Protein AF-A0AAD9F7J8-F1 (afdb_monomer_lite)

pLDDT: mean 71.74, std 24.06, range [25.02, 96.75]

InterPro domains:
  IPR005998 Large ribosomal subunit protein uL30, eukaryota [TIGR01310] (192-425)
  IPR011598 Myc-type, basic helix-loop-helix (bHLH) domain [PF00010] (33-79)
  IPR011598 Myc-type, basic helix-loop-helix (bHLH) domain [PS50888] (27-79)
  IPR011598 Myc-type, basic helix-loop-helix (bHLH) domain [SM00353] (33-85)
  IPR012988 Large ribosomal subunit protein uL30, N-terminal, eukaryota [PF08079] (191-253)
  IPR016082 Large ribosomal subunit protein uL30-like, ferredoxin-like fold domain [PF00327] (268-317)
  IPR035808 Large ribosomal subunit protein uL30, eukaryota/archaea [cd01657] (266-425)
  IPR036638 Helix-loop-helix DNA-binding domain superfamily [G3DSA:4.10.280.10] (27-91)
  IPR036638 Helix-loop-helix DNA-binding domain superfamily [SSF47459] (33-94)
  IPR036919 Large ribosomal subunit protein uL30, ferredoxin-like fold domain superfamily [G3DSA:3.30.1390.20] (266-371)
  IPR036919 Large ribosomal subunit protein uL30, ferredoxin-like fold domain superfamily [SSF55129] (266-424)
  IPR039699 Large ribosomal subunit protein uL30 [PTHR11524] (186-425)

Organism: Dissostichus eleginoides (NCBI:txid100907)

Secondary structure (DSSP, 8-state):
-----------------------------HHHHHHHHHHHHHHHHHHHHHHHT-TT--TT----HHHHHHHHHHHHHHHHHHHHHTT--SS--------------SSPPPHHHHSSS-SSGGG--------------------S-SHHHHHHHTTS--PPP-------------------------------HHHHHHHHHHHHHHHHHHHHHHHHHHHHS-PPP-----HHHHHHHHHHHHHHHHHHHHHHHS--PPPPPTT--EEEEEE-S---S--HHHHHHHHHTT--STTEEEEEE--HHHHHHHHHHTTTEEEEPPPHHHHHHHHHHH-EEEETTEEEES--HHHHHHHHGGGT--SHHHHHHHHHHT-TTHHHHHHHBPPEE----TT----HHHHHHHH---EE-TTTHHHHHHHH-

Structure (mmCIF, N/CA/C/O backbone):
data_AF-A0AAD9F7J8-F1
#
_entry.id   AF-A0AAD9F7J8-F1
#
loop_
_atom_site.group_PDB
_atom_site.id
_atom_site.type_symbol
_atom_site.label_atom_id
_atom_site.label_alt_id
_atom_site.label_comp_id
_atom_site.label_asym_id
_atom_site.label_entity_id
_atom_site.label_seq_id
_atom_site.pdbx_PDB_ins_code
_atom_site.Cartn_x
_atom_site.Cartn_y
_atom_site.Cartn_z
_atom_site.occupancy
_atom_site.B_iso_or_equiv
_atom_site.auth_seq_id
_atom_site.auth_comp_id
_atom_site.auth_asym_id
_atom_site.auth_atom_id
_atom_site.pdbx_PDB_model_num
ATOM 1 N N . ALA A 1 1 ? -58.039 5.332 -54.744 1.00 37.34 1 ALA A N 1
ATOM 2 C CA . ALA A 1 1 ? -57.244 4.539 -55.705 1.00 37.34 1 ALA A CA 1
ATOM 3 C C . ALA A 1 1 ? -55.995 4.062 -54.966 1.00 37.34 1 ALA A C 1
ATOM 5 O O . ALA A 1 1 ? -55.338 4.910 -54.384 1.00 37.34 1 ALA A O 1
ATOM 6 N N . GLN A 1 2 ? -55.917 2.770 -54.605 1.00 35.47 2 GLN A N 1
ATOM 7 C CA . GLN A 1 2 ? -55.046 1.753 -55.251 1.00 35.47 2 GLN A CA 1
ATOM 8 C C . GLN A 1 2 ? -53.556 2.142 -55.138 1.00 35.47 2 GLN A C 1
ATOM 10 O O . GLN A 1 2 ? -53.214 3.261 -55.477 1.00 35.47 2 GLN A O 1
ATOM 15 N N . SER A 1 3 ? -52.585 1.345 -54.690 1.00 34.62 3 SER A N 1
ATOM 16 C CA . SER A 1 3 ? -52.380 -0.111 -54.576 1.00 34.62 3 SER A CA 1
ATOM 17 C C . SER A 1 3 ? -50.917 -0.255 -54.068 1.00 34.62 3 SER A C 1
ATOM 19 O O . SER A 1 3 ? -50.084 0.523 -54.512 1.00 34.62 3 SER A O 1
ATOM 21 N N . VAL A 1 4 ? -50.520 -1.061 -53.074 1.00 37.75 4 VAL A N 1
ATOM 22 C CA . VAL A 1 4 ? -50.287 -2.529 -53.068 1.00 37.75 4 VAL A CA 1
ATOM 23 C C . VAL A 1 4 ? -48.847 -2.839 -52.586 1.00 37.75 4 VAL A C 1
ATOM 25 O O . VAL A 1 4 ? -47.872 -2.432 -53.199 1.00 37.75 4 VAL A O 1
ATOM 28 N N . PHE A 1 5 ? -48.798 -3.575 -51.467 1.00 33.56 5 PHE A N 1
ATOM 29 C CA . PHE A 1 5 ? -47.945 -4.714 -51.069 1.00 33.56 5 PHE A CA 1
ATOM 30 C C . PHE A 1 5 ? -46.407 -4.722 -51.132 1.00 33.56 5 PHE A C 1
ATOM 32 O O . PHE A 1 5 ? -45.776 -4.476 -52.151 1.00 33.56 5 PHE A O 1
ATOM 39 N N . GLY A 1 6 ? -45.848 -5.284 -50.047 1.00 31.23 6 GLY A N 1
ATOM 40 C CA . GLY A 1 6 ? -44.507 -5.870 -50.000 1.00 31.23 6 GLY A CA 1
ATOM 41 C C . GLY A 1 6 ? -44.118 -6.490 -48.648 1.00 31.23 6 GLY A C 1
ATOM 42 O O . GLY A 1 6 ? -43.084 -6.140 -48.094 1.00 31.23 6 GLY A O 1
ATOM 43 N N . SER A 1 7 ? -44.939 -7.385 -48.092 1.00 33.53 7 SER A N 1
ATOM 44 C CA . SER A 1 7 ? -44.660 -8.157 -46.867 1.00 33.53 7 SER A CA 1
ATOM 45 C C . SER A 1 7 ? -43.668 -9.305 -47.119 1.00 33.53 7 SER A C 1
ATOM 47 O O . SER A 1 7 ? -43.811 -10.016 -48.113 1.00 33.53 7 SER A O 1
ATOM 49 N N . ARG A 1 8 ? -42.769 -9.611 -46.166 1.00 30.58 8 ARG A N 1
ATOM 50 C CA . ARG A 1 8 ? -42.290 -10.994 -45.958 1.00 30.58 8 ARG A CA 1
ATOM 51 C C . ARG A 1 8 ? -42.036 -11.328 -44.483 1.00 30.58 8 ARG A C 1
ATOM 53 O O . ARG A 1 8 ? -41.215 -10.719 -43.807 1.00 30.58 8 ARG A O 1
ATOM 60 N N . LEU A 1 9 ? -42.805 -12.325 -44.053 1.00 31.28 9 LEU A N 1
ATOM 61 C CA . LEU A 1 9 ? -42.784 -13.128 -42.828 1.00 31.28 9 LEU A CA 1
ATOM 62 C C . LEU A 1 9 ? -41.502 -13.996 -42.777 1.00 31.28 9 LEU A C 1
ATOM 64 O O . LEU A 1 9 ? -41.016 -14.413 -43.822 1.00 31.28 9 LEU A O 1
ATOM 68 N N . ASN A 1 10 ? -40.829 -14.106 -41.625 1.00 29.16 10 ASN A N 1
ATOM 69 C CA . ASN A 1 10 ? -40.977 -15.130 -40.568 1.00 29.16 10 ASN A CA 1
ATOM 70 C C . ASN A 1 10 ? -40.098 -16.377 -40.786 1.00 29.16 10 ASN A C 1
ATOM 72 O O . ASN A 1 10 ? -40.255 -17.051 -41.793 1.00 29.16 10 ASN A O 1
ATOM 76 N N . SER A 1 11 ? -39.262 -16.713 -39.797 1.00 30.69 11 SER A N 1
ATOM 77 C CA . SER A 1 11 ? -39.189 -18.058 -39.192 1.00 30.69 11 SER A CA 1
ATOM 78 C C . SER A 1 11 ? -38.025 -18.132 -38.201 1.00 30.69 11 SER A C 1
ATOM 80 O O . SER A 1 11 ? -36.866 -17.935 -38.571 1.00 30.69 11 SER A O 1
ATOM 82 N N . GLY A 1 12 ? -38.337 -18.441 -36.944 1.00 29.67 12 GLY A N 1
ATOM 83 C CA . GLY A 1 12 ? -37.342 -18.841 -35.959 1.00 29.67 12 GLY A CA 1
ATOM 84 C C . GLY A 1 12 ? -36.750 -20.217 -36.263 1.00 29.67 12 GLY A C 1
ATOM 85 O O . GLY A 1 12 ? -37.375 -21.052 -36.911 1.00 29.67 12 GLY A O 1
ATOM 86 N N . SER A 1 13 ? -35.559 -20.458 -35.722 1.00 29.97 13 SER A N 1
ATOM 87 C CA . SER A 1 13 ? -35.063 -21.805 -35.462 1.00 29.97 13 SER A CA 1
ATOM 88 C C . SER A 1 13 ? -34.406 -21.819 -34.090 1.00 29.97 13 SER A C 1
ATOM 90 O O . SER A 1 13 ? -33.372 -21.189 -33.865 1.00 29.97 13 SER A O 1
ATOM 92 N N . CYS A 1 14 ? -35.034 -22.553 -33.175 1.00 29.14 14 CYS A N 1
ATOM 93 C CA . CYS A 1 14 ? -34.378 -23.127 -32.014 1.00 29.14 14 CYS A CA 1
ATOM 94 C C . CYS A 1 14 ? -33.251 -24.057 -32.481 1.00 29.14 14 CYS A C 1
ATOM 96 O O . CYS A 1 14 ? -33.365 -24.727 -33.507 1.00 29.14 14 CYS A O 1
ATOM 98 N N . GLY A 1 15 ? -32.171 -24.084 -31.709 1.00 29.16 15 GLY A N 1
ATOM 99 C CA . GLY A 1 15 ? -31.020 -24.950 -31.916 1.00 29.16 15 GLY A CA 1
ATOM 100 C C . GLY A 1 15 ? -30.249 -25.074 -30.611 1.00 29.16 15 GLY A C 1
ATOM 101 O O . GLY A 1 15 ? -29.277 -24.360 -30.381 1.00 29.16 15 GLY A O 1
ATOM 102 N N . GLU A 1 16 ? -30.728 -25.956 -29.736 1.00 30.19 16 GLU A N 1
ATOM 103 C CA . GLU A 1 16 ? -29.908 -26.602 -28.714 1.00 30.19 16 GLU A CA 1
ATOM 104 C C . GLU A 1 16 ? -28.658 -27.198 -29.363 1.00 30.19 16 GLU A C 1
ATOM 106 O O . GLU A 1 16 ? -28.779 -27.932 -30.342 1.00 30.19 16 GLU A O 1
ATOM 111 N N . SER A 1 17 ? -27.474 -26.944 -28.794 1.00 29.27 17 SER A N 1
ATOM 112 C CA . SER A 1 17 ? -26.480 -27.997 -28.537 1.00 29.27 17 SER A CA 1
ATOM 113 C C . SER A 1 17 ? -25.197 -27.487 -27.879 1.00 29.27 17 SER A C 1
ATOM 115 O O . SER A 1 17 ? -24.523 -26.577 -28.352 1.00 29.27 17 SER A O 1
ATOM 117 N N . ALA A 1 18 ? -24.818 -28.243 -26.849 1.00 33.62 18 ALA A N 1
ATOM 118 C CA . ALA A 1 18 ? -23.454 -28.569 -26.452 1.00 33.62 18 ALA A CA 1
ATOM 119 C C . ALA A 1 18 ? -22.618 -27.491 -25.742 1.00 33.62 18 ALA A C 1
ATOM 121 O O . ALA A 1 18 ? -21.735 -26.833 -26.294 1.00 33.62 18 ALA A O 1
ATOM 122 N N . VAL A 1 19 ? -22.784 -27.500 -24.418 1.00 36.03 19 VAL A N 1
ATOM 123 C CA . VAL A 1 19 ? -21.702 -27.349 -23.440 1.00 36.03 19 VAL A CA 1
ATOM 124 C C . VAL A 1 19 ? -20.442 -28.078 -23.935 1.00 36.03 19 VAL A C 1
ATOM 126 O O . VAL A 1 19 ? -20.349 -29.301 -23.869 1.00 36.03 19 VAL A O 1
ATOM 129 N N . ARG A 1 20 ? -19.445 -27.327 -24.413 1.00 33.88 20 ARG A N 1
ATOM 130 C CA . ARG A 1 20 ? -18.072 -27.822 -24.570 1.00 33.88 20 ARG A CA 1
ATOM 131 C C . ARG A 1 20 ? -17.245 -27.370 -23.377 1.00 33.88 20 ARG A C 1
ATOM 133 O O . ARG A 1 20 ? -16.650 -26.295 -23.358 1.00 33.88 20 ARG A O 1
ATOM 140 N N . SER A 1 21 ? -17.204 -28.243 -22.378 1.00 40.47 21 SER A N 1
ATOM 141 C CA . SER A 1 21 ? -16.126 -28.334 -21.401 1.00 40.47 21 SER A CA 1
ATOM 142 C C . SER A 1 21 ? -14.816 -28.647 -22.134 1.00 40.47 21 SER A C 1
ATOM 144 O O . SER A 1 21 ? -14.516 -29.801 -22.432 1.00 40.47 21 SER A O 1
ATOM 146 N N . GLY A 1 22 ? -14.062 -27.603 -22.477 1.00 31.92 22 GLY A N 1
ATOM 147 C CA . GLY A 1 22 ? -12.729 -27.700 -23.065 1.00 31.92 22 GLY A CA 1
ATOM 148 C C . GLY A 1 22 ? -11.651 -27.527 -22.001 1.00 31.92 22 GLY A C 1
ATOM 149 O O . GLY A 1 22 ? -11.401 -26.423 -21.521 1.00 31.92 22 GLY A O 1
ATOM 150 N N . THR A 1 23 ? -11.031 -28.639 -21.633 1.00 33.38 23 THR A N 1
ATOM 151 C CA . THR A 1 23 ? -9.863 -28.754 -20.762 1.00 33.38 23 THR A CA 1
ATOM 152 C C . THR A 1 23 ? -8.704 -27.866 -21.236 1.00 33.38 23 THR A C 1
ATOM 154 O O . THR A 1 23 ? -8.402 -27.775 -22.423 1.00 33.38 23 THR A O 1
ATOM 157 N N . MET A 1 24 ? -8.045 -27.233 -20.267 1.00 42.50 24 MET A N 1
ATOM 158 C CA . MET A 1 24 ? -6.829 -26.424 -20.372 1.00 42.50 24 MET A CA 1
ATOM 159 C C . MET A 1 24 ? -5.791 -26.969 -21.371 1.00 42.50 24 MET A C 1
ATOM 161 O O . MET A 1 24 ? -5.297 -28.084 -21.214 1.00 42.50 24 MET A O 1
ATOM 165 N N . ARG A 1 25 ? -5.340 -26.124 -22.304 1.00 36.09 25 ARG A N 1
ATOM 166 C CA . ARG A 1 25 ? -3.998 -26.237 -22.891 1.00 36.09 25 ARG A CA 1
ATOM 167 C C . ARG A 1 25 ? -3.414 -24.830 -23.010 1.00 36.09 25 ARG A C 1
ATOM 169 O O . ARG A 1 25 ? -3.929 -23.992 -23.742 1.00 36.09 25 ARG A O 1
ATOM 176 N N . GLY A 1 26 ? -2.406 -24.549 -22.184 1.00 45.91 26 GLY A N 1
ATOM 177 C CA . GLY A 1 26 ? -1.784 -23.235 -22.064 1.00 45.91 26 GLY A CA 1
ATOM 178 C C . GLY A 1 26 ? -1.174 -22.786 -23.386 1.00 45.91 26 GLY A C 1
ATOM 179 O O . GLY A 1 26 ? -0.182 -23.349 -23.840 1.00 45.91 26 GLY A O 1
ATOM 180 N N . GLN A 1 27 ? -1.753 -21.751 -23.987 1.00 47.09 27 GLN A N 1
ATOM 181 C CA . GLN A 1 27 ? -1.108 -20.997 -25.052 1.00 47.09 27 GLN A CA 1
ATOM 182 C C . GLN A 1 27 ? -0.002 -20.147 -24.418 1.00 47.09 27 GLN A C 1
ATOM 184 O O . GLN A 1 27 ? -0.224 -19.013 -24.002 1.00 47.09 27 GLN A O 1
ATOM 189 N N . HIS A 1 28 ? 1.203 -20.706 -24.311 1.00 50.34 28 HIS A N 1
ATOM 190 C CA . HIS A 1 28 ? 2.400 -19.875 -24.270 1.00 50.34 28 HIS A CA 1
ATOM 191 C C . HIS A 1 28 ? 2.433 -19.127 -25.606 1.00 50.34 28 HIS A C 1
ATOM 193 O O . HIS A 1 28 ? 2.529 -19.766 -26.655 1.00 50.34 28 HIS A O 1
ATOM 199 N N . SER A 1 29 ? 2.293 -17.798 -25.593 1.00 56.38 29 SER A N 1
ATOM 200 C CA . SER A 1 29 ? 2.427 -17.022 -26.827 1.00 56.38 29 SER A CA 1
ATOM 201 C C . SER A 1 29 ? 3.833 -17.270 -27.397 1.00 56.38 29 SER A C 1
ATOM 203 O O . SER A 1 29 ? 4.813 -17.093 -26.661 1.00 56.38 29 SER A O 1
ATOM 205 N N . PRO A 1 30 ? 3.975 -17.685 -28.672 1.00 63.47 30 PRO A N 1
ATOM 206 C CA . PRO A 1 30 ? 5.281 -17.948 -29.287 1.00 63.47 30 PRO A CA 1
ATOM 207 C C . PRO A 1 30 ? 6.208 -16.725 -29.218 1.00 63.47 30 PRO A C 1
ATOM 209 O O . PRO A 1 30 ? 7.429 -16.863 -29.167 1.00 63.47 30 PRO A O 1
ATOM 212 N N . GLU A 1 31 ? 5.624 -15.534 -29.116 1.00 65.69 31 GLU A N 1
ATOM 213 C CA . GLU A 1 31 ? 6.307 -14.254 -28.971 1.00 65.69 31 GLU A CA 1
ATOM 214 C C . GLU A 1 31 ? 7.030 -14.094 -27.619 1.00 65.69 31 GLU A C 1
ATOM 216 O O . GLU A 1 31 ? 8.112 -13.513 -27.550 1.00 65.69 31 GLU A O 1
ATOM 221 N N . ASN A 1 32 ? 6.498 -14.663 -26.533 1.00 62.62 32 ASN A N 1
ATOM 222 C CA . ASN A 1 32 ? 7.138 -14.605 -25.210 1.00 62.62 32 ASN A CA 1
ATOM 223 C C . ASN A 1 32 ? 8.326 -15.556 -25.133 1.00 62.62 32 ASN A C 1
ATOM 225 O O . ASN A 1 32 ? 9.403 -15.184 -24.664 1.00 62.62 32 ASN A O 1
ATOM 229 N N . ALA A 1 33 ? 8.153 -16.760 -25.681 1.00 74.94 33 ALA A N 1
ATOM 230 C CA . ALA A 1 33 ? 9.256 -17.687 -25.866 1.00 74.94 33 ALA A CA 1
ATOM 231 C C . ALA A 1 33 ? 10.337 -17.075 -26.772 1.00 74.94 33 ALA A C 1
ATOM 233 O O . ALA A 1 33 ? 11.521 -17.262 -26.508 1.00 74.94 33 ALA A O 1
ATOM 234 N N . ALA A 1 34 ? 9.957 -16.308 -27.800 1.00 74.38 34 ALA A N 1
ATOM 235 C CA . ALA A 1 34 ? 10.901 -15.583 -28.645 1.00 74.38 34 ALA A CA 1
ATOM 236 C C . ALA A 1 34 ? 11.652 -14.486 -27.871 1.00 74.38 34 ALA A C 1
ATOM 238 O O . ALA A 1 34 ? 12.877 -14.426 -27.953 1.00 74.38 34 ALA A O 1
ATOM 239 N N . ARG A 1 35 ? 10.960 -13.677 -27.058 1.00 77.81 35 ARG A N 1
ATOM 240 C CA . ARG A 1 35 ? 11.591 -12.636 -26.228 1.00 77.81 35 ARG A CA 1
ATOM 241 C C . ARG A 1 35 ? 12.577 -13.199 -25.209 1.00 77.81 35 ARG A C 1
ATOM 243 O O . ARG A 1 35 ? 13.692 -12.691 -25.114 1.00 77.81 35 ARG A O 1
ATOM 250 N N . GLU A 1 36 ? 12.220 -14.268 -24.497 1.00 73.88 36 GLU A N 1
ATOM 251 C CA . GLU A 1 36 ? 13.128 -14.882 -23.519 1.00 73.88 36 GLU A CA 1
ATOM 252 C C . GLU A 1 36 ? 14.332 -15.546 -24.204 1.00 73.88 36 GLU A C 1
ATOM 254 O O . GLU A 1 36 ? 15.466 -15.423 -23.734 1.00 73.88 36 GLU A O 1
ATOM 259 N N . ARG A 1 37 ? 14.131 -16.152 -25.384 1.00 83.38 37 ARG A N 1
ATOM 260 C CA . ARG A 1 37 ? 15.242 -16.616 -26.231 1.00 83.38 37 ARG A CA 1
ATOM 261 C C . ARG A 1 37 ? 16.150 -15.454 -26.638 1.00 83.38 37 ARG A C 1
ATOM 263 O O . ARG A 1 37 ? 17.364 -15.617 -26.566 1.00 83.38 37 ARG A O 1
ATOM 270 N N . SER A 1 38 ? 15.608 -14.294 -27.013 1.00 87.38 38 SER A N 1
ATOM 271 C CA . SER A 1 38 ? 16.401 -13.102 -27.356 1.00 87.38 38 SER A CA 1
ATOM 272 C C . SER A 1 38 ? 17.184 -12.560 -26.160 1.00 87.38 38 SER A C 1
ATOM 274 O O . SER A 1 38 ? 18.374 -12.292 -26.285 1.00 87.38 38 SER A O 1
ATOM 276 N N . ARG A 1 39 ? 16.575 -12.482 -24.971 1.00 90.75 39 ARG A N 1
ATOM 277 C CA . ARG A 1 39 ? 17.260 -12.047 -23.743 1.00 90.75 39 ARG A CA 1
ATOM 278 C C . ARG A 1 39 ? 18.420 -12.976 -23.377 1.00 90.75 39 ARG A C 1
ATOM 280 O O . ARG A 1 39 ? 19.520 -12.514 -23.079 1.00 90.75 39 ARG A O 1
ATOM 287 N N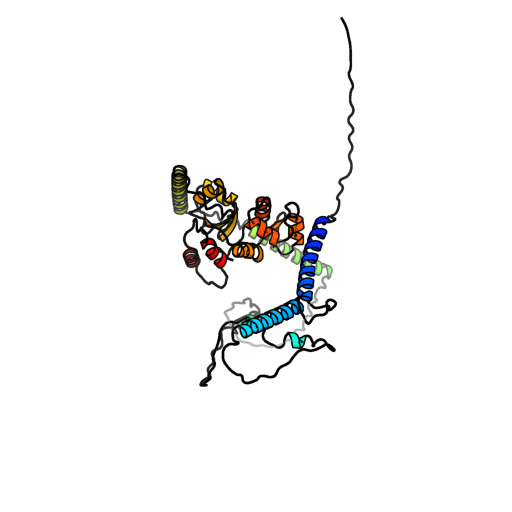 . VAL A 1 40 ? 18.191 -14.291 -23.422 1.00 88.81 40 VAL A N 1
ATOM 288 C CA . VAL A 1 40 ? 19.228 -15.296 -23.144 1.00 88.81 40 VAL A CA 1
ATOM 289 C C . VAL A 1 40 ? 20.319 -15.278 -24.216 1.00 88.81 40 VAL A C 1
ATOM 291 O O . VAL A 1 40 ? 21.490 -15.428 -23.869 1.00 88.81 40 VAL A O 1
ATOM 294 N N . ARG A 1 41 ? 19.972 -15.060 -25.493 1.00 88.19 41 ARG A N 1
ATOM 295 C CA . ARG A 1 41 ? 20.945 -14.868 -26.581 1.00 88.19 41 ARG A CA 1
ATOM 296 C C . ARG A 1 41 ? 21.814 -13.636 -26.345 1.00 88.19 41 ARG A C 1
ATOM 298 O O . ARG A 1 41 ? 23.026 -13.790 -26.367 1.00 88.19 41 ARG A O 1
ATOM 305 N N . ASN A 1 42 ? 21.228 -12.484 -26.011 1.00 94.06 42 ASN A N 1
ATOM 306 C CA . ASN A 1 42 ? 21.977 -11.260 -25.701 1.00 94.06 42 ASN A CA 1
ATOM 307 C C . ASN A 1 42 ? 22.943 -11.472 -24.529 1.00 94.06 42 ASN A C 1
ATOM 309 O O . ASN A 1 42 ? 24.103 -11.079 -24.597 1.00 94.06 42 ASN A O 1
ATOM 313 N N . LEU A 1 43 ? 22.493 -12.153 -23.469 1.00 90.12 43 LEU A N 1
ATOM 314 C CA . LEU A 1 43 ? 23.356 -12.472 -22.333 1.00 90.12 43 LEU A CA 1
ATOM 315 C C . LEU A 1 43 ? 24.508 -13.402 -22.739 1.00 90.12 43 LEU A C 1
ATOM 317 O O . LEU A 1 43 ? 25.646 -13.162 -22.357 1.00 90.12 43 LEU A O 1
ATOM 321 N N . ARG A 1 44 ? 24.234 -14.462 -23.512 1.00 88.25 44 ARG A N 1
ATOM 322 C CA . ARG A 1 44 ? 25.279 -15.373 -24.015 1.00 88.25 44 ARG A CA 1
ATOM 323 C C . ARG A 1 44 ? 26.270 -14.643 -24.918 1.00 88.25 44 ARG A C 1
ATOM 325 O O . ARG A 1 44 ? 27.465 -14.848 -24.767 1.00 88.25 44 ARG A O 1
ATOM 332 N N . GLN A 1 45 ? 25.782 -13.769 -25.795 1.00 90.88 45 GLN A N 1
ATOM 333 C CA . GLN A 1 45 ? 26.613 -12.950 -26.670 1.00 90.88 45 GLN A CA 1
ATOM 334 C C . GLN A 1 45 ? 27.541 -12.038 -25.862 1.00 90.88 45 GLN A C 1
ATOM 336 O O . GLN A 1 45 ? 28.729 -12.008 -26.148 1.00 90.88 45 GLN A O 1
ATOM 341 N N . ALA A 1 46 ? 27.049 -11.392 -24.800 1.00 90.50 46 ALA A N 1
ATOM 342 C CA . ALA A 1 46 ? 27.886 -10.584 -23.912 1.00 90.50 46 ALA A CA 1
ATOM 343 C C . ALA A 1 46 ? 28.991 -11.406 -23.218 1.00 90.50 46 ALA A C 1
ATOM 345 O O . ALA A 1 46 ? 30.125 -10.947 -23.126 1.00 90.50 46 ALA A O 1
ATOM 346 N N . PHE A 1 47 ? 28.693 -12.635 -22.774 1.00 91.19 47 PHE A N 1
ATOM 347 C CA . PHE A 1 47 ? 29.711 -13.539 -22.218 1.00 91.19 47 PHE A CA 1
ATOM 348 C C . PHE A 1 47 ? 30.740 -13.982 -23.267 1.00 91.19 47 PHE A C 1
ATOM 350 O O . PHE A 1 47 ? 31.918 -14.073 -22.938 1.00 91.19 47 PHE A O 1
ATOM 357 N N . HIS A 1 48 ? 30.326 -14.208 -24.517 1.00 88.50 48 HIS A N 1
ATOM 358 C CA . HIS A 1 48 ? 31.253 -14.505 -25.613 1.00 88.50 48 HIS A CA 1
ATOM 359 C C . HIS A 1 48 ? 32.129 -13.299 -25.975 1.00 88.50 48 HIS A C 1
ATOM 361 O O . HIS A 1 48 ? 33.326 -13.468 -26.174 1.00 88.50 48 HIS A O 1
ATOM 367 N N . SER A 1 49 ? 31.574 -12.083 -25.999 1.00 89.00 49 SER A N 1
ATOM 368 C CA . SER A 1 49 ? 32.355 -10.854 -26.194 1.00 89.00 49 SER A CA 1
ATOM 369 C C . SER A 1 49 ? 33.358 -10.630 -25.063 1.00 89.00 49 SER A C 1
ATOM 371 O O . SER A 1 49 ? 34.500 -10.276 -25.330 1.00 89.00 49 SER A O 1
ATOM 373 N N . LEU A 1 50 ? 32.958 -10.884 -23.811 1.00 89.50 50 LEU A N 1
ATOM 374 C CA . LEU A 1 50 ? 33.864 -10.814 -22.665 1.00 89.50 50 LEU A CA 1
ATOM 375 C C . LEU A 1 50 ? 34.977 -11.862 -22.773 1.00 89.50 50 LEU A C 1
ATOM 377 O O . LEU A 1 50 ? 36.133 -11.531 -22.561 1.00 89.50 50 LEU A O 1
ATOM 381 N N . GLN A 1 51 ? 34.643 -13.098 -23.153 1.00 88.19 51 GLN A N 1
ATOM 382 C CA . GLN A 1 51 ? 35.621 -14.163 -23.373 1.00 88.19 51 GLN A CA 1
ATOM 383 C C . GLN A 1 51 ? 36.615 -13.819 -24.492 1.00 88.19 51 GLN A C 1
ATOM 385 O O . GLN A 1 51 ? 37.802 -14.076 -24.333 1.00 88.19 51 GLN A O 1
ATOM 390 N N . ALA A 1 52 ? 36.153 -13.209 -25.587 1.00 85.06 52 ALA A N 1
ATOM 391 C CA . ALA A 1 52 ? 37.005 -12.791 -26.702 1.00 85.06 52 ALA A CA 1
ATOM 392 C C . ALA A 1 52 ? 37.981 -11.659 -26.331 1.00 85.06 52 ALA A C 1
ATOM 394 O O . ALA A 1 52 ? 39.028 -11.528 -26.954 1.00 85.06 52 ALA A O 1
ATOM 395 N N . ALA A 1 53 ? 37.650 -10.854 -25.318 1.00 86.44 53 ALA A N 1
ATOM 396 C CA . ALA A 1 53 ? 38.520 -9.801 -24.803 1.00 86.44 53 ALA A CA 1
ATOM 397 C C . ALA A 1 53 ? 39.599 -10.319 -23.828 1.00 86.44 53 ALA A C 1
ATOM 399 O O . ALA A 1 53 ? 40.452 -9.540 -23.406 1.00 86.44 53 ALA A O 1
ATOM 400 N N . LEU A 1 54 ? 39.569 -11.605 -23.446 1.00 85.06 54 LEU A N 1
ATOM 401 C CA . LEU A 1 54 ? 40.554 -12.196 -22.539 1.00 85.06 54 LEU A CA 1
ATOM 402 C C . LEU A 1 54 ? 41.746 -12.762 -23.331 1.00 85.06 54 LEU A C 1
ATOM 404 O O . LEU A 1 54 ? 41.566 -13.702 -24.106 1.00 85.06 54 LEU A O 1
ATOM 408 N N . PRO A 1 55 ? 42.976 -12.265 -23.107 1.00 76.31 55 PRO A N 1
ATOM 409 C CA . PRO A 1 55 ? 44.132 -12.565 -23.961 1.00 76.31 55 PRO A CA 1
ATOM 410 C C . PRO A 1 55 ? 44.633 -14.018 -23.897 1.00 76.31 55 PRO A C 1
ATOM 412 O O . PRO A 1 55 ? 45.388 -14.441 -24.765 1.00 76.31 55 PRO A O 1
ATOM 415 N N . SER A 1 56 ? 44.225 -14.798 -22.891 1.00 65.50 56 SER A N 1
ATOM 416 C CA . SER A 1 56 ? 44.702 -16.169 -22.649 1.00 65.50 56 SER A CA 1
ATOM 417 C C . SER A 1 56 ? 43.652 -17.257 -22.903 1.00 65.50 56 SER A C 1
ATOM 419 O O . SER A 1 56 ? 43.897 -18.427 -22.600 1.00 65.50 56 SER A O 1
ATOM 421 N N . VAL A 1 57 ? 42.489 -16.905 -23.470 1.00 71.94 57 VAL A N 1
ATOM 422 C CA . VAL A 1 57 ? 41.390 -17.849 -23.709 1.00 71.94 57 VAL A CA 1
ATOM 423 C C . VAL A 1 57 ? 41.098 -18.011 -25.209 1.00 71.94 57 VAL A C 1
ATOM 425 O O . VAL A 1 57 ? 40.508 -17.125 -25.818 1.00 71.94 57 VAL A O 1
ATOM 428 N N . PRO A 1 58 ? 41.421 -19.170 -25.814 1.00 70.06 58 PRO A N 1
ATOM 429 C CA . PRO A 1 58 ? 40.933 -19.567 -27.129 1.00 70.06 58 PRO A CA 1
ATOM 430 C C . PRO A 1 58 ? 39.396 -19.492 -27.214 1.00 70.06 58 PRO A C 1
ATOM 432 O O . PRO A 1 58 ? 38.714 -19.971 -26.291 1.00 70.06 58 PRO A O 1
ATOM 435 N N . PRO A 1 59 ? 38.837 -18.962 -28.319 1.00 63.69 59 PRO A N 1
ATOM 436 C CA . PRO A 1 59 ? 37.409 -18.653 -28.454 1.00 63.69 59 PRO A CA 1
ATOM 437 C C . PRO A 1 59 ? 36.489 -19.883 -28.358 1.00 63.69 59 PRO A C 1
ATOM 439 O O . PRO A 1 59 ? 35.339 -19.750 -27.943 1.00 63.69 59 PRO A O 1
ATOM 442 N N . ASP A 1 60 ? 37.004 -21.083 -28.642 1.00 67.00 60 ASP A N 1
ATOM 443 C CA . ASP A 1 60 ? 36.232 -22.336 -28.639 1.00 67.00 60 ASP A CA 1
ATOM 444 C C . ASP A 1 60 ? 36.204 -23.054 -27.277 1.00 67.00 60 ASP A C 1
ATOM 446 O O . ASP A 1 60 ? 35.613 -24.130 -27.123 1.00 67.00 60 ASP A O 1
ATOM 450 N N . THR A 1 61 ? 36.829 -22.470 -26.250 1.00 80.12 61 THR A N 1
ATOM 451 C CA . THR A 1 61 ? 36.899 -23.085 -24.919 1.00 80.12 61 THR A CA 1
ATOM 452 C C . THR A 1 61 ? 35.562 -22.957 -24.191 1.00 80.12 61 THR A C 1
ATOM 454 O O . THR A 1 61 ? 35.048 -21.858 -23.977 1.00 80.12 61 THR A O 1
ATOM 457 N N . LYS A 1 62 ? 35.002 -24.087 -23.741 1.00 79.25 62 LYS A N 1
ATOM 458 C CA . LYS A 1 62 ? 33.772 -24.117 -22.935 1.00 79.25 62 LYS A CA 1
ATOM 459 C C . LYS A 1 62 ? 34.067 -23.736 -21.480 1.00 79.25 62 LYS A C 1
ATOM 461 O O . LYS A 1 62 ? 34.261 -24.609 -20.639 1.00 79.25 62 LYS A O 1
ATOM 466 N N . LEU A 1 63 ? 34.082 -22.440 -21.182 1.00 79.75 63 LEU A N 1
ATOM 467 C CA . LEU A 1 63 ? 34.208 -21.927 -19.814 1.00 79.75 63 LEU A CA 1
ATOM 468 C C . LEU A 1 63 ? 32.839 -21.738 -19.153 1.00 79.75 63 LEU A C 1
ATOM 470 O O . LEU A 1 63 ? 31.847 -21.398 -19.804 1.00 79.75 63 LEU A O 1
ATOM 474 N N . SER A 1 64 ? 32.768 -21.946 -17.834 1.00 85.56 64 SER A N 1
ATOM 475 C CA . SER A 1 64 ? 31.561 -21.590 -17.089 1.00 85.56 64 SER A CA 1
ATOM 476 C C . SER A 1 64 ? 31.458 -20.068 -16.946 1.00 85.56 64 SER A C 1
ATOM 478 O O . SER A 1 64 ? 32.465 -19.363 -16.931 1.00 85.56 64 SER A O 1
ATOM 480 N N . LYS A 1 65 ? 30.235 -19.544 -16.783 1.00 86.00 65 LYS A N 1
ATOM 481 C CA . LYS A 1 65 ? 30.008 -18.101 -16.567 1.00 86.00 65 LYS A CA 1
ATOM 482 C C . LYS A 1 65 ? 30.800 -17.552 -15.379 1.00 86.00 65 LYS A C 1
ATOM 484 O O . LYS A 1 65 ? 31.203 -16.399 -15.408 1.00 86.00 65 LYS A O 1
ATOM 489 N N . LEU A 1 66 ? 30.991 -18.373 -14.346 1.00 84.12 66 LEU A N 1
ATOM 490 C CA . LEU A 1 66 ? 31.767 -18.010 -13.167 1.00 84.12 66 LEU A CA 1
ATOM 491 C C . LEU A 1 66 ? 33.255 -17.878 -13.511 1.00 84.12 66 LEU A C 1
ATOM 493 O O . LEU A 1 66 ? 33.862 -16.877 -13.158 1.00 84.12 66 LEU A O 1
ATOM 497 N N . ASP A 1 67 ? 33.812 -18.830 -14.261 1.00 81.94 67 ASP A N 1
ATOM 498 C CA . ASP A 1 67 ? 35.236 -18.817 -14.618 1.00 81.94 67 ASP A CA 1
ATOM 499 C C . ASP A 1 67 ? 35.573 -17.641 -15.555 1.00 81.94 67 ASP A C 1
ATOM 501 O O . ASP A 1 67 ? 36.616 -17.014 -15.394 1.00 81.94 67 ASP A O 1
ATOM 505 N N . ILE A 1 68 ? 34.666 -17.280 -16.479 1.00 86.56 68 ILE A N 1
ATOM 506 C CA . ILE A 1 68 ? 34.819 -16.086 -17.336 1.00 86.56 68 ILE A CA 1
ATOM 507 C C . ILE A 1 68 ? 34.898 -14.812 -16.483 1.00 86.56 68 ILE A C 1
ATOM 509 O O . ILE A 1 68 ? 35.731 -13.949 -16.746 1.00 86.56 68 ILE A O 1
ATOM 513 N N . LEU A 1 69 ? 34.048 -14.691 -15.456 1.00 90.31 69 LEU A N 1
ATOM 514 C CA . LEU A 1 69 ? 34.055 -13.528 -14.565 1.00 90.31 69 LEU A CA 1
ATOM 515 C C . LEU A 1 69 ? 35.336 -13.462 -13.731 1.00 90.31 69 LEU A C 1
ATOM 517 O O . LEU A 1 69 ? 35.926 -12.395 -13.638 1.00 90.31 69 LEU A O 1
ATOM 521 N N . VAL A 1 70 ? 35.791 -14.591 -13.182 1.00 84.44 70 VAL A N 1
ATOM 522 C CA . VAL A 1 70 ? 37.031 -14.657 -12.391 1.00 84.44 70 VAL A CA 1
ATOM 523 C C . VAL A 1 70 ? 38.247 -14.267 -13.239 1.00 84.44 70 VAL A C 1
ATOM 525 O O . VAL A 1 70 ? 39.050 -13.437 -12.817 1.00 84.44 70 VAL A O 1
ATOM 528 N N . LEU A 1 71 ? 38.356 -14.793 -14.463 1.00 86.25 71 LEU A N 1
ATOM 529 C CA . LEU A 1 71 ? 39.441 -14.435 -15.383 1.00 86.25 71 LEU A CA 1
ATOM 530 C C . LEU A 1 71 ? 39.402 -12.954 -15.777 1.00 86.25 71 LEU A C 1
ATOM 532 O O . LEU A 1 71 ? 40.445 -12.306 -15.805 1.00 86.25 71 LEU A O 1
ATOM 536 N N . ALA A 1 72 ? 38.211 -12.406 -16.035 1.00 89.19 72 ALA A N 1
ATOM 537 C CA . ALA A 1 72 ? 38.051 -10.987 -16.337 1.00 89.19 72 ALA A CA 1
ATOM 538 C C . ALA A 1 72 ? 38.459 -10.092 -15.163 1.00 89.19 72 ALA A C 1
ATOM 540 O O . ALA A 1 72 ? 39.149 -9.100 -15.374 1.00 89.19 72 ALA A O 1
ATOM 541 N N . THR A 1 73 ? 38.089 -10.448 -13.931 1.00 88.31 73 THR A N 1
ATOM 542 C CA . THR A 1 73 ? 38.493 -9.696 -12.737 1.00 88.31 73 THR A CA 1
ATOM 543 C C . THR A 1 73 ? 40.009 -9.694 -12.560 1.00 88.31 73 THR A C 1
ATOM 545 O O . THR A 1 73 ? 40.586 -8.629 -12.355 1.00 88.31 73 THR A O 1
ATOM 548 N N . ASN A 1 74 ? 40.664 -10.846 -12.717 1.00 85.12 74 ASN A N 1
ATOM 549 C CA . ASN A 1 74 ? 42.121 -10.939 -12.615 1.00 85.12 74 ASN A CA 1
ATOM 550 C C . ASN A 1 74 ? 42.827 -10.150 -13.725 1.00 85.12 74 ASN A C 1
ATOM 552 O O . ASN A 1 74 ? 43.835 -9.497 -13.474 1.00 85.12 74 ASN A O 1
ATOM 556 N N . TYR A 1 75 ? 42.282 -10.163 -14.945 1.00 88.69 75 TYR A N 1
ATOM 557 C CA . TYR A 1 75 ? 42.848 -9.395 -16.050 1.00 88.69 75 TYR A CA 1
ATOM 558 C C . TYR A 1 75 ? 42.689 -7.881 -15.853 1.00 88.69 75 TYR A C 1
ATOM 560 O O . TYR A 1 75 ? 43.628 -7.131 -16.101 1.00 88.69 75 TYR A O 1
ATOM 568 N N . ILE A 1 76 ? 41.540 -7.427 -15.342 1.00 89.38 76 ILE A N 1
ATOM 569 C CA . ILE A 1 76 ? 41.338 -6.021 -14.967 1.00 89.38 76 ILE A CA 1
ATOM 570 C C . ILE A 1 76 ? 42.317 -5.615 -13.861 1.00 89.38 76 ILE A C 1
ATOM 572 O O . ILE A 1 76 ? 42.902 -4.539 -13.954 1.00 89.38 76 ILE A O 1
ATOM 576 N N . ALA A 1 77 ? 42.529 -6.457 -12.845 1.00 86.50 77 ALA A N 1
ATOM 577 C CA . ALA A 1 77 ? 43.504 -6.192 -11.787 1.00 86.50 77 ALA A CA 1
ATOM 578 C C . ALA A 1 77 ? 44.925 -6.032 -12.353 1.00 86.50 77 ALA A C 1
ATOM 580 O O . ALA A 1 77 ? 45.573 -5.025 -12.090 1.00 86.50 77 ALA A O 1
ATOM 581 N N . PHE A 1 78 ? 45.350 -6.955 -13.220 1.00 85.12 78 PHE A N 1
ATOM 582 C CA . PHE A 1 78 ? 46.645 -6.888 -13.900 1.00 85.12 78 PHE A CA 1
ATOM 583 C C . PHE A 1 78 ? 46.810 -5.615 -14.745 1.00 85.12 78 PHE A C 1
ATOM 585 O O . PHE A 1 78 ? 47.835 -4.939 -14.663 1.00 85.12 78 PHE A O 1
ATOM 592 N N . LEU A 1 79 ? 45.799 -5.254 -15.543 1.00 86.25 79 LEU A N 1
ATOM 593 C CA . LEU A 1 79 ? 45.835 -4.034 -16.353 1.00 86.25 79 LEU A CA 1
ATOM 594 C C . LEU A 1 79 ? 45.878 -2.774 -15.484 1.00 86.25 79 LEU A C 1
ATOM 596 O O . LEU A 1 79 ? 46.582 -1.831 -15.825 1.00 86.25 79 LEU A O 1
ATOM 600 N N . THR A 1 80 ? 45.144 -2.761 -14.371 1.00 87.12 80 THR A N 1
ATOM 601 C CA . THR A 1 80 ? 45.119 -1.634 -13.428 1.00 87.12 80 THR A CA 1
ATOM 602 C C . THR A 1 80 ? 46.495 -1.446 -12.790 1.00 87.12 80 THR A C 1
ATOM 604 O O . THR A 1 80 ? 47.019 -0.339 -12.795 1.00 87.12 80 THR A O 1
ATOM 607 N N . GLU A 1 81 ? 47.128 -2.536 -12.349 1.00 86.38 81 GLU A N 1
ATOM 608 C CA . GLU A 1 81 ? 48.482 -2.521 -11.785 1.00 86.38 81 GLU A CA 1
ATOM 609 C C . GLU A 1 81 ? 49.536 -2.090 -12.819 1.00 86.38 81 GLU A C 1
ATOM 611 O O . GLU A 1 81 ? 50.398 -1.266 -12.528 1.00 86.38 81 GLU A O 1
ATOM 616 N N . THR A 1 82 ? 49.431 -2.576 -14.059 1.00 88.12 82 THR A N 1
ATOM 617 C CA . THR A 1 82 ? 50.338 -2.192 -15.156 1.00 88.12 82 THR A CA 1
ATOM 618 C C . THR A 1 82 ? 50.202 -0.706 -15.508 1.00 88.12 82 THR A C 1
ATOM 620 O O . THR A 1 82 ? 51.194 -0.033 -15.788 1.00 88.12 82 THR A O 1
ATOM 623 N N . LEU A 1 83 ? 48.978 -0.170 -15.483 1.00 83.69 83 LEU A N 1
ATOM 624 C CA . LEU A 1 83 ? 48.723 1.254 -15.711 1.00 83.69 83 LEU A CA 1
ATOM 625 C C . LEU A 1 83 ? 49.218 2.125 -14.545 1.00 83.69 83 LEU A C 1
ATOM 627 O O . LEU A 1 83 ? 49.704 3.230 -14.790 1.00 83.69 83 LEU A O 1
ATOM 631 N N . ASP A 1 84 ? 49.146 1.632 -13.307 1.00 76.25 84 ASP A N 1
ATOM 632 C CA . ASP A 1 84 ? 49.664 2.329 -12.125 1.00 76.25 84 ASP A CA 1
ATOM 633 C C . ASP A 1 84 ? 51.203 2.332 -12.081 1.00 76.25 84 ASP A C 1
ATOM 635 O O . ASP A 1 84 ? 51.801 3.365 -11.782 1.00 76.25 84 ASP A O 1
ATOM 639 N N . GLN A 1 85 ? 51.863 1.239 -12.484 1.00 65.56 85 GLN A N 1
ATOM 640 C CA . GLN A 1 85 ? 53.328 1.165 -12.627 1.00 65.56 85 GLN A CA 1
ATOM 641 C C . GLN A 1 85 ? 53.872 2.103 -13.723 1.00 65.56 85 GLN A C 1
ATOM 643 O O . GLN A 1 85 ? 54.989 2.608 -13.622 1.00 65.56 85 GLN A O 1
ATOM 648 N N . GLY A 1 86 ? 53.076 2.401 -14.757 1.00 56.62 86 GLY A N 1
ATOM 649 C CA . GLY A 1 86 ? 53.410 3.404 -15.776 1.00 56.62 86 GLY A CA 1
ATOM 650 C C . GLY A 1 86 ? 53.404 4.851 -15.261 1.00 56.62 86 GLY A C 1
ATOM 651 O O . GLY A 1 86 ? 53.933 5.741 -15.925 1.00 56.62 86 GLY A O 1
ATOM 652 N N . ARG A 1 87 ? 52.834 5.102 -14.073 1.00 49.69 87 ARG A N 1
ATOM 653 C CA . ARG A 1 87 ? 52.820 6.414 -13.406 1.00 49.69 87 ARG A CA 1
ATOM 654 C C . ARG A 1 87 ? 54.011 6.629 -12.467 1.00 49.69 87 ARG A C 1
ATOM 656 O O . ARG A 1 87 ? 54.271 7.768 -12.091 1.00 49.69 87 ARG A O 1
ATOM 663 N N . THR A 1 88 ? 54.736 5.565 -12.125 1.00 45.31 88 THR A N 1
ATOM 664 C CA . THR A 1 88 ? 55.861 5.538 -11.173 1.00 45.31 88 THR A CA 1
ATOM 665 C C . THR A 1 88 ? 57.186 5.114 -11.822 1.00 45.31 88 THR A C 1
ATOM 667 O O . THR A 1 88 ? 58.075 4.602 -11.152 1.00 45.31 88 THR A O 1
ATOM 670 N N . GLN A 1 89 ? 57.378 5.380 -13.122 1.00 42.47 89 GLN A N 1
ATOM 671 C CA . GLN A 1 89 ? 58.711 5.393 -13.755 1.00 42.47 89 GLN A CA 1
ATOM 672 C C . GLN A 1 89 ? 59.379 6.780 -13.708 1.00 42.47 89 GLN A C 1
ATOM 674 O O . GLN A 1 89 ? 60.051 7.211 -14.642 1.00 42.47 89 GLN A O 1
ATOM 679 N N . ALA A 1 90 ? 59.215 7.478 -12.590 1.00 40.03 90 ALA A N 1
ATOM 680 C CA . ALA A 1 90 ? 60.201 8.425 -12.105 1.00 40.03 90 ALA A CA 1
ATOM 681 C C . ALA A 1 90 ? 60.463 8.036 -10.648 1.00 40.03 90 ALA A C 1
ATOM 683 O O . ALA A 1 90 ? 59.547 8.072 -9.835 1.00 40.03 90 ALA A O 1
ATOM 684 N N . GLU A 1 91 ? 61.705 7.637 -10.382 1.00 35.12 91 GLU A N 1
ATOM 685 C CA . GLU A 1 91 ? 62.294 7.331 -9.074 1.00 35.12 91 GLU A CA 1
ATOM 686 C C . GLU A 1 91 ? 62.103 5.923 -8.458 1.00 35.12 91 GLU A C 1
ATOM 688 O O . GLU A 1 91 ? 61.113 5.585 -7.819 1.00 35.12 91 GLU A O 1
ATOM 693 N N . HIS A 1 92 ? 63.224 5.195 -8.540 1.00 35.09 92 HIS A N 1
ATOM 694 C CA . HIS A 1 92 ? 63.814 4.281 -7.556 1.00 35.09 92 HIS A CA 1
ATOM 695 C C . HIS A 1 92 ? 63.663 2.746 -7.688 1.00 35.09 92 HIS A C 1
ATOM 697 O O . HIS A 1 92 ? 62.596 2.146 -7.718 1.00 35.09 92 HIS A O 1
ATOM 703 N N . THR A 1 93 ? 64.860 2.152 -7.732 1.00 35.91 93 THR A N 1
ATOM 704 C CA . THR A 1 93 ? 65.332 0.766 -7.841 1.00 35.91 93 THR A CA 1
ATOM 705 C C . THR A 1 93 ? 64.710 -0.252 -6.863 1.00 35.91 93 THR A C 1
ATOM 707 O O . THR A 1 93 ? 64.497 0.042 -5.692 1.00 35.91 93 THR A O 1
ATOM 710 N N . LEU A 1 94 ? 64.511 -1.475 -7.379 1.00 29.52 94 LEU A N 1
ATOM 711 C CA . LEU A 1 94 ? 63.994 -2.724 -6.772 1.00 29.52 94 LEU A CA 1
ATOM 712 C C . LEU A 1 94 ? 64.677 -3.180 -5.452 1.00 29.52 94 LEU A C 1
ATOM 714 O O . LEU A 1 94 ? 65.803 -2.775 -5.162 1.00 29.52 94 LEU A O 1
ATOM 718 N N . PRO A 1 95 ? 64.071 -4.155 -4.728 1.00 35.94 95 PRO A N 1
ATOM 719 C CA . PRO A 1 95 ? 64.466 -5.547 -4.979 1.00 35.94 95 PRO A CA 1
ATOM 720 C C . PRO A 1 95 ? 63.302 -6.507 -5.309 1.00 35.94 95 PRO A C 1
ATOM 722 O O . PRO A 1 95 ? 62.135 -6.291 -5.003 1.00 35.94 95 PRO A O 1
ATOM 725 N N . SER A 1 96 ? 63.705 -7.580 -5.983 1.00 37.16 96 SER A N 1
ATOM 726 C CA . SER A 1 96 ? 62.996 -8.663 -6.677 1.00 37.16 96 SER A CA 1
ATOM 727 C C . SER A 1 96 ? 61.898 -9.436 -5.928 1.00 37.16 96 SER A C 1
ATOM 729 O O . SER A 1 96 ? 62.111 -9.885 -4.802 1.00 37.16 96 SER A O 1
ATOM 731 N N . GLN A 1 97 ? 60.841 -9.806 -6.660 1.00 29.92 97 GLN A N 1
ATOM 732 C CA . GLN A 1 97 ? 60.148 -11.093 -6.505 1.00 29.92 97 GLN A CA 1
ATOM 733 C C . GLN A 1 97 ? 59.989 -11.804 -7.867 1.00 29.92 97 GLN A C 1
ATOM 735 O O . GLN A 1 97 ? 60.033 -11.144 -8.907 1.00 29.92 97 GLN A O 1
ATOM 740 N N . PRO A 1 98 ? 59.883 -13.149 -7.887 1.00 33.31 98 PRO A N 1
ATOM 741 C CA . PRO A 1 98 ? 60.155 -13.964 -9.065 1.00 33.31 98 PRO A CA 1
ATOM 742 C C . PRO A 1 98 ? 59.027 -13.880 -10.090 1.00 33.31 98 PRO A C 1
ATOM 744 O O . PRO A 1 98 ? 57.868 -14.167 -9.794 1.00 33.31 98 PRO A O 1
ATOM 747 N N . GLY A 1 99 ? 59.405 -13.538 -11.320 1.00 32.91 99 GLY A N 1
ATOM 748 C CA . GLY A 1 99 ? 58.523 -13.523 -12.474 1.00 32.91 99 GLY A CA 1
ATOM 749 C C . GLY A 1 99 ? 58.010 -14.916 -12.837 1.00 32.91 99 GLY A C 1
ATOM 750 O O . GLY A 1 99 ? 58.778 -15.853 -13.047 1.00 32.91 99 GLY A O 1
ATOM 751 N N . GLY A 1 100 ? 56.692 -15.015 -12.979 1.00 29.75 100 GLY A N 1
ATOM 752 C CA . GLY A 1 100 ? 56.017 -16.086 -13.697 1.00 29.75 100 GLY A CA 1
ATOM 753 C C . GLY A 1 100 ? 55.373 -15.519 -14.955 1.00 29.75 100 GLY A C 1
ATOM 754 O O . GLY A 1 100 ? 54.173 -15.260 -14.971 1.00 29.75 100 GLY A O 1
ATOM 755 N N . ASN A 1 101 ? 56.169 -15.310 -16.005 1.00 34.59 101 ASN A N 1
ATOM 756 C CA . ASN A 1 101 ? 55.644 -15.020 -17.338 1.00 34.59 101 ASN A CA 1
ATOM 757 C C . ASN A 1 101 ? 54.865 -16.244 -17.841 1.00 34.59 101 ASN A C 1
ATOM 759 O O . ASN A 1 101 ? 55.424 -17.328 -18.010 1.00 34.59 101 ASN A O 1
ATOM 763 N N . LEU A 1 102 ? 53.567 -16.071 -18.081 1.00 33.84 102 LEU A N 1
ATOM 764 C CA . LEU A 1 102 ? 52.713 -17.071 -18.714 1.00 33.84 102 LEU A CA 1
ATOM 765 C C . LEU A 1 102 ? 53.022 -17.119 -20.221 1.00 33.84 102 LEU A C 1
ATOM 767 O O . LEU A 1 102 ? 52.696 -16.189 -20.952 1.00 33.84 102 LEU A O 1
ATOM 771 N N . HIS A 1 103 ? 53.620 -18.216 -20.693 1.00 33.44 103 HIS A N 1
ATOM 772 C CA . HIS A 1 103 ? 53.715 -18.577 -22.116 1.00 33.44 103 HIS A CA 1
ATOM 773 C C . HIS A 1 103 ? 53.524 -20.106 -22.285 1.00 33.44 103 HIS A C 1
ATOM 775 O O . HIS A 1 103 ? 53.598 -20.857 -21.314 1.00 33.44 103 HIS A O 1
ATOM 781 N N . PRO A 1 104 ? 53.270 -20.594 -23.507 1.00 36.72 104 PRO A N 1
ATOM 782 C CA . PRO A 1 104 ? 51.983 -21.030 -24.031 1.00 36.72 104 PRO A CA 1
ATOM 783 C C . PRO A 1 104 ? 51.618 -22.503 -23.710 1.00 36.72 104 PRO A C 1
ATOM 785 O O . PRO A 1 104 ? 52.430 -23.419 -23.786 1.00 36.72 104 PRO A O 1
ATOM 788 N N . VAL A 1 105 ? 50.335 -22.706 -23.404 1.00 37.31 105 VAL A N 1
ATOM 789 C CA . VAL A 1 105 ? 49.496 -23.919 -23.525 1.00 37.31 105 VAL A CA 1
ATOM 790 C C . VAL A 1 105 ? 50.196 -25.268 -23.762 1.00 37.31 105 VAL A C 1
ATOM 792 O O . VAL A 1 105 ? 50.613 -25.542 -24.882 1.00 37.31 105 VAL A O 1
ATOM 795 N N . LYS A 1 106 ? 50.066 -26.195 -22.792 1.00 34.66 106 LYS A N 1
ATOM 796 C CA . LYS A 1 106 ? 49.657 -27.596 -23.086 1.00 34.66 106 LYS A CA 1
ATOM 797 C C . LYS A 1 106 ? 48.683 -28.248 -22.092 1.00 34.66 106 LYS A C 1
ATOM 799 O O . LYS A 1 106 ? 48.134 -29.293 -22.428 1.00 34.66 106 LYS A O 1
ATOM 804 N N . LYS A 1 107 ? 48.371 -27.662 -20.929 1.00 43.06 107 LYS A N 1
ATOM 805 C CA . LYS A 1 107 ? 47.247 -28.109 -20.078 1.00 43.06 107 LYS A CA 1
ATOM 806 C C . LYS A 1 107 ? 46.607 -26.904 -19.396 1.00 43.06 107 LYS A C 1
ATOM 808 O O . LYS A 1 107 ? 47.294 -26.151 -18.715 1.00 43.06 107 LYS A O 1
ATOM 813 N N . TRP A 1 108 ? 45.305 -26.721 -19.603 1.00 48.53 108 TRP A N 1
ATOM 814 C CA . TRP A 1 108 ? 44.506 -25.775 -18.825 1.00 48.53 108 TRP A CA 1
ATOM 815 C C . TRP A 1 108 ? 44.639 -26.104 -17.338 1.00 48.53 108 TRP A C 1
ATOM 817 O O . TRP A 1 108 ? 44.616 -27.291 -16.994 1.00 48.53 108 TRP A O 1
ATOM 827 N N . PRO A 1 109 ? 44.792 -25.107 -16.453 1.00 51.03 109 PRO A N 1
ATOM 828 C CA . PRO A 1 109 ? 44.995 -25.397 -15.050 1.00 51.03 109 PRO A CA 1
ATOM 829 C C . PRO A 1 109 ? 43.738 -26.069 -14.493 1.00 51.03 109 PRO A C 1
ATOM 831 O O . PRO A 1 109 ? 42.606 -25.733 -14.851 1.00 51.03 109 PRO A O 1
ATOM 834 N N . MET A 1 110 ? 43.951 -27.049 -13.616 1.00 53.31 110 MET A N 1
ATOM 835 C CA . MET A 1 110 ? 42.887 -27.664 -12.830 1.00 53.31 110 MET A CA 1
ATOM 836 C C . MET A 1 110 ? 42.062 -26.565 -12.158 1.00 53.31 110 MET A C 1
ATOM 838 O O . MET A 1 110 ? 42.617 -25.616 -11.608 1.00 53.31 110 MET A O 1
ATOM 842 N N . ARG A 1 111 ? 40.734 -26.712 -12.187 1.00 49.38 111 ARG A N 1
ATOM 843 C CA . ARG A 1 111 ? 39.749 -25.748 -11.667 1.00 49.38 111 ARG A CA 1
ATOM 844 C C . ARG A 1 111 ? 40.079 -25.251 -10.250 1.00 49.38 111 ARG A C 1
ATOM 846 O O . ARG A 1 111 ? 39.733 -24.127 -9.934 1.00 49.38 111 ARG A O 1
ATOM 853 N N . SER A 1 112 ? 40.790 -26.034 -9.436 1.00 50.97 112 SER A N 1
ATOM 854 C CA . SER A 1 112 ? 41.285 -25.659 -8.102 1.00 50.97 112 SER A CA 1
ATOM 855 C C . SER A 1 112 ? 42.281 -24.490 -8.083 1.00 50.97 112 SER A C 1
ATOM 857 O O . SER A 1 112 ? 42.263 -23.720 -7.130 1.00 50.97 112 SER A O 1
ATOM 859 N N . LEU A 1 113 ? 43.105 -24.311 -9.119 1.00 53.94 113 LEU A N 1
ATOM 860 C CA . LEU A 1 113 ? 44.094 -23.226 -9.199 1.00 53.94 113 LEU A CA 1
ATOM 861 C C . LEU A 1 113 ? 43.456 -21.864 -9.511 1.00 53.94 113 LEU A C 1
ATOM 863 O O . LEU A 1 113 ? 43.985 -20.844 -9.094 1.00 53.94 113 LEU A O 1
ATOM 867 N N . LEU A 1 114 ? 42.292 -21.840 -10.175 1.00 55.06 114 LEU A N 1
ATOM 868 C CA . LEU A 1 114 ? 41.536 -20.603 -10.436 1.00 55.06 114 LEU A CA 1
ATOM 869 C C . LEU A 1 114 ? 40.912 -20.003 -9.166 1.00 55.06 114 LEU A C 1
ATOM 871 O O . LEU A 1 114 ? 40.632 -18.810 -9.136 1.00 55.06 114 LEU A O 1
ATOM 875 N N . TYR A 1 115 ? 40.678 -20.825 -8.137 1.00 54.84 115 TYR A N 1
ATOM 876 C CA . TYR A 1 115 ? 40.096 -20.400 -6.857 1.00 54.84 115 TYR A CA 1
ATOM 877 C C . TYR A 1 115 ? 41.135 -20.333 -5.723 1.00 54.84 115 TYR A C 1
ATOM 879 O O . TYR A 1 115 ? 40.782 -20.000 -4.592 1.00 54.84 115 TYR A O 1
ATOM 887 N N . CYS A 1 116 ? 42.405 -20.651 -5.999 1.00 46.19 116 CYS A N 1
ATOM 888 C CA . CYS A 1 116 ? 43.482 -20.594 -5.017 1.00 46.19 116 CYS A CA 1
ATOM 889 C C . CYS A 1 116 ? 44.127 -19.202 -5.035 1.00 46.19 116 CYS A C 1
ATOM 891 O O . CYS A 1 116 ? 45.112 -18.975 -5.730 1.00 46.19 116 CYS A O 1
ATOM 893 N N . GLY A 1 117 ? 43.545 -18.275 -4.274 1.00 46.88 117 GLY A N 1
ATOM 894 C CA . GLY A 1 117 ? 44.095 -16.938 -4.048 1.00 46.88 117 GLY A CA 1
ATOM 895 C C . GLY A 1 117 ? 43.031 -15.843 -4.099 1.00 46.88 117 GLY A C 1
ATOM 896 O O . GLY A 1 117 ? 42.412 -15.617 -5.130 1.00 46.88 117 GLY A O 1
ATOM 897 N N . SER A 1 118 ? 42.837 -15.163 -2.968 1.00 45.03 118 SER A N 1
ATOM 898 C CA . SER A 1 118 ? 42.240 -13.823 -2.862 1.00 45.03 118 SER A CA 1
ATOM 899 C C . SER A 1 118 ? 40.860 -13.582 -3.507 1.00 45.03 118 SER A C 1
ATOM 901 O O . SER A 1 118 ? 40.673 -12.706 -4.344 1.00 45.03 118 SER A O 1
ATOM 903 N N . VAL A 1 119 ? 39.829 -14.303 -3.059 1.00 40.88 119 VAL A N 1
ATOM 904 C CA . VAL A 1 119 ? 38.427 -13.829 -3.194 1.00 40.88 119 VAL A CA 1
ATOM 905 C C . VAL A 1 119 ? 37.774 -13.484 -1.853 1.00 40.88 119 VAL A C 1
ATOM 907 O O . VAL A 1 119 ? 36.707 -12.875 -1.827 1.00 40.88 119 VAL A O 1
ATOM 910 N N . ALA A 1 120 ? 38.422 -13.819 -0.733 1.00 36.19 120 ALA A N 1
ATOM 911 C CA . ALA A 1 120 ? 37.980 -13.415 0.602 1.00 36.19 120 ALA A CA 1
ATOM 912 C C . ALA A 1 120 ? 38.482 -12.009 0.983 1.00 36.19 120 ALA A C 1
ATOM 914 O O . ALA A 1 120 ? 37.749 -11.250 1.607 1.00 36.19 120 ALA A O 1
ATOM 915 N N . GLU A 1 121 ? 39.688 -11.639 0.554 1.00 37.69 121 GLU A N 1
ATOM 916 C CA . GLU A 1 121 ? 40.379 -10.424 1.010 1.00 37.69 121 GLU A CA 1
ATOM 917 C C . GLU A 1 121 ? 39.908 -9.153 0.288 1.00 37.69 121 GLU A C 1
ATOM 919 O O . GLU A 1 121 ? 39.799 -8.093 0.898 1.00 37.69 121 GLU A O 1
ATOM 924 N N . LEU A 1 122 ? 39.499 -9.262 -0.982 1.00 41.81 122 LEU A N 1
ATOM 925 C CA . LEU A 1 122 ? 38.988 -8.119 -1.751 1.00 41.81 122 LEU A CA 1
ATOM 926 C C . LEU A 1 122 ? 37.562 -7.688 -1.345 1.00 41.81 122 LEU A C 1
ATOM 928 O O . LEU A 1 122 ? 37.109 -6.607 -1.717 1.00 41.81 122 LEU A O 1
ATOM 932 N N . LEU A 1 123 ? 36.832 -8.531 -0.601 1.00 37.81 123 LEU A N 1
ATOM 933 C CA . LEU A 1 123 ? 35.453 -8.265 -0.166 1.00 37.81 123 LEU A CA 1
ATOM 934 C C . LEU A 1 123 ? 35.346 -7.810 1.299 1.00 37.81 123 LEU A C 1
ATOM 936 O O . LEU A 1 123 ? 34.284 -7.332 1.704 1.00 37.81 123 LEU A O 1
ATOM 940 N N . SER A 1 124 ? 36.420 -7.909 2.086 1.00 38.09 124 SER A N 1
ATOM 941 C CA . SER A 1 124 ? 36.463 -7.469 3.483 1.00 38.09 124 SER A CA 1
ATOM 942 C C . SER A 1 124 ? 37.469 -6.333 3.665 1.00 38.09 124 SER A C 1
ATOM 944 O O . SER A 1 124 ? 38.584 -6.537 4.134 1.00 38.09 124 SER A O 1
ATOM 946 N N . GLY A 1 125 ? 37.085 -5.108 3.310 1.00 36.31 125 GLY A N 1
ATOM 947 C CA . GLY A 1 125 ? 37.881 -3.927 3.646 1.00 36.31 125 GLY A CA 1
ATOM 948 C C . GLY A 1 125 ? 37.864 -3.644 5.152 1.00 36.31 125 GLY A C 1
ATOM 949 O O . GLY A 1 125 ? 36.993 -2.906 5.597 1.00 36.31 125 GLY A O 1
ATOM 950 N N . VAL A 1 126 ? 38.805 -4.217 5.915 1.00 31.80 126 VAL A N 1
ATOM 951 C CA . VAL A 1 126 ? 39.255 -3.764 7.253 1.00 31.80 126 VAL A CA 1
ATOM 952 C C . VAL A 1 126 ? 40.686 -4.285 7.496 1.00 31.80 126 VAL A C 1
ATOM 954 O O . VAL A 1 126 ? 40.874 -5.499 7.440 1.00 31.80 126 VAL A O 1
ATOM 957 N N . PRO A 1 127 ? 41.689 -3.445 7.822 1.00 29.34 127 PRO A N 1
ATOM 958 C CA . PRO A 1 127 ? 42.979 -3.936 8.297 1.00 29.34 127 PRO A CA 1
ATOM 959 C C . PRO A 1 127 ? 42.905 -4.227 9.806 1.00 29.34 127 PRO A C 1
ATOM 961 O O . PRO A 1 127 ? 42.571 -3.347 10.599 1.00 29.34 127 PRO A O 1
ATOM 964 N N . VAL A 1 128 ? 43.221 -5.459 10.214 1.00 29.27 128 VAL A N 1
ATOM 965 C CA . VAL A 1 128 ? 43.406 -5.840 11.624 1.00 29.27 128 VAL A CA 1
ATOM 966 C C . VAL A 1 128 ? 44.861 -6.261 11.815 1.00 29.27 128 VAL A C 1
ATOM 968 O O . VAL A 1 128 ? 45.249 -7.362 11.437 1.00 29.27 128 VAL A O 1
ATOM 971 N N . ASN A 1 129 ? 45.659 -5.374 12.412 1.00 30.08 129 ASN A N 1
ATOM 972 C CA . ASN A 1 129 ? 46.946 -5.731 13.008 1.00 30.08 129 ASN A CA 1
ATOM 973 C C . ASN A 1 129 ? 46.701 -6.642 14.221 1.00 30.08 129 ASN A C 1
ATOM 975 O O . ASN A 1 129 ? 45.881 -6.318 15.080 1.00 30.08 129 ASN A O 1
ATOM 979 N N . GLN A 1 130 ? 47.428 -7.757 14.305 1.00 28.88 130 GLN A N 1
ATOM 980 C CA . GLN A 1 130 ? 47.475 -8.622 15.484 1.00 28.88 130 GLN A CA 1
ATOM 981 C C . GLN A 1 130 ? 48.774 -8.395 16.262 1.00 28.88 130 GLN A C 1
ATOM 983 O O . GLN A 1 130 ? 49.857 -8.419 15.684 1.00 28.88 130 GLN A O 1
ATOM 988 N N . THR A 1 131 ? 48.658 -8.303 17.584 1.00 27.62 131 THR A N 1
ATOM 989 C CA . THR A 1 131 ? 49.662 -8.795 18.538 1.00 27.62 131 THR A CA 1
ATOM 990 C C . THR A 1 131 ? 48.937 -9.621 19.615 1.00 27.62 131 THR A C 1
ATOM 992 O O . THR A 1 131 ? 47.859 -9.211 20.052 1.00 27.62 131 THR A O 1
ATOM 995 N N . PRO A 1 132 ? 49.459 -10.794 20.034 1.00 32.00 132 PRO A N 1
ATOM 996 C CA . PRO A 1 132 ? 48.838 -11.628 21.065 1.00 32.00 132 PRO A CA 1
ATOM 997 C C . PRO A 1 132 ? 49.616 -11.588 22.391 1.00 32.00 132 PRO A C 1
ATOM 999 O O . PRO A 1 132 ? 50.841 -11.668 22.376 1.00 32.00 132 PRO A O 1
ATOM 1002 N N . ILE A 1 133 ? 48.917 -11.560 23.536 1.00 28.17 133 ILE A N 1
ATOM 1003 C CA . ILE A 1 133 ? 49.455 -11.974 24.851 1.00 28.17 133 ILE A CA 1
ATOM 1004 C C . ILE A 1 133 ? 48.356 -12.730 25.643 1.00 28.17 133 ILE A C 1
ATOM 1006 O O . ILE A 1 133 ? 47.188 -12.346 25.541 1.00 28.17 133 ILE A O 1
ATOM 1010 N N . PRO A 1 134 ? 48.696 -13.810 26.387 1.00 32.00 134 PRO A N 1
ATOM 1011 C CA . PRO A 1 134 ? 47.761 -14.775 26.971 1.00 32.00 134 PRO A CA 1
ATOM 1012 C C . PRO A 1 134 ? 47.485 -14.541 28.469 1.00 32.00 134 PRO A C 1
ATOM 1014 O O . PRO A 1 134 ? 48.311 -13.961 29.169 1.00 32.00 134 PRO A O 1
ATOM 1017 N N . GLY A 1 135 ? 46.374 -15.082 28.987 1.00 25.97 135 GLY A N 1
ATOM 1018 C CA . GLY A 1 135 ? 46.184 -15.227 30.435 1.00 25.97 135 GLY A CA 1
ATOM 1019 C C . GLY A 1 135 ? 44.742 -15.402 30.926 1.00 25.97 135 GLY A C 1
ATOM 1020 O O . GLY A 1 135 ? 43.931 -14.496 30.796 1.00 25.97 135 GLY A O 1
ATOM 1021 N N . GLN A 1 136 ? 44.532 -16.546 31.583 1.00 26.72 136 GLN A N 1
ATOM 1022 C CA . GLN A 1 136 ? 43.677 -16.800 32.752 1.00 26.72 136 GLN A CA 1
ATOM 1023 C C . GLN A 1 136 ? 42.178 -17.156 32.639 1.00 26.72 136 GLN A C 1
ATOM 1025 O O . GLN A 1 136 ? 41.316 -16.391 32.220 1.00 26.72 136 GLN A O 1
ATOM 1030 N N . ASP A 1 137 ? 41.957 -18.358 33.184 1.00 25.02 137 ASP A N 1
ATOM 1031 C CA . ASP A 1 137 ? 40.970 -18.760 34.184 1.00 25.02 137 ASP A CA 1
ATOM 1032 C C . ASP A 1 137 ? 39.548 -19.105 33.746 1.00 25.02 137 ASP A C 1
ATOM 1034 O O . ASP A 1 137 ? 38.695 -18.287 33.405 1.00 25.02 137 ASP A O 1
ATOM 1038 N N . GLY A 1 138 ? 39.297 -20.413 33.817 1.00 28.55 138 GLY A N 1
ATOM 1039 C CA . GLY A 1 138 ? 37.988 -21.001 33.667 1.00 28.55 138 GLY A CA 1
ATOM 1040 C C . GLY A 1 138 ? 37.113 -20.761 34.885 1.00 28.55 138 GLY A C 1
ATOM 1041 O O . GLY A 1 138 ? 37.534 -20.936 36.020 1.00 28.55 138 GLY A O 1
ATOM 1042 N N . THR A 1 139 ? 35.840 -20.488 34.633 1.00 29.25 139 THR A N 1
ATOM 1043 C CA . THR A 1 139 ? 34.720 -21.136 35.321 1.00 29.25 139 THR A CA 1
ATOM 1044 C C . THR A 1 139 ? 33.485 -20.971 34.435 1.00 29.25 139 THR A C 1
ATOM 1046 O O . THR A 1 139 ? 33.147 -19.867 34.014 1.00 29.25 139 THR A O 1
ATOM 1049 N N . HIS A 1 140 ? 32.820 -22.076 34.103 1.00 34.16 140 HIS A N 1
ATOM 1050 C CA . HIS A 1 140 ? 31.540 -22.066 33.394 1.00 34.16 140 HIS A CA 1
ATOM 1051 C C . HIS A 1 140 ? 30.447 -21.381 34.233 1.00 34.16 140 HIS A C 1
ATOM 1053 O O . HIS A 1 140 ? 30.418 -21.541 35.453 1.00 34.16 140 HIS A O 1
ATOM 1059 N N . PRO A 1 141 ? 29.445 -20.773 33.573 1.00 32.22 141 PRO A N 1
ATOM 1060 C CA . PRO A 1 141 ? 28.087 -21.240 33.840 1.00 32.22 141 PRO A CA 1
ATOM 1061 C C . PRO A 1 141 ? 27.343 -21.609 32.556 1.00 32.22 141 PRO A C 1
ATOM 1063 O O . PRO A 1 141 ? 27.293 -20.875 31.568 1.00 32.22 141 PRO A O 1
ATOM 1066 N N . LEU A 1 142 ? 26.736 -22.789 32.605 1.00 36.31 142 LEU A N 1
ATOM 1067 C CA . LEU A 1 142 ? 25.870 -23.342 31.580 1.00 36.31 142 LEU A CA 1
ATOM 1068 C C . LEU A 1 142 ? 24.577 -22.529 31.463 1.00 36.31 142 LEU A C 1
ATOM 1070 O O . LEU A 1 142 ? 23.925 -22.175 32.442 1.00 36.31 142 LEU A O 1
ATOM 1074 N N . THR A 1 143 ? 24.197 -22.273 30.218 1.00 37.81 143 THR A N 1
ATOM 1075 C CA . THR A 1 143 ? 22.951 -21.625 29.813 1.00 37.81 143 THR A CA 1
ATOM 1076 C C . THR A 1 143 ? 21.707 -22.446 30.198 1.00 37.81 143 THR A C 1
ATOM 1078 O O . THR A 1 143 ? 21.745 -23.676 30.095 1.00 37.81 143 THR A O 1
ATOM 1081 N N . PRO A 1 144 ? 20.562 -21.802 30.506 1.00 40.31 144 PRO A N 1
ATOM 1082 C CA . PRO A 1 144 ? 19.288 -22.458 30.797 1.00 40.31 144 PRO A CA 1
ATOM 1083 C C . PRO A 1 144 ? 18.667 -22.995 29.501 1.00 40.31 144 PRO A C 1
ATOM 1085 O O . PRO A 1 144 ? 17.786 -22.395 28.885 1.00 40.31 144 PRO A O 1
ATOM 1088 N N . ARG A 1 145 ? 19.189 -24.127 29.025 1.00 41.06 145 ARG A N 1
ATOM 1089 C CA . ARG A 1 145 ? 18.658 -24.828 27.849 1.00 41.06 145 ARG A CA 1
ATOM 1090 C C . ARG A 1 145 ? 18.818 -26.347 27.921 1.00 41.06 145 ARG A C 1
ATOM 1092 O O . ARG A 1 145 ? 18.927 -27.007 26.895 1.00 41.06 145 ARG A O 1
ATOM 1099 N N . GLN A 1 146 ? 18.765 -26.891 29.136 1.00 42.62 146 GLN A N 1
ATOM 1100 C CA . GLN A 1 146 ? 18.606 -28.329 29.397 1.00 42.62 146 GLN A CA 1
ATOM 1101 C C . GLN A 1 146 ? 17.446 -28.668 30.352 1.00 42.62 146 GLN A C 1
ATOM 1103 O O . GLN A 1 146 ? 17.101 -29.836 30.505 1.00 42.62 146 GLN A O 1
ATOM 1108 N N . GLU A 1 147 ? 16.731 -27.678 30.892 1.00 40.81 147 GLU A N 1
ATOM 1109 C CA . GLU A 1 147 ? 15.535 -27.927 31.717 1.00 40.81 147 GLU A CA 1
ATOM 1110 C C . GLU A 1 147 ? 14.266 -28.235 30.902 1.00 40.81 147 GLU A C 1
ATOM 1112 O O . GLU A 1 147 ? 13.349 -28.895 31.387 1.00 40.81 147 GLU A O 1
ATOM 1117 N N . ALA A 1 148 ? 14.232 -27.872 29.616 1.00 43.94 148 ALA A N 1
ATOM 1118 C CA . ALA A 1 148 ? 13.073 -28.132 28.755 1.00 43.94 148 ALA A CA 1
ATOM 1119 C C . ALA A 1 148 ? 12.957 -29.597 28.279 1.00 43.94 148 ALA A C 1
ATOM 1121 O O . ALA A 1 148 ? 11.886 -30.016 27.841 1.00 43.94 148 ALA A O 1
ATOM 1122 N N . LEU A 1 149 ? 14.030 -30.392 28.389 1.00 42.84 149 LEU A N 1
ATOM 1123 C CA . LEU A 1 149 ? 14.021 -31.823 28.051 1.00 42.84 149 LEU A CA 1
ATOM 1124 C C . LEU A 1 149 ? 13.818 -32.730 29.275 1.00 42.84 149 LEU A C 1
ATOM 1126 O O . LEU A 1 149 ? 13.315 -33.838 29.112 1.00 42.84 149 LEU A O 1
ATOM 1130 N N . ARG A 1 150 ? 14.071 -32.246 30.502 1.00 42.91 15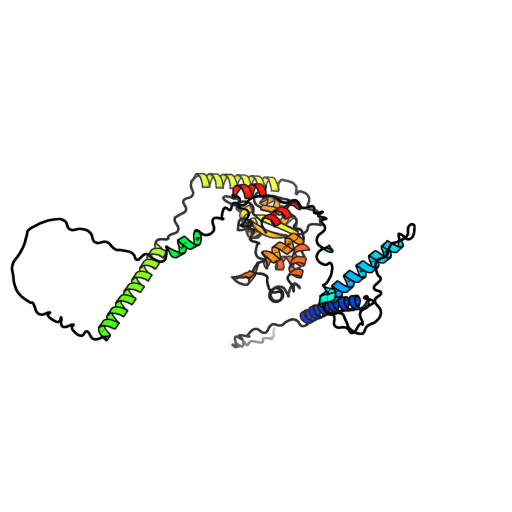0 ARG A N 1
ATOM 1131 C CA . ARG A 1 150 ? 13.662 -32.951 31.733 1.00 42.91 150 ARG A CA 1
ATOM 1132 C C . ARG A 1 150 ? 12.157 -32.843 32.010 1.00 42.91 150 ARG A C 1
ATOM 1134 O O . ARG A 1 150 ? 11.570 -33.803 32.498 1.00 42.91 150 ARG A O 1
ATOM 1141 N N . LEU A 1 151 ? 11.507 -31.747 31.611 1.00 45.03 151 LEU A N 1
ATOM 1142 C CA . LEU A 1 151 ? 10.048 -31.592 31.732 1.00 45.03 151 LEU A CA 1
ATOM 1143 C C . LEU A 1 151 ? 9.235 -32.372 30.678 1.00 45.03 151 LEU A C 1
ATOM 1145 O O . LEU A 1 151 ? 8.067 -32.660 30.917 1.00 45.03 151 LEU A O 1
ATOM 1149 N N . CYS A 1 152 ? 9.832 -32.766 29.545 1.00 41.09 152 CYS A N 1
ATOM 1150 C CA . CYS A 1 152 ? 9.145 -33.603 28.548 1.00 41.09 152 CYS A CA 1
ATOM 1151 C C . CYS A 1 152 ? 9.140 -35.098 28.901 1.00 41.09 152 CYS A C 1
ATOM 1153 O O . CYS A 1 152 ? 8.217 -35.802 28.502 1.00 41.09 152 CYS A O 1
ATOM 1155 N N . VAL A 1 153 ? 10.124 -35.589 29.663 1.00 45.78 153 VAL A N 1
ATOM 1156 C CA . VAL A 1 153 ? 10.165 -37.005 30.077 1.00 45.78 153 VAL A CA 1
ATOM 1157 C C . VAL A 1 153 ? 9.307 -37.252 31.326 1.00 45.78 153 VAL A C 1
ATOM 1159 O O . VAL A 1 153 ? 8.708 -38.315 31.450 1.00 45.78 153 VAL A O 1
ATOM 1162 N N . LEU A 1 154 ? 9.130 -36.250 32.197 1.00 42.69 154 LEU A N 1
ATOM 1163 C CA . LEU A 1 154 ? 8.271 -36.370 33.384 1.00 42.69 154 LEU A CA 1
ATOM 1164 C C . LEU A 1 154 ? 6.758 -36.272 33.094 1.00 42.69 154 LEU A C 1
ATOM 1166 O O . LEU A 1 154 ? 5.957 -36.609 33.959 1.00 42.69 154 LEU A O 1
ATOM 1170 N N . LEU A 1 155 ? 6.347 -35.847 31.889 1.00 42.72 155 LEU A N 1
ATOM 1171 C CA . LEU A 1 155 ? 4.927 -35.721 31.517 1.00 42.72 155 LEU A CA 1
ATOM 1172 C C . LEU A 1 155 ? 4.335 -36.957 30.812 1.00 42.72 155 LEU A C 1
ATOM 1174 O O . LEU A 1 155 ? 3.150 -36.954 30.484 1.00 42.72 155 LEU A O 1
ATOM 1178 N N . LEU A 1 156 ? 5.133 -38.005 30.573 1.00 42.81 156 LEU A N 1
ATOM 1179 C CA . LEU A 1 156 ? 4.675 -39.254 29.944 1.00 42.81 156 LEU A CA 1
ATOM 1180 C C . LEU A 1 156 ? 4.568 -40.443 30.907 1.00 42.81 156 LEU A C 1
ATOM 1182 O O . LEU A 1 156 ? 4.192 -41.530 30.480 1.00 42.81 156 LEU A O 1
ATOM 1186 N N . MET A 1 157 ? 4.832 -40.247 32.199 1.00 48.47 157 MET A N 1
ATOM 1187 C CA . MET A 1 157 ? 4.746 -41.307 33.203 1.00 48.47 157 MET A CA 1
ATOM 1188 C C . MET A 1 157 ? 3.974 -40.835 34.433 1.00 48.47 157 MET A C 1
ATOM 1190 O O . MET A 1 157 ? 4.563 -40.594 35.477 1.00 48.47 157 MET A O 1
ATOM 1194 N N . LEU A 1 158 ? 2.651 -40.721 34.314 1.00 39.44 158 LEU A N 1
ATOM 1195 C CA . LEU A 1 158 ? 1.737 -40.789 35.458 1.00 39.44 158 LEU A CA 1
ATOM 1196 C C . LEU A 1 158 ? 0.384 -41.366 34.996 1.00 39.44 158 LEU A C 1
ATOM 1198 O O . LEU A 1 158 ? -0.332 -40.706 34.240 1.00 39.44 158 LEU A O 1
ATOM 1202 N N . PRO A 1 159 ? 0.009 -42.582 35.429 1.00 38.09 159 PRO A N 1
ATOM 1203 C CA . PRO A 1 159 ? -1.371 -43.047 35.374 1.00 38.09 159 PRO A CA 1
ATOM 1204 C C . PRO A 1 159 ? -2.217 -42.359 36.460 1.00 38.09 159 PRO A C 1
ATOM 1206 O O . PRO A 1 159 ? -1.832 -42.302 37.629 1.00 38.09 159 PRO A O 1
ATOM 1209 N N . CYS A 1 160 ? -3.383 -41.839 36.065 1.00 31.28 160 CYS A N 1
ATOM 1210 C CA . CYS A 1 160 ? -4.394 -41.300 36.974 1.00 31.28 160 CYS A CA 1
ATOM 1211 C C . CYS A 1 160 ? -4.958 -42.396 37.887 1.00 31.28 160 CYS A C 1
ATOM 1213 O O . CYS A 1 160 ? -5.412 -43.444 37.431 1.00 31.28 160 CYS A O 1
ATOM 1215 N N . LYS A 1 161 ? -4.956 -42.080 39.179 1.00 35.56 161 LYS A N 1
ATOM 1216 C CA . LYS A 1 161 ? -5.644 -42.756 40.273 1.00 35.56 161 LYS A CA 1
ATOM 1217 C C . LYS A 1 161 ? -7.039 -42.142 40.393 1.00 35.56 161 LYS A C 1
ATOM 1219 O O . LYS A 1 161 ? -7.117 -40.924 40.522 1.00 35.56 161 LYS A O 1
ATOM 1224 N N . ASP A 1 162 ? -8.093 -42.957 40.390 1.00 30.11 162 ASP A N 1
ATOM 1225 C CA . ASP A 1 162 ? -9.399 -42.542 40.909 1.00 30.11 162 ASP A CA 1
ATOM 1226 C C . ASP A 1 162 ? -9.683 -43.235 42.246 1.00 30.11 162 ASP A C 1
ATOM 1228 O O . ASP A 1 162 ? -9.620 -44.454 42.393 1.00 30.11 162 ASP A O 1
ATOM 1232 N N . ASN A 1 163 ? -9.932 -42.349 43.205 1.00 32.66 163 ASN A N 1
ATOM 1233 C CA . ASN A 1 163 ? -10.316 -42.467 44.601 1.00 32.66 163 ASN A CA 1
ATOM 1234 C C . ASN A 1 163 ? -11.220 -43.639 45.011 1.00 32.66 163 ASN A C 1
ATOM 1236 O O . ASN A 1 163 ? -12.326 -43.819 44.506 1.00 32.66 163 ASN A O 1
ATOM 1240 N N . SER A 1 164 ? -10.810 -44.262 46.114 1.00 28.69 164 SER A N 1
ATOM 1241 C CA . SER A 1 164 ? -11.670 -44.868 47.127 1.00 28.69 164 SER A CA 1
ATOM 1242 C C . SER A 1 164 ? -11.494 -44.103 48.446 1.00 28.69 164 SER A C 1
ATOM 1244 O O . SER A 1 164 ? -10.363 -43.974 48.913 1.00 28.69 164 SER A O 1
ATOM 1246 N N . SER A 1 165 ? -12.596 -43.657 49.049 1.00 31.41 165 SER A N 1
ATOM 1247 C CA . SER A 1 165 ? -12.728 -43.253 50.461 1.00 31.41 165 SER A CA 1
ATOM 1248 C C . SER A 1 165 ? -14.191 -43.463 50.883 1.00 31.41 165 SER A C 1
ATOM 1250 O O . SER A 1 165 ? -15.056 -43.360 50.011 1.00 31.41 165 SER A O 1
ATOM 1252 N N . PRO A 1 166 ? -14.533 -43.559 52.181 1.00 44.84 166 PRO A N 1
ATOM 1253 C CA . PRO A 1 166 ? -13.798 -44.126 53.317 1.00 44.84 166 PRO A CA 1
ATOM 1254 C C . PRO A 1 166 ? -14.662 -45.164 54.083 1.00 44.84 166 PRO A C 1
ATOM 1256 O O . PRO A 1 166 ? -15.877 -45.210 53.920 1.00 44.84 166 PRO A O 1
ATOM 1259 N N . MET A 1 167 ? -14.061 -45.970 54.961 1.00 28.98 167 MET A N 1
ATOM 1260 C CA . MET A 1 167 ? -14.796 -46.712 55.997 1.00 28.98 167 MET A CA 1
ATOM 1261 C C . MET A 1 167 ? -14.067 -46.572 57.330 1.00 28.98 167 MET A C 1
ATOM 1263 O O . MET A 1 167 ? -12.851 -46.741 57.400 1.00 28.98 167 MET A O 1
ATOM 1267 N N . LEU A 1 168 ? -14.833 -46.235 58.364 1.00 34.03 168 LEU A N 1
ATOM 1268 C CA . LEU A 1 168 ? -14.417 -46.100 59.753 1.00 34.03 168 LEU A CA 1
ATOM 1269 C C . LEU A 1 168 ? -15.464 -46.844 60.595 1.00 34.03 168 LEU A C 1
ATOM 1271 O O . LEU A 1 168 ? -16.645 -46.521 60.486 1.00 34.03 168 LEU A O 1
ATOM 1275 N N . GLY A 1 169 ? -15.024 -47.796 61.426 1.00 30.28 169 GLY A N 1
ATOM 1276 C CA . GLY A 1 169 ? -15.746 -48.227 62.631 1.00 30.28 169 GLY A CA 1
ATOM 1277 C C . GLY A 1 169 ? -16.062 -49.724 62.800 1.00 30.28 169 GLY A C 1
ATOM 1278 O O . GLY A 1 169 ? -16.743 -50.300 61.961 1.00 30.28 169 GLY A O 1
ATOM 1279 N N . ALA A 1 170 ? -15.671 -50.238 63.982 1.00 31.52 170 ALA A N 1
ATOM 1280 C CA . ALA A 1 170 ? -16.155 -51.418 64.736 1.00 31.52 170 ALA A CA 1
ATOM 1281 C C . ALA A 1 170 ? -15.607 -52.811 64.320 1.00 31.52 170 ALA A C 1
ATOM 1283 O O . ALA A 1 170 ? -15.966 -53.323 63.270 1.00 31.52 170 ALA A O 1
ATOM 1284 N N . THR A 1 171 ? -14.574 -53.373 64.975 1.00 32.94 171 THR A N 1
ATOM 1285 C CA . THR A 1 171 ? -14.474 -54.084 66.289 1.00 32.94 171 THR A CA 1
ATOM 1286 C C . THR A 1 171 ? -14.754 -55.597 66.251 1.00 32.94 171 THR A C 1
ATOM 1288 O O . THR A 1 171 ? -15.770 -56.021 65.712 1.00 32.94 171 THR A O 1
ATOM 1291 N N . VAL A 1 172 ? -13.909 -56.317 67.011 1.00 35.56 172 VAL A N 1
ATOM 1292 C CA . VAL A 1 172 ? -14.037 -57.645 67.659 1.00 35.56 172 VAL A CA 1
ATOM 1293 C C . VAL A 1 172 ? -13.275 -58.831 67.026 1.00 35.56 172 VAL A C 1
ATOM 1295 O O . VAL A 1 172 ? -13.333 -59.086 65.828 1.00 35.56 172 VAL A O 1
ATOM 1298 N N . ASP A 1 173 ? -12.536 -59.488 67.925 1.00 33.50 173 ASP A N 1
ATOM 1299 C CA . ASP A 1 173 ? -11.555 -60.583 67.871 1.00 33.50 173 ASP A CA 1
ATOM 1300 C C . ASP A 1 173 ? -12.049 -61.964 67.340 1.00 33.50 173 ASP A C 1
ATOM 1302 O O . ASP A 1 173 ? -13.243 -62.129 67.085 1.00 33.50 173 ASP A O 1
ATOM 1306 N N . PRO A 1 174 ? -11.142 -62.963 67.158 1.00 50.59 174 PRO A N 1
ATOM 1307 C CA . PRO A 1 174 ? -11.374 -64.268 66.504 1.00 50.59 174 PRO A CA 1
ATOM 1308 C C . PRO A 1 174 ? -11.500 -65.407 67.557 1.00 50.59 174 PRO A C 1
ATOM 1310 O O . PRO A 1 174 ? -11.687 -65.090 68.732 1.00 50.59 174 PRO A O 1
ATOM 1313 N N . PRO A 1 175 ? -11.256 -66.707 67.260 1.00 63.34 175 PRO A N 1
ATOM 1314 C CA . PRO A 1 175 ? -11.371 -67.514 66.028 1.00 63.34 175 PRO A CA 1
ATOM 1315 C C . PRO A 1 175 ? -12.330 -68.719 66.220 1.00 63.34 175 PRO A C 1
ATOM 1317 O O . PRO A 1 175 ? -12.596 -69.093 67.350 1.00 63.34 175 PRO A O 1
ATOM 1320 N N . ASP A 1 176 ? -12.779 -69.394 65.150 1.00 27.94 176 ASP A N 1
ATOM 1321 C CA . ASP A 1 176 ? -12.733 -70.869 65.143 1.00 27.94 176 ASP A CA 1
ATOM 1322 C C . ASP A 1 176 ? -13.026 -71.535 63.784 1.00 27.94 176 ASP A C 1
ATOM 1324 O O . ASP A 1 176 ? -14.016 -71.273 63.110 1.00 27.94 176 ASP A O 1
ATOM 1328 N N . THR A 1 177 ? -12.060 -72.377 63.411 1.00 37.72 177 THR A N 1
ATOM 1329 C CA . THR A 1 177 ? -12.147 -73.707 62.788 1.00 37.72 177 THR A CA 1
ATOM 1330 C C . THR A 1 177 ? -13.130 -74.034 61.638 1.00 37.72 177 THR A C 1
ATOM 1332 O O . THR A 1 177 ? -14.348 -74.027 61.755 1.00 37.72 177 THR A O 1
ATOM 1335 N N . THR A 1 178 ? -12.516 -74.612 60.593 1.00 38.34 178 THR A N 1
ATOM 1336 C CA . THR A 1 178 ? -13.036 -75.626 59.648 1.00 38.34 178 THR A CA 1
ATOM 1337 C C . THR A 1 178 ? -13.989 -75.191 58.527 1.00 38.34 178 THR A C 1
ATOM 1339 O O . THR A 1 178 ? -15.175 -74.976 58.721 1.00 38.34 178 THR A O 1
ATOM 1342 N N . MET A 1 179 ? -13.483 -75.192 57.291 1.00 34.66 179 MET A N 1
ATOM 1343 C CA . MET A 1 179 ? -13.736 -76.237 56.282 1.00 34.66 179 MET A CA 1
ATOM 1344 C C . MET A 1 179 ? -13.397 -75.699 54.887 1.00 34.66 179 MET A C 1
ATOM 1346 O O . MET A 1 179 ? -13.729 -74.576 54.523 1.00 34.66 179 MET A O 1
ATOM 1350 N N . ALA A 1 180 ? -12.711 -76.526 54.102 1.00 48.91 180 ALA A N 1
ATOM 1351 C CA . ALA A 1 180 ? -12.384 -76.261 52.713 1.00 48.91 180 ALA A CA 1
ATOM 1352 C C . ALA A 1 180 ? -13.664 -76.177 51.860 1.00 48.91 180 ALA A C 1
ATOM 1354 O O . ALA A 1 180 ? -14.301 -77.193 51.585 1.00 48.91 180 ALA A O 1
ATOM 1355 N N . GLU A 1 181 ? -14.022 -74.975 51.407 1.00 39.47 181 GLU A N 1
ATOM 1356 C CA . GLU A 1 181 ? -15.019 -74.795 50.355 1.00 39.47 181 GLU A CA 1
ATOM 1357 C C . GLU A 1 181 ? -14.349 -74.909 48.986 1.00 39.47 181 GLU A C 1
ATOM 1359 O O . GLU A 1 181 ? -13.588 -74.054 48.534 1.00 39.47 181 GLU A O 1
ATOM 1364 N N . THR A 1 182 ? -14.651 -76.023 48.331 1.00 43.34 182 THR A N 1
ATOM 1365 C CA . THR A 1 182 ? -14.411 -76.298 46.918 1.00 43.34 182 THR A CA 1
ATOM 1366 C C . THR A 1 182 ? -14.772 -75.079 46.063 1.00 43.34 182 THR A C 1
ATOM 1368 O O . THR A 1 182 ? -15.925 -74.643 46.057 1.00 43.34 182 THR A O 1
ATOM 1371 N N . GLU A 1 183 ? -13.809 -74.543 45.308 1.00 44.53 183 GLU A N 1
ATOM 1372 C CA . GLU A 1 183 ? -14.044 -73.473 44.338 1.00 44.53 183 GLU A CA 1
ATOM 1373 C C . GLU A 1 183 ? -15.167 -73.877 43.371 1.00 44.53 183 GLU A C 1
ATOM 1375 O O . GLU A 1 183 ? -14.992 -74.696 42.461 1.00 44.53 183 GLU A O 1
ATOM 1380 N N . SER A 1 184 ? -16.350 -73.292 43.552 1.00 48.88 184 SER A N 1
ATOM 1381 C CA . SER A 1 184 ? -17.428 -73.412 42.582 1.00 48.88 184 SER A CA 1
ATOM 1382 C C . SER A 1 184 ? -16.990 -72.698 41.303 1.00 48.88 184 SER A C 1
ATOM 1384 O O . SER A 1 184 ? -16.993 -71.469 41.200 1.00 48.88 184 SER A O 1
ATOM 1386 N N . LYS A 1 185 ? -16.572 -73.481 40.301 1.00 48.22 185 LYS A N 1
ATOM 1387 C CA . LYS A 1 185 ? -16.339 -73.003 38.934 1.00 48.22 185 LYS A CA 1
ATOM 1388 C C . LYS A 1 185 ? -17.613 -72.306 38.459 1.00 48.22 185 LYS A C 1
ATOM 1390 O O . LYS A 1 185 ? -18.569 -72.960 38.047 1.00 48.22 185 LYS A O 1
ATOM 1395 N N . LYS A 1 186 ? -17.640 -70.971 38.540 1.00 52.72 186 LYS A N 1
ATOM 1396 C CA . LYS A 1 186 ? -18.730 -70.138 38.023 1.00 52.72 186 LYS A CA 1
ATOM 1397 C C . LYS A 1 186 ? -18.916 -70.495 36.552 1.00 52.72 186 LYS A C 1
ATOM 1399 O O . LYS A 1 186 ? -18.075 -70.159 35.722 1.00 52.72 186 LYS A O 1
ATOM 1404 N N . VAL A 1 187 ? -20.002 -71.197 36.238 1.00 47.78 187 VAL A N 1
ATOM 1405 C CA . VAL A 1 187 ? -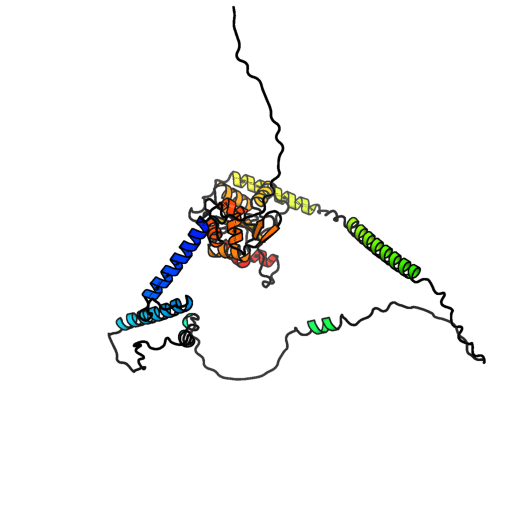20.387 -71.531 34.867 1.00 47.78 187 VAL A CA 1
ATOM 1406 C C . VAL A 1 187 ? -20.651 -70.212 34.144 1.00 47.78 187 VAL A C 1
ATOM 1408 O O . VAL A 1 187 ? -21.704 -69.592 34.301 1.00 47.78 187 VAL A O 1
ATOM 1411 N N . ILE A 1 188 ? -19.665 -69.736 33.383 1.00 62.66 188 ILE A N 1
ATOM 1412 C CA . ILE A 1 188 ? -19.828 -68.576 32.511 1.00 62.66 188 ILE A CA 1
ATOM 1413 C C . ILE A 1 188 ? -20.826 -69.013 31.440 1.00 62.66 188 ILE A C 1
ATOM 1415 O O . ILE A 1 188 ? -20.483 -69.786 30.548 1.00 62.66 188 ILE A O 1
ATOM 1419 N N . LYS A 1 189 ? -22.079 -68.553 31.543 1.00 64.81 189 LYS A N 1
ATOM 1420 C CA . LYS A 1 189 ? -23.089 -68.736 30.492 1.00 64.81 189 LYS A CA 1
ATOM 1421 C C . LYS A 1 189 ? -22.463 -68.269 29.174 1.00 64.81 189 LYS A C 1
ATOM 1423 O O . LYS A 1 189 ? -22.170 -67.079 29.041 1.00 64.81 189 LYS A O 1
ATOM 1428 N N . LEU A 1 190 ? -22.223 -69.192 28.237 1.00 70.19 190 LEU A N 1
ATOM 1429 C CA . LEU A 1 190 ? -21.642 -68.880 26.931 1.00 70.19 190 LEU A CA 1
ATOM 1430 C C . LEU A 1 190 ? -22.611 -67.956 26.190 1.00 70.19 190 LEU A C 1
ATOM 1432 O O . LEU A 1 190 ? -23.618 -68.387 25.632 1.00 70.19 190 LEU A O 1
ATOM 1436 N N . VAL A 1 191 ? -22.341 -66.654 26.243 1.00 75.75 191 VAL A N 1
ATOM 1437 C CA . VAL A 1 191 ? -23.099 -65.667 25.482 1.00 75.75 191 VAL A CA 1
ATOM 1438 C C . VAL A 1 191 ? -22.617 -65.753 24.036 1.00 75.75 191 VAL A C 1
ATOM 1440 O O . VAL A 1 191 ? -21.419 -65.577 23.803 1.00 75.75 191 VAL A O 1
ATOM 1443 N N . PRO A 1 192 ? -23.516 -65.968 23.059 1.00 84.06 192 PRO A N 1
ATOM 1444 C CA . PRO A 1 192 ? -23.151 -65.977 21.650 1.00 84.06 192 PRO A CA 1
ATOM 1445 C C . PRO A 1 192 ? -22.353 -64.725 21.272 1.00 84.06 192 PRO A C 1
ATOM 1447 O O . PRO A 1 192 ? -22.777 -63.600 21.560 1.00 84.06 192 PRO A O 1
ATOM 1450 N N . GLU A 1 193 ? -21.217 -64.900 20.593 1.00 81.12 193 GLU A N 1
ATOM 1451 C CA . GLU A 1 193 ? -20.315 -63.796 20.234 1.00 81.12 193 GLU A CA 1
ATOM 1452 C C . GLU A 1 193 ? -21.024 -62.653 19.502 1.00 81.12 193 GLU A C 1
ATOM 1454 O O . GLU A 1 193 ? -20.689 -61.478 19.675 1.00 81.12 193 GLU A O 1
ATOM 1459 N N . TYR A 1 194 ? -22.029 -63.000 18.697 1.00 86.81 194 TYR A N 1
ATOM 1460 C CA . TYR A 1 194 ? -22.866 -62.056 17.971 1.00 86.81 194 TYR A CA 1
ATOM 1461 C C . TYR A 1 194 ? -23.520 -61.023 18.904 1.00 86.81 194 TYR A C 1
ATOM 1463 O O . TYR A 1 194 ? -23.505 -59.826 18.613 1.00 86.81 194 TYR A O 1
ATOM 1471 N N . LEU A 1 195 ? -24.024 -61.446 20.069 1.00 86.81 195 LEU A N 1
ATOM 1472 C CA . LEU A 1 195 ? -24.641 -60.545 21.047 1.00 86.81 195 LEU A CA 1
ATOM 1473 C C . LEU A 1 195 ? -23.610 -59.621 21.703 1.00 86.81 195 LEU A C 1
ATOM 1475 O O . LEU A 1 195 ? -23.899 -58.444 21.931 1.00 86.81 195 LEU A O 1
ATOM 1479 N N . LEU A 1 196 ? -22.396 -60.110 21.964 1.00 85.31 196 LEU A N 1
ATOM 1480 C CA . LEU A 1 196 ? -21.307 -59.295 22.513 1.00 85.31 196 LEU A CA 1
ATOM 1481 C C . LEU A 1 196 ? -20.821 -58.249 21.499 1.00 85.31 196 LEU A C 1
ATOM 1483 O O . LEU A 1 196 ? -20.654 -57.080 21.854 1.00 85.31 196 LEU A O 1
ATOM 1487 N N . LYS A 1 197 ? -20.670 -58.637 20.225 1.00 88.31 197 LYS A N 1
ATOM 1488 C CA . LYS A 1 197 ? -20.329 -57.730 19.115 1.00 88.31 197 LYS A CA 1
ATOM 1489 C C . LYS A 1 197 ? -21.417 -56.664 18.923 1.00 88.31 197 LYS A C 1
ATOM 1491 O O . LYS A 1 197 ? -21.097 -55.479 18.832 1.00 88.31 197 LYS A O 1
ATOM 1496 N N . LYS A 1 198 ? -22.699 -57.049 18.989 1.00 92.56 198 LYS A N 1
ATOM 1497 C CA . LYS A 1 198 ? -23.848 -56.129 18.907 1.00 92.56 198 LYS A CA 1
ATOM 1498 C C . LYS A 1 198 ? -23.885 -55.129 20.070 1.00 92.56 198 LYS A C 1
ATOM 1500 O O . LYS A 1 198 ? -24.111 -53.942 19.844 1.00 92.56 198 LYS A O 1
ATOM 1505 N N . ARG A 1 199 ? -23.592 -55.567 21.302 1.00 92.88 199 ARG A N 1
ATOM 1506 C CA . ARG A 1 199 ? -23.500 -54.686 22.486 1.00 92.88 199 ARG A CA 1
ATOM 1507 C C . ARG A 1 199 ? -22.349 -53.686 22.378 1.00 92.88 199 ARG A C 1
ATOM 1509 O O . ARG A 1 199 ? -22.566 -52.503 22.630 1.00 92.88 199 ARG A O 1
ATOM 1516 N N . LYS A 1 200 ? -21.159 -54.130 21.956 1.00 93.94 200 LYS A N 1
ATOM 1517 C CA . LYS A 1 200 ? -19.997 -53.246 21.739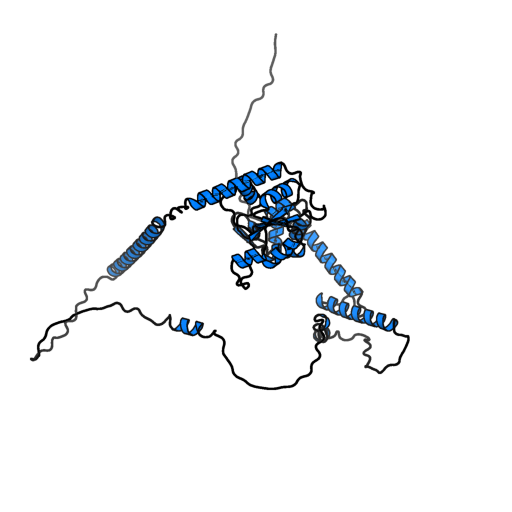 1.00 93.94 200 LYS A CA 1
ATOM 1518 C C . LYS A 1 200 ? -20.274 -52.202 20.655 1.00 93.94 200 LYS A C 1
ATOM 1520 O O . LYS A 1 200 ? -20.000 -51.023 20.866 1.00 93.94 200 LYS A O 1
ATOM 1525 N N . ALA A 1 201 ? -20.875 -52.611 19.536 1.00 91.00 201 ALA A N 1
ATOM 1526 C CA . ALA A 1 201 ? -21.265 -51.695 18.465 1.00 91.00 201 ALA A CA 1
ATOM 1527 C C . ALA A 1 201 ? -22.291 -50.657 18.949 1.00 91.00 201 ALA A C 1
ATOM 1529 O O . ALA A 1 201 ? -22.118 -49.463 18.717 1.00 91.00 201 ALA A O 1
ATOM 1530 N N . TYR A 1 202 ? -23.312 -51.088 19.695 1.00 94.19 202 TYR A N 1
ATOM 1531 C CA . TYR A 1 202 ? -24.321 -50.186 20.249 1.00 94.19 202 TYR A CA 1
ATOM 1532 C C . TYR A 1 202 ? -23.730 -49.181 21.249 1.00 94.19 202 TYR A C 1
ATOM 1534 O O . TYR A 1 202 ? -24.041 -47.993 21.190 1.00 94.19 202 TYR A O 1
ATOM 1542 N N . GLN A 1 203 ? -22.832 -49.626 22.132 1.00 94.25 203 GLN A N 1
ATOM 1543 C CA . GLN A 1 203 ? -22.127 -48.743 23.067 1.00 94.25 203 GLN A CA 1
ATOM 1544 C C . GLN A 1 203 ? -21.249 -47.721 22.333 1.00 94.25 203 GLN A C 1
ATOM 1546 O O . GLN A 1 203 ? -21.271 -46.542 22.685 1.00 94.25 203 GLN A O 1
ATOM 1551 N N . ALA A 1 204 ? -20.536 -48.140 21.283 1.00 94.06 204 ALA A N 1
ATOM 1552 C CA . ALA A 1 204 ? -19.729 -47.244 20.459 1.00 94.06 204 ALA A CA 1
ATOM 1553 C C . ALA A 1 204 ? -20.591 -46.194 19.737 1.00 94.06 204 ALA A C 1
ATOM 1555 O O . ALA A 1 204 ? -20.265 -45.009 19.780 1.00 94.06 204 ALA A O 1
ATOM 1556 N N . ILE A 1 205 ? -21.721 -46.601 19.145 1.00 94.12 205 ILE A N 1
ATOM 1557 C CA . ILE A 1 205 ? -22.678 -45.691 18.493 1.00 94.12 205 ILE A CA 1
ATOM 1558 C C . ILE A 1 205 ? -23.257 -44.700 19.509 1.00 94.12 205 ILE A C 1
ATOM 1560 O O . ILE A 1 205 ? -23.299 -43.498 19.259 1.00 94.12 205 ILE A O 1
ATOM 1564 N N . LYS A 1 206 ? -23.646 -45.167 20.697 1.00 96.75 206 LYS A N 1
ATOM 1565 C CA . LYS A 1 206 ? -24.185 -44.295 21.746 1.00 96.75 206 LYS A CA 1
ATOM 1566 C C . LYS A 1 206 ? -23.142 -43.284 22.235 1.00 96.75 206 LYS A C 1
ATOM 1568 O O . LYS A 1 206 ? -23.468 -42.116 22.441 1.00 96.75 206 LYS A O 1
ATOM 1573 N N . ALA A 1 207 ? -21.884 -43.705 22.377 1.00 94.62 207 ALA A N 1
ATOM 1574 C CA . ALA A 1 207 ? -20.784 -42.830 22.774 1.00 94.62 207 ALA A CA 1
ATOM 1575 C C . ALA A 1 207 ? -20.471 -41.764 21.710 1.00 94.62 207 ALA A C 1
ATOM 1577 O O . ALA A 1 207 ? -20.266 -40.595 22.051 1.00 94.62 207 ALA A O 1
ATOM 1578 N N . THR A 1 208 ? -20.470 -42.122 20.420 1.00 94.94 208 THR A N 1
ATOM 1579 C CA . THR A 1 208 ? -20.257 -41.152 19.332 1.00 94.94 208 THR A CA 1
ATOM 1580 C C . THR A 1 208 ? -21.414 -40.164 19.235 1.00 94.94 208 THR A C 1
ATOM 1582 O O . THR A 1 208 ? -21.173 -38.963 19.122 1.00 94.94 208 THR A O 1
ATOM 1585 N N . GLN A 1 209 ? -22.653 -40.631 19.377 1.00 96.12 209 GLN A N 1
ATOM 1586 C CA . GLN A 1 209 ? -23.843 -39.785 19.362 1.00 96.12 209 GLN A CA 1
ATOM 1587 C C . GLN A 1 209 ? -23.859 -38.813 20.554 1.00 96.12 209 GLN A C 1
ATOM 1589 O O . GLN A 1 209 ? -24.086 -37.618 20.369 1.00 96.12 209 GLN A O 1
ATOM 1594 N N . ALA A 1 210 ? -23.500 -39.277 21.757 1.00 94.56 210 ALA A N 1
ATOM 1595 C CA . ALA A 1 210 ? -23.339 -38.421 22.935 1.00 94.56 210 ALA A CA 1
ATOM 1596 C C . ALA A 1 210 ? -22.229 -37.369 22.745 1.00 94.56 210 ALA A C 1
ATOM 1598 O O . ALA A 1 210 ? -22.395 -36.204 23.113 1.00 94.56 210 ALA A O 1
ATOM 1599 N N . LYS A 1 211 ? -21.108 -37.747 22.115 1.00 94.88 211 LYS A N 1
ATOM 1600 C CA . LYS A 1 211 ? -20.007 -36.828 21.791 1.00 94.88 211 LYS A CA 1
ATOM 1601 C C . LYS A 1 211 ? -20.431 -35.765 20.775 1.00 94.88 211 LYS A C 1
ATOM 1603 O O . LYS A 1 211 ? -20.107 -34.592 20.962 1.00 94.88 211 LYS A O 1
ATOM 1608 N N . ILE A 1 212 ? -21.166 -36.148 19.731 1.00 94.44 212 ILE A N 1
ATOM 1609 C CA . ILE A 1 212 ? -21.714 -35.221 18.729 1.00 94.44 212 ILE A CA 1
ATOM 1610 C C . ILE A 1 212 ? -22.704 -34.256 19.392 1.00 94.44 212 ILE A C 1
ATOM 1612 O O . ILE A 1 212 ? -22.542 -33.046 19.249 1.00 94.44 212 ILE A O 1
ATOM 1616 N N . ALA A 1 213 ? -23.627 -34.760 20.216 1.00 92.94 213 ALA A N 1
ATOM 1617 C CA . ALA A 1 213 ? -24.589 -33.940 20.951 1.00 92.94 213 ALA A CA 1
ATOM 1618 C C . ALA A 1 213 ? -23.909 -32.934 21.903 1.00 92.94 213 ALA A C 1
ATOM 1620 O O . ALA A 1 213 ? -24.313 -31.773 21.983 1.00 92.94 213 ALA A O 1
ATOM 1621 N N . LEU A 1 214 ? -22.832 -33.330 22.595 1.00 90.44 214 LEU A N 1
ATOM 1622 C CA . LEU A 1 214 ? -22.033 -32.415 23.424 1.00 90.44 214 LEU A CA 1
ATOM 1623 C C . LEU A 1 214 ? -21.329 -31.336 22.592 1.00 90.44 214 LEU A C 1
ATOM 1625 O O . LEU A 1 214 ? -21.268 -30.175 23.005 1.00 90.44 214 LEU A O 1
ATOM 1629 N N . LEU A 1 215 ? -20.792 -31.694 21.422 1.00 87.56 215 LEU A N 1
ATOM 1630 C CA . LEU A 1 215 ? -20.169 -30.736 20.509 1.00 87.56 215 LEU A CA 1
ATOM 1631 C C . LEU A 1 215 ? -21.194 -29.756 19.930 1.00 87.56 215 LEU A C 1
ATOM 1633 O O . LEU A 1 215 ? -20.886 -28.572 19.811 1.00 87.56 215 LEU A O 1
ATOM 1637 N N . GLU A 1 216 ? -22.403 -30.210 19.614 1.00 87.12 216 GLU A N 1
ATOM 1638 C CA . GLU A 1 216 ? -23.504 -29.357 19.156 1.00 87.12 216 GLU A CA 1
ATOM 1639 C C . GLU A 1 216 ? -23.986 -28.411 20.255 1.00 87.12 216 GLU A C 1
ATOM 1641 O O . GLU A 1 216 ? -24.043 -27.202 20.024 1.00 87.12 216 GLU A O 1
ATOM 1646 N N . LYS A 1 217 ? -24.178 -28.900 21.487 1.00 84.94 217 LYS A N 1
ATOM 1647 C CA . LYS A 1 217 ? -24.466 -28.040 22.649 1.00 84.94 217 LYS A CA 1
ATOM 1648 C C . LYS A 1 217 ? -23.375 -26.984 22.866 1.00 84.94 217 LYS A C 1
ATOM 1650 O O . LYS A 1 217 ? -23.692 -25.823 23.110 1.00 84.94 217 LYS A O 1
ATOM 1655 N N . ARG A 1 218 ? -22.093 -27.342 22.697 1.00 79.31 218 ARG A N 1
ATOM 1656 C CA . ARG A 1 218 ? -20.955 -26.398 22.755 1.00 79.31 218 ARG A CA 1
ATOM 1657 C C . ARG A 1 218 ? -20.911 -25.401 21.591 1.00 79.31 218 ARG A C 1
ATOM 1659 O O . ARG A 1 218 ? -20.306 -24.342 21.749 1.00 79.31 218 ARG A O 1
ATOM 1666 N N . LYS A 1 219 ? -21.478 -25.722 20.422 1.00 75.88 219 LYS A N 1
ATOM 1667 C CA . LYS A 1 219 ? -21.611 -24.780 19.293 1.00 75.88 219 LYS A CA 1
ATOM 1668 C C . LYS A 1 219 ? -22.735 -23.774 19.552 1.00 75.88 219 LYS A C 1
ATOM 1670 O O . LYS A 1 219 ? -22.550 -22.598 19.263 1.00 75.88 219 LYS A O 1
ATOM 1675 N N . ILE A 1 220 ? -23.850 -24.229 20.127 1.00 68.06 220 ILE A N 1
ATOM 1676 C CA . ILE A 1 220 ? -25.041 -23.413 20.407 1.00 68.06 220 ILE A CA 1
ATOM 1677 C C . ILE A 1 220 ? -24.818 -22.492 21.620 1.00 68.06 220 ILE A C 1
ATOM 1679 O O . ILE A 1 220 ? -25.164 -21.317 21.561 1.00 68.06 220 ILE A O 1
ATOM 1683 N N . SER A 1 221 ? -24.169 -22.973 22.691 1.00 61.28 221 SER A N 1
ATOM 1684 C CA . SER A 1 221 ? -23.915 -22.163 23.898 1.00 61.28 221 SER A CA 1
ATOM 1685 C C . SER A 1 221 ? -22.887 -21.048 23.693 1.00 61.28 221 SER A C 1
ATOM 1687 O O . SER A 1 221 ? -22.859 -20.075 24.441 1.00 61.28 221 SER A O 1
ATOM 1689 N N . LYS A 1 222 ? -22.065 -21.140 22.643 1.00 63.72 222 LYS A N 1
ATOM 1690 C CA . LYS A 1 222 ? -21.134 -20.081 22.236 1.00 63.72 222 LYS A CA 1
ATOM 1691 C C . LYS A 1 222 ? -21.819 -19.042 21.349 1.00 63.72 222 LYS A C 1
ATOM 1693 O O . LYS A 1 222 ? -21.265 -18.627 20.327 1.00 63.72 222 LYS A O 1
ATOM 1698 N N . GLY A 1 223 ? -23.003 -18.582 21.752 1.00 62.84 223 GLY A N 1
ATOM 1699 C CA . GLY A 1 223 ? -23.488 -17.282 21.306 1.00 62.84 223 GLY A CA 1
ATOM 1700 C C . GLY A 1 223 ? -22.382 -16.257 21.560 1.00 62.84 223 GLY A C 1
ATOM 1701 O O . GLY A 1 223 ? -21.750 -16.266 22.617 1.00 62.84 223 GLY A O 1
ATOM 1702 N N . LYS A 1 224 ? -22.061 -15.421 20.565 1.00 63.31 224 LYS A N 1
ATOM 1703 C CA . LYS A 1 224 ? -21.071 -14.356 20.771 1.00 63.31 224 LYS A CA 1
ATOM 1704 C C . LYS A 1 224 ? -21.579 -13.513 21.941 1.00 63.31 224 LYS A C 1
ATOM 1706 O O . LYS A 1 224 ? -22.695 -13.008 21.815 1.00 63.31 224 LYS A O 1
ATOM 1711 N N . PRO A 1 225 ? -20.814 -13.345 23.036 1.00 68.12 225 PRO A N 1
ATOM 1712 C CA . PRO A 1 225 ? -21.237 -12.448 24.098 1.00 68.12 225 PRO A CA 1
ATOM 1713 C C . PRO A 1 225 ? -21.529 -11.096 23.451 1.00 68.12 225 PRO A C 1
ATOM 1715 O O . PRO A 1 225 ? -20.693 -10.577 22.697 1.00 68.12 225 PRO A O 1
ATOM 1718 N N . LEU A 1 226 ? -22.742 -10.578 23.664 1.00 64.88 226 LEU A N 1
ATOM 1719 C CA . LEU A 1 226 ? -23.106 -9.238 23.226 1.00 64.88 226 LEU A CA 1
ATOM 1720 C C . LEU A 1 226 ? -22.045 -8.306 23.798 1.00 64.88 226 LEU A C 1
ATOM 1722 O O . LEU A 1 226 ? -21.885 -8.183 25.012 1.00 64.88 226 LEU A O 1
ATOM 1726 N N . LYS A 1 227 ? -21.236 -7.722 22.913 1.00 70.19 227 LYS A N 1
ATOM 1727 C CA . LYS A 1 227 ? -20.148 -6.844 23.321 1.00 70.19 227 LYS A CA 1
ATOM 1728 C C . LYS A 1 227 ? -20.771 -5.528 23.759 1.00 70.19 227 LYS A C 1
ATOM 1730 O O . LYS A 1 227 ? -20.906 -4.616 22.946 1.00 70.19 227 LYS A O 1
ATOM 1735 N N . PHE A 1 228 ? -21.168 -5.454 25.025 1.00 79.00 228 PHE A N 1
ATOM 1736 C CA . PHE A 1 228 ? -21.649 -4.223 25.622 1.00 79.00 228 PHE A CA 1
ATOM 1737 C C . PHE A 1 228 ? -20.511 -3.202 25.572 1.00 79.00 228 PHE A C 1
ATOM 1739 O O . PHE A 1 228 ? -19.463 -3.374 26.199 1.00 79.00 228 PHE A O 1
ATOM 1746 N N . LYS A 1 229 ? -20.671 -2.178 24.733 1.00 82.75 229 LYS A N 1
ATOM 1747 C CA . LYS A 1 229 ? -19.795 -1.009 24.768 1.00 82.75 229 LYS A CA 1
ATOM 1748 C C . LYS A 1 229 ? -20.221 -0.161 25.959 1.00 82.75 229 LYS A C 1
ATOM 1750 O O . LYS A 1 229 ? -21.412 0.062 26.153 1.00 82.75 229 LYS A O 1
ATOM 1755 N N . ARG A 1 230 ? -19.254 0.325 26.735 1.00 88.31 230 ARG A N 1
ATOM 1756 C CA . ARG A 1 230 ? -19.539 1.271 27.819 1.00 88.31 230 ARG A CA 1
ATOM 1757 C C . ARG A 1 230 ? -19.989 2.606 27.229 1.00 88.31 230 ARG A C 1
ATOM 1759 O O . ARG A 1 230 ? -19.534 2.978 26.147 1.00 88.31 230 ARG A O 1
ATOM 1766 N N . LEU A 1 231 ? -20.826 3.349 27.954 1.00 89.69 231 LEU A N 1
ATOM 1767 C CA . LEU A 1 231 ? -21.283 4.684 27.544 1.00 89.69 231 LEU A CA 1
ATOM 1768 C C . LEU A 1 231 ? -20.108 5.620 27.210 1.00 89.69 231 LEU A C 1
ATOM 1770 O O . LEU A 1 231 ? -20.125 6.311 26.195 1.00 89.69 231 LEU A O 1
ATOM 1774 N N . GLU A 1 232 ? -19.037 5.562 28.004 1.00 91.62 232 GLU A N 1
ATOM 1775 C CA . GLU A 1 232 ? -17.808 6.319 27.753 1.00 91.62 232 GLU A CA 1
ATOM 1776 C C . GLU A 1 232 ? -17.209 6.077 26.364 1.00 91.62 232 GLU A C 1
ATOM 1778 O O . GLU A 1 232 ? -16.694 7.007 25.744 1.00 91.62 232 GLU A O 1
ATOM 1783 N N . ASP A 1 233 ? -17.249 4.838 25.867 1.00 88.19 233 ASP A N 1
ATOM 1784 C CA . ASP A 1 233 ? -16.699 4.504 24.553 1.00 88.19 233 ASP A CA 1
ATOM 1785 C C . ASP A 1 233 ? -17.531 5.148 23.443 1.00 88.19 233 ASP A C 1
ATOM 1787 O O . ASP A 1 233 ? -16.972 5.606 22.447 1.00 88.19 233 ASP A O 1
ATOM 1791 N N . PHE A 1 234 ? -18.851 5.239 23.625 1.00 87.50 234 PHE A N 1
ATOM 1792 C CA . PHE A 1 234 ? -19.731 5.946 22.697 1.00 87.50 234 PHE A CA 1
ATOM 1793 C C . PHE A 1 234 ? -19.455 7.450 22.685 1.00 87.50 234 PHE A C 1
ATOM 1795 O O . PHE A 1 234 ? -19.350 8.029 21.604 1.00 87.50 234 PHE A O 1
ATOM 1802 N N . LEU A 1 235 ? -19.268 8.075 23.853 1.00 91.69 235 LEU A N 1
ATOM 1803 C CA . LEU A 1 235 ? -18.912 9.497 23.947 1.00 91.69 235 LEU A CA 1
ATOM 1804 C C . LEU A 1 235 ? -17.544 9.771 23.309 1.00 91.69 235 LEU A C 1
ATOM 1806 O O . LEU A 1 235 ? -17.401 10.687 22.499 1.00 91.69 235 LEU A O 1
ATOM 1810 N N . LYS A 1 236 ? -16.547 8.922 23.590 1.00 90.00 236 LYS A N 1
ATOM 1811 C CA . LYS A 1 236 ? -15.211 9.000 22.978 1.00 90.00 236 LYS A CA 1
ATOM 1812 C C . LYS A 1 236 ? -15.277 8.839 21.456 1.00 90.00 236 LYS A C 1
ATOM 1814 O O . LYS A 1 236 ? -14.618 9.601 20.747 1.00 90.00 236 LYS A O 1
ATOM 1819 N N . ASP A 1 237 ? -16.047 7.874 20.950 1.00 90.19 237 ASP A N 1
ATOM 1820 C CA . ASP A 1 237 ? -16.253 7.657 19.512 1.00 90.19 237 ASP A CA 1
ATOM 1821 C C . ASP A 1 237 ? -16.975 8.865 18.873 1.00 90.19 237 ASP A C 1
ATOM 1823 O O . ASP A 1 237 ? -16.567 9.338 17.813 1.00 90.19 237 ASP A O 1
ATOM 1827 N N . SER A 1 238 ? -17.992 9.422 19.540 1.00 91.25 238 SER A N 1
ATOM 1828 C CA . SER A 1 238 ? -18.731 10.606 19.080 1.00 91.25 238 SER A CA 1
ATOM 1829 C C . SER A 1 238 ? -17.835 11.846 18.990 1.00 91.25 238 SER A C 1
ATOM 1831 O O . SER A 1 238 ? -17.770 12.499 17.948 1.00 91.25 238 SER A O 1
ATOM 1833 N N . HIS A 1 239 ? -17.044 12.125 20.030 1.00 91.94 239 HIS A N 1
ATOM 1834 C CA . HIS A 1 239 ? -16.110 13.253 20.041 1.00 91.94 239 HIS A CA 1
ATOM 1835 C C . HIS A 1 239 ? -15.030 13.120 18.959 1.00 91.94 239 HIS A C 1
ATOM 1837 O O . HIS A 1 239 ? -14.671 14.109 18.317 1.00 91.94 239 HIS A O 1
ATOM 1843 N N . ARG A 1 240 ? -14.510 11.905 18.719 1.00 89.56 240 ARG A N 1
ATOM 1844 C CA . ARG A 1 240 ? -13.560 11.651 17.619 1.00 89.56 240 ARG A CA 1
ATOM 1845 C C . ARG A 1 240 ? -14.195 11.933 16.266 1.00 89.56 240 ARG A C 1
ATOM 1847 O O . ARG A 1 240 ? -13.584 12.629 15.458 1.00 89.56 240 ARG A O 1
ATOM 1854 N N . LYS A 1 241 ? -15.412 11.433 16.042 1.00 91.12 241 LYS A N 1
ATOM 1855 C CA . LYS A 1 241 ? -16.174 11.668 14.814 1.00 91.12 241 LYS A CA 1
ATOM 1856 C C . LYS A 1 241 ? -16.393 13.163 14.575 1.00 91.12 241 LYS A C 1
ATOM 1858 O O . LYS A 1 241 ? -16.099 13.632 13.480 1.00 91.12 241 LYS A O 1
ATOM 1863 N N . HIS A 1 242 ? -16.821 13.904 15.597 1.00 91.88 242 HIS A N 1
ATOM 1864 C CA . HIS A 1 242 ? -17.041 15.346 15.499 1.00 91.88 242 HIS A CA 1
ATOM 1865 C C . HIS A 1 242 ? -15.744 16.107 15.169 1.00 91.88 242 HIS A C 1
ATOM 1867 O O . HIS A 1 242 ? -15.708 16.893 14.226 1.00 91.88 242 HIS A O 1
ATOM 1873 N N . ARG A 1 243 ? -14.632 15.812 15.862 1.00 90.44 243 ARG A N 1
ATOM 1874 C CA . ARG A 1 243 ? -13.316 16.413 15.555 1.00 90.44 243 ARG A CA 1
ATOM 1875 C C . ARG A 1 243 ? -12.869 16.141 14.118 1.00 90.44 243 ARG A C 1
ATOM 1877 O O . ARG A 1 243 ? -12.316 17.027 13.468 1.00 90.44 243 ARG A O 1
ATOM 1884 N N . ASP A 1 244 ? -13.098 14.924 13.628 1.00 90.62 244 ASP A N 1
ATOM 1885 C CA . ASP A 1 244 ? -12.807 14.552 12.246 1.00 90.62 244 ASP A CA 1
ATOM 1886 C C . ASP A 1 244 ? -13.653 15.350 11.251 1.00 90.62 244 ASP A C 1
ATOM 1888 O O . ASP A 1 244 ? -13.111 15.854 10.272 1.00 90.62 244 ASP A O 1
ATOM 1892 N N . GLU A 1 245 ? -14.958 15.483 11.485 1.00 91.44 245 GLU A N 1
ATOM 1893 C CA . GLU A 1 245 ? -15.865 16.248 10.621 1.00 91.44 245 GLU A CA 1
ATOM 1894 C C . GLU A 1 245 ? -15.457 17.721 10.540 1.00 91.44 245 GLU A C 1
ATOM 1896 O O . GLU A 1 245 ? -15.317 18.255 9.437 1.00 91.44 245 GLU A O 1
ATOM 1901 N N . THR A 1 246 ? -15.138 18.335 11.679 1.00 91.44 246 THR A N 1
ATOM 1902 C CA . THR A 1 246 ? -14.631 19.710 11.745 1.00 91.44 246 THR A CA 1
ATOM 1903 C C . THR A 1 246 ? -13.306 19.859 10.993 1.00 91.44 246 THR A C 1
ATOM 1905 O O . THR A 1 246 ? -13.122 20.794 10.214 1.00 91.44 246 THR A O 1
ATOM 1908 N N . ARG A 1 247 ? -12.368 18.917 11.159 1.00 91.75 247 ARG A N 1
ATOM 1909 C CA . ARG A 1 247 ? -11.097 18.908 10.412 1.00 91.75 247 ARG A CA 1
ATOM 1910 C C . ARG A 1 247 ? -11.323 18.783 8.906 1.00 91.75 247 ARG A C 1
ATOM 1912 O O . ARG A 1 247 ? -10.660 19.465 8.130 1.00 91.75 247 ARG A O 1
ATOM 1919 N N . ILE A 1 248 ? -12.238 17.907 8.498 1.00 89.00 248 ILE A N 1
ATOM 1920 C CA . ILE A 1 248 ? -12.610 17.679 7.099 1.00 89.00 248 ILE A CA 1
ATOM 1921 C C . ILE A 1 248 ? -13.155 18.966 6.477 1.00 89.00 248 ILE A C 1
ATOM 1923 O O . ILE A 1 248 ? -12.698 19.342 5.402 1.00 89.00 248 ILE A O 1
ATOM 1927 N N . GLN A 1 249 ? -14.067 19.662 7.160 1.00 90.81 249 GLN A N 1
ATOM 1928 C CA . GLN A 1 249 ? -14.607 20.944 6.698 1.00 90.81 249 GLN A CA 1
ATOM 1929 C C . GLN A 1 249 ? -13.510 22.010 6.569 1.00 90.81 249 GLN A C 1
ATOM 1931 O O . GLN A 1 249 ? -13.372 22.626 5.515 1.00 90.81 249 GLN A O 1
ATOM 1936 N N . ARG A 1 250 ? -12.648 22.157 7.585 1.00 90.25 250 ARG A N 1
ATOM 1937 C CA . ARG A 1 250 ? -11.502 23.086 7.531 1.00 90.25 250 ARG A CA 1
ATOM 1938 C C . ARG A 1 250 ? -10.555 22.772 6.370 1.00 90.25 250 ARG A C 1
ATOM 1940 O O . ARG A 1 250 ? -10.064 23.676 5.706 1.00 90.25 250 ARG A O 1
ATOM 1947 N N . SER A 1 251 ? -10.306 21.490 6.096 1.00 84.56 251 SER A N 1
ATOM 1948 C CA . SER A 1 251 ? -9.453 21.074 4.979 1.00 84.56 251 SER A CA 1
ATOM 1949 C C . SER A 1 251 ? -10.070 21.351 3.607 1.00 84.56 251 SER A C 1
ATOM 1951 O O . SER A 1 251 ? -9.311 21.459 2.649 1.00 84.56 251 SER A O 1
ATOM 1953 N N . GLN A 1 252 ? -11.400 21.414 3.492 1.00 84.88 252 GLN A N 1
ATOM 1954 C CA . GLN A 1 252 ? -12.082 21.779 2.244 1.00 84.88 252 GLN A CA 1
ATOM 1955 C C . GLN A 1 252 ? -11.975 23.279 1.960 1.00 84.88 252 GLN A C 1
ATOM 1957 O O . GLN A 1 252 ? -11.866 23.664 0.803 1.00 84.88 252 GLN A O 1
ATOM 1962 N N . GLN A 1 253 ? -11.983 24.104 3.009 1.00 86.75 253 GLN A N 1
ATOM 1963 C CA . GLN A 1 253 ? -11.815 25.556 2.902 1.00 86.75 253 GLN A CA 1
ATOM 1964 C C . GLN A 1 253 ? -10.353 25.964 2.673 1.00 86.75 253 GLN A C 1
ATOM 1966 O O . GLN A 1 253 ? -10.080 27.012 2.096 1.00 86.75 253 GLN A O 1
ATOM 1971 N N . ARG A 1 254 ? -9.394 25.144 3.120 1.00 84.00 254 ARG A N 1
ATOM 1972 C CA . ARG A 1 254 ? -7.967 25.427 2.945 1.00 84.00 254 ARG A CA 1
ATOM 1973 C C . ARG A 1 254 ? -7.570 25.301 1.466 1.00 84.00 254 ARG A C 1
ATOM 1975 O O . ARG A 1 254 ? -7.884 24.276 0.854 1.00 84.00 254 ARG A O 1
ATOM 1982 N N . PRO A 1 255 ? -6.816 26.263 0.900 1.00 79.12 255 PRO A N 1
ATOM 1983 C CA . PRO A 1 255 ? -6.346 26.154 -0.474 1.00 79.12 255 PRO A CA 1
ATOM 1984 C C . PRO A 1 255 ? -5.504 24.882 -0.667 1.00 79.12 255 PRO A C 1
ATOM 1986 O O . PRO A 1 255 ? -4.793 24.442 0.252 1.00 79.12 255 PRO A O 1
ATOM 1989 N N . PRO A 1 256 ? -5.576 24.250 -1.852 1.00 73.44 256 PRO A N 1
ATOM 1990 C CA . PRO A 1 256 ? -4.860 23.017 -2.116 1.00 73.44 256 PRO A CA 1
ATOM 1991 C C . PRO A 1 256 ? -3.354 23.278 -2.067 1.00 73.44 256 PRO A C 1
ATOM 1993 O O . PRO A 1 256 ? -2.794 23.930 -2.939 1.00 73.44 256 PRO A O 1
ATOM 1996 N N . GLY A 1 257 ? -2.694 22.745 -1.034 1.00 72.25 257 GLY A N 1
ATOM 1997 C CA . GLY A 1 257 ? -1.234 22.827 -0.948 1.00 72.25 257 GLY A CA 1
ATOM 1998 C C . GLY A 1 257 ? -0.542 22.233 -2.190 1.00 72.25 257 GLY A C 1
ATOM 1999 O O . GLY A 1 257 ? -1.127 21.328 -2.806 1.00 72.25 257 GLY A O 1
ATOM 2000 N N . PRO A 1 258 ? 0.680 22.694 -2.519 1.00 73.06 258 PRO A N 1
ATOM 2001 C CA . PRO A 1 258 ? 1.398 22.329 -3.736 1.00 73.06 258 PRO A CA 1
ATOM 2002 C C . PRO A 1 258 ? 1.457 20.820 -3.952 1.00 73.06 258 PRO A C 1
ATOM 2004 O O . PRO A 1 258 ? 1.588 20.038 -3.003 1.00 73.06 258 PRO A O 1
ATOM 2007 N N . LEU A 1 259 ? 1.345 20.403 -5.213 1.00 71.19 259 LEU A N 1
ATOM 2008 C CA . LEU A 1 259 ? 1.552 19.003 -5.548 1.00 71.19 259 LEU A CA 1
ATOM 2009 C C . LEU A 1 259 ? 3.009 18.626 -5.276 1.00 71.19 259 LEU A C 1
ATOM 2011 O O . LEU A 1 259 ? 3.902 19.447 -5.495 1.00 71.19 259 LEU A O 1
ATOM 2015 N N . PRO A 1 260 ? 3.263 17.387 -4.828 1.00 72.81 260 PRO A N 1
ATOM 2016 C CA . PRO A 1 260 ? 4.622 16.897 -4.726 1.00 72.81 260 PRO A CA 1
ATOM 2017 C C . PRO A 1 260 ? 5.367 17.017 -6.062 1.00 72.81 260 PRO A C 1
ATOM 2019 O O . PRO A 1 260 ? 4.732 16.938 -7.120 1.00 72.81 260 PRO A O 1
ATOM 2022 N N . PRO A 1 261 ? 6.702 17.167 -6.029 1.00 76.50 261 PRO A N 1
ATOM 2023 C CA . PRO A 1 261 ? 7.508 17.295 -7.236 1.00 76.50 261 PRO A CA 1
ATOM 2024 C C . PRO A 1 261 ? 7.259 16.127 -8.196 1.00 76.50 261 PRO A C 1
ATOM 2026 O O . PRO A 1 261 ? 7.149 14.972 -7.776 1.00 76.50 261 PRO A O 1
ATOM 2029 N N . ALA A 1 262 ? 7.219 16.426 -9.499 1.00 71.12 262 ALA A N 1
ATOM 2030 C CA . ALA A 1 262 ? 6.842 15.487 -10.564 1.00 71.12 262 ALA A CA 1
ATOM 2031 C C . ALA A 1 262 ? 7.678 14.192 -10.603 1.00 71.12 262 ALA A C 1
ATOM 2033 O O . ALA A 1 262 ? 7.223 13.180 -11.137 1.00 71.12 262 ALA A O 1
ATOM 2034 N N . LYS A 1 263 ? 8.872 14.208 -9.995 1.00 74.44 263 LYS A N 1
ATOM 2035 C CA . LYS A 1 263 ? 9.760 13.047 -9.850 1.00 74.44 263 LYS A CA 1
ATOM 2036 C C . LYS A 1 263 ? 9.089 11.881 -9.105 1.00 74.44 263 LYS A C 1
ATOM 2038 O O . LYS A 1 263 ? 9.340 10.726 -9.429 1.00 74.44 263 LYS A O 1
ATOM 2043 N N . ASN A 1 264 ? 8.183 12.161 -8.165 1.00 81.44 264 ASN A N 1
ATOM 2044 C CA . ASN A 1 264 ? 7.637 11.146 -7.265 1.00 81.44 264 ASN A CA 1
ATOM 2045 C C . ASN A 1 264 ? 6.171 10.820 -7.587 1.00 81.44 264 ASN A C 1
ATOM 2047 O O . ASN A 1 264 ? 5.234 11.337 -6.975 1.00 81.44 264 ASN A O 1
ATOM 2051 N N . ARG A 1 265 ? 5.967 9.926 -8.561 1.00 89.81 265 ARG A N 1
ATOM 2052 C CA . ARG A 1 265 ? 4.627 9.521 -9.040 1.00 89.81 265 ARG A CA 1
ATOM 2053 C C . ARG A 1 265 ? 3.984 8.402 -8.211 1.00 89.81 265 ARG A C 1
ATOM 2055 O O . ARG A 1 265 ? 2.771 8.193 -8.292 1.00 89.81 265 ARG A O 1
ATOM 2062 N N . LEU A 1 266 ? 4.780 7.686 -7.420 1.00 93.88 266 LEU A N 1
ATOM 2063 C CA . LEU A 1 266 ? 4.357 6.564 -6.586 1.00 93.88 266 LEU A CA 1
ATOM 2064 C C . LEU A 1 266 ? 4.452 6.933 -5.108 1.00 93.88 266 LEU A C 1
ATOM 2066 O O . LEU A 1 266 ? 5.506 7.366 -4.659 1.00 93.88 266 LEU A O 1
ATOM 2070 N N . ALA A 1 267 ? 3.403 6.659 -4.338 1.00 94.81 267 ALA A N 1
ATOM 2071 C CA . ALA A 1 267 ? 3.464 6.668 -2.884 1.00 94.81 267 ALA A CA 1
ATOM 2072 C C . ALA A 1 267 ? 3.199 5.288 -2.290 1.00 94.81 267 ALA A C 1
ATOM 2074 O O . ALA A 1 267 ? 2.451 4.472 -2.832 1.00 94.81 267 ALA A O 1
ATOM 2075 N N . PHE A 1 268 ? 3.782 5.057 -1.122 1.00 95.94 268 PHE A N 1
ATOM 2076 C CA . PHE A 1 268 ? 3.470 3.932 -0.262 1.00 95.94 268 PHE A CA 1
ATOM 2077 C C . PHE A 1 268 ? 2.755 4.441 0.981 1.00 95.94 268 PHE A C 1
ATOM 2079 O O . PHE A 1 268 ? 3.221 5.379 1.625 1.00 95.94 268 PHE A O 1
ATOM 2086 N N . ALA A 1 269 ? 1.619 3.831 1.305 1.00 95.50 269 ALA A N 1
ATOM 2087 C CA . ALA A 1 269 ? 0.794 4.208 2.442 1.00 95.50 269 ALA A CA 1
ATOM 2088 C C . ALA A 1 269 ? 0.673 3.045 3.420 1.00 95.50 269 ALA A C 1
ATOM 2090 O O . ALA A 1 269 ? 0.298 1.941 3.023 1.00 95.50 269 ALA A O 1
ATOM 2091 N N . VAL A 1 270 ? 0.954 3.310 4.695 1.00 94.62 270 VAL A N 1
ATOM 2092 C CA . VAL A 1 270 ? 0.920 2.345 5.795 1.00 94.62 270 VAL A CA 1
ATOM 2093 C C . VAL A 1 270 ? 0.000 2.845 6.891 1.00 94.62 270 VAL A C 1
ATOM 2095 O O . VAL A 1 270 ? 0.110 3.970 7.380 1.00 94.62 270 VAL A O 1
ATOM 2098 N N . ARG A 1 271 ? -0.904 1.977 7.334 1.00 93.75 271 ARG A N 1
ATOM 2099 C CA . ARG A 1 271 ? -1.756 2.276 8.480 1.00 93.75 271 ARG A CA 1
ATOM 2100 C C . ARG A 1 271 ? -1.006 2.032 9.788 1.00 93.75 271 ARG A C 1
ATOM 2102 O O . ARG A 1 271 ? -0.739 0.881 10.122 1.00 93.75 271 ARG A O 1
ATOM 2109 N N . ILE A 1 272 ? -0.747 3.096 10.546 1.00 91.00 272 ILE A N 1
ATOM 2110 C CA . ILE A 1 272 ? -0.028 3.023 11.829 1.00 91.00 272 ILE A CA 1
ATOM 2111 C C . ILE A 1 272 ? -0.995 3.032 13.018 1.00 91.00 272 ILE A C 1
ATOM 2113 O O . ILE A 1 272 ? -0.752 2.346 14.006 1.00 91.00 272 ILE A O 1
ATOM 2117 N N . ARG A 1 273 ? -2.118 3.760 12.931 1.00 88.31 273 ARG A N 1
ATOM 2118 C CA . ARG A 1 273 ? -3.070 3.883 14.048 1.00 88.31 273 ARG A CA 1
ATOM 2119 C C . ARG A 1 273 ? -4.321 3.019 13.884 1.00 88.31 273 ARG A C 1
ATOM 2121 O O . ARG A 1 273 ? -4.772 2.679 12.781 1.00 88.31 273 ARG A O 1
ATOM 2128 N N . GLU A 1 274 ? -4.914 2.671 15.021 1.00 87.69 274 GLU A N 1
ATOM 2129 C CA . GLU A 1 274 ? -6.243 2.069 15.062 1.00 87.69 274 GLU A CA 1
ATOM 2130 C C . GLU A 1 274 ? -7.318 3.085 14.658 1.00 87.69 274 GLU A C 1
ATOM 2132 O O . GLU A 1 274 ? -7.203 4.281 14.909 1.00 87.69 274 GLU A O 1
ATOM 2137 N N . ILE A 1 275 ? -8.377 2.589 14.019 1.00 86.81 275 ILE A N 1
ATOM 2138 C CA . ILE A 1 275 ? -9.469 3.399 13.472 1.00 86.81 275 ILE A CA 1
ATOM 2139 C C . ILE A 1 275 ? -10.734 2.910 14.179 1.00 86.81 275 ILE A C 1
ATOM 2141 O O . ILE A 1 275 ? -11.292 1.879 13.804 1.00 86.81 275 ILE A O 1
ATOM 2145 N N . LYS A 1 276 ? -11.112 3.600 15.258 1.00 84.94 276 LYS A N 1
ATOM 2146 C CA . LYS A 1 276 ? -12.320 3.370 16.068 1.00 84.94 276 LYS A CA 1
ATOM 2147 C C . LYS A 1 276 ? -13.049 4.709 16.207 1.00 84.94 276 LYS A C 1
ATOM 2149 O O . LYS A 1 276 ? -12.380 5.716 16.437 1.00 84.94 276 LYS A O 1
ATOM 2154 N N . GLY A 1 277 ? -14.368 4.712 15.997 1.00 84.19 277 GLY A N 1
ATOM 2155 C CA . GLY A 1 277 ? -15.193 5.920 16.134 1.00 84.19 277 GLY A CA 1
ATOM 2156 C C . GLY A 1 277 ? -14.861 7.047 15.153 1.00 84.19 277 GLY A C 1
ATOM 2157 O O . GLY A 1 277 ? -14.956 8.213 15.509 1.00 84.19 277 GLY A O 1
ATOM 2158 N N . VAL A 1 278 ? -14.399 6.728 13.942 1.00 89.44 278 VAL A N 1
ATOM 2159 C CA . VAL A 1 278 ? -14.020 7.749 12.948 1.00 89.44 278 VAL A CA 1
ATOM 2160 C C . VAL A 1 278 ? -15.191 8.148 12.062 1.00 89.44 278 VAL A C 1
ATOM 2162 O O . VAL A 1 278 ? -16.169 7.406 11.933 1.00 89.44 278 VAL A O 1
ATOM 2165 N N . SER A 1 279 ? -15.056 9.283 11.373 1.00 91.00 279 SER A N 1
ATOM 2166 C CA . SER A 1 279 ? -16.049 9.694 10.379 1.00 91.00 279 SER A CA 1
ATOM 2167 C C . SER A 1 279 ? -16.231 8.636 9.268 1.00 91.00 279 SER A C 1
ATOM 2169 O O . SER A 1 279 ? -15.260 8.026 8.793 1.00 91.00 279 SER A O 1
ATOM 2171 N N . PRO A 1 280 ? -17.465 8.424 8.771 1.00 91.19 280 PRO A N 1
ATOM 2172 C CA . PRO A 1 280 ? -17.730 7.438 7.721 1.00 91.19 280 PRO A CA 1
ATOM 2173 C C . PRO A 1 280 ? -17.006 7.772 6.407 1.00 91.19 280 PRO A C 1
ATOM 2175 O O . PRO A 1 280 ? -16.658 6.866 5.649 1.00 91.19 280 PRO A O 1
ATOM 2178 N N . LYS A 1 281 ? -16.718 9.057 6.147 1.00 91.12 281 LYS A N 1
ATOM 2179 C CA . LYS A 1 281 ? -15.935 9.513 4.985 1.00 91.12 281 LYS A CA 1
ATOM 2180 C C . LYS A 1 281 ? -14.508 8.949 5.018 1.00 91.12 281 LYS A C 1
ATOM 2182 O O . LYS A 1 281 ? -14.064 8.352 4.037 1.00 91.12 281 LYS A O 1
ATOM 2187 N N . VAL A 1 282 ? -13.821 9.064 6.158 1.00 91.81 282 VAL A N 1
ATOM 2188 C CA . VAL A 1 282 ? -12.479 8.488 6.379 1.00 91.81 282 VAL A CA 1
ATOM 2189 C C . VAL A 1 282 ? -12.519 6.970 6.245 1.00 91.81 282 VAL A C 1
ATOM 2191 O O . VAL A 1 282 ? -11.684 6.379 5.559 1.00 91.81 282 VAL A O 1
ATOM 2194 N N . MET A 1 283 ? -13.535 6.329 6.827 1.00 92.12 283 MET A N 1
ATOM 2195 C CA . MET A 1 283 ? -13.683 4.879 6.755 1.00 92.12 283 MET A CA 1
ATOM 2196 C C . MET A 1 283 ? -13.851 4.396 5.307 1.00 92.12 283 MET A C 1
ATOM 2198 O O . MET A 1 283 ? -13.166 3.452 4.910 1.00 92.12 283 MET A O 1
ATO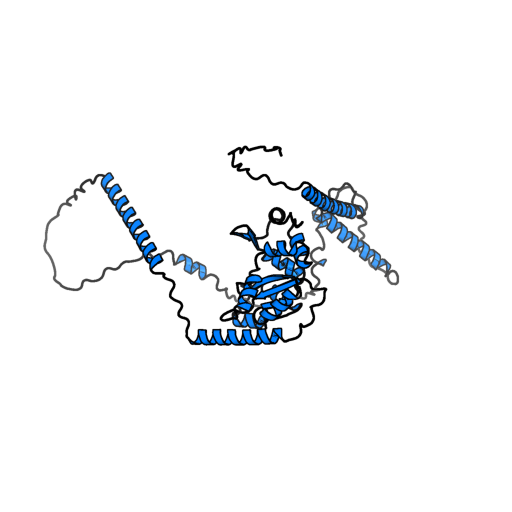M 2202 N N . LYS A 1 284 ? -14.679 5.058 4.486 1.00 93.56 284 LYS A N 1
ATOM 2203 C CA . LYS A 1 284 ? -14.828 4.741 3.052 1.00 93.56 284 LYS A CA 1
ATOM 2204 C C . LYS A 1 284 ? -13.492 4.838 2.303 1.00 93.56 284 LYS A C 1
ATOM 2206 O O . LYS A 1 284 ? -13.144 3.919 1.564 1.00 93.56 284 LYS A O 1
ATOM 2211 N N . MET A 1 285 ? -12.708 5.891 2.546 1.00 93.75 285 MET A N 1
ATOM 2212 C CA . MET A 1 285 ? -11.392 6.077 1.913 1.00 93.75 285 MET A CA 1
ATOM 2213 C C . MET A 1 285 ? -10.382 4.987 2.315 1.00 93.75 285 MET A C 1
ATOM 2215 O O . MET A 1 285 ? -9.704 4.426 1.457 1.00 93.75 285 MET A O 1
ATOM 2219 N N . VAL A 1 286 ? -10.328 4.605 3.595 1.00 93.81 286 VAL A N 1
ATOM 2220 C CA . VAL A 1 286 ? -9.466 3.510 4.088 1.00 93.81 286 VAL A CA 1
ATOM 2221 C C . VAL A 1 286 ? -9.830 2.171 3.440 1.00 93.81 286 VAL A C 1
ATOM 2223 O O . VAL A 1 286 ? -8.944 1.387 3.086 1.00 93.81 286 VAL A O 1
ATOM 2226 N N . HIS A 1 287 ? -11.127 1.902 3.256 1.00 93.12 287 HIS A N 1
ATOM 2227 C CA . HIS A 1 287 ? -11.597 0.699 2.565 1.00 93.12 287 HIS A CA 1
ATOM 2228 C C . HIS A 1 287 ? -11.220 0.706 1.084 1.00 93.12 287 HIS A C 1
ATOM 2230 O O . HIS A 1 287 ? -10.787 -0.332 0.581 1.00 93.12 287 HIS A O 1
ATOM 2236 N N . MET A 1 288 ? -11.327 1.860 0.420 1.00 92.62 288 MET A N 1
ATOM 2237 C CA . MET A 1 288 ? -10.928 2.041 -0.978 1.00 92.62 288 MET A CA 1
ATOM 2238 C C . MET A 1 288 ? -9.428 1.784 -1.176 1.00 92.62 288 MET A C 1
ATOM 2240 O O . MET A 1 288 ? -9.045 1.068 -2.096 1.00 92.62 288 MET A O 1
ATOM 2244 N N . LEU A 1 289 ? -8.586 2.268 -0.256 1.00 92.94 289 LEU A N 1
ATOM 2245 C CA . LEU A 1 289 ? -7.146 1.975 -0.234 1.00 92.94 289 LEU A CA 1
ATOM 2246 C C . LEU A 1 289 ? -6.812 0.557 0.257 1.00 92.94 289 LEU A C 1
ATOM 2248 O O . LEU A 1 289 ? -5.654 0.159 0.262 1.00 92.94 289 LEU A O 1
ATOM 2252 N N . ARG A 1 290 ? -7.807 -0.241 0.660 1.00 93.94 290 ARG A N 1
ATOM 2253 C CA . ARG A 1 290 ? -7.636 -1.623 1.140 1.00 93.94 290 ARG A CA 1
ATOM 2254 C C . ARG A 1 290 ? -6.826 -1.740 2.452 1.00 93.94 290 ARG A C 1
ATOM 2256 O O . ARG A 1 290 ? -6.384 -2.833 2.805 1.00 93.94 290 ARG A O 1
ATOM 2263 N N . LEU A 1 291 ? -6.713 -0.663 3.238 1.00 93.44 291 LEU A N 1
ATOM 2264 C CA . LEU A 1 291 ? -5.932 -0.586 4.488 1.00 93.44 291 LEU A CA 1
ATOM 2265 C C . LEU A 1 291 ? -6.723 -1.047 5.733 1.00 93.44 291 LEU A C 1
ATOM 2267 O O . LEU A 1 291 ? -6.903 -0.328 6.722 1.00 93.44 291 LEU A O 1
ATOM 2271 N N . ARG A 1 292 ? -7.254 -2.274 5.685 1.00 90.50 292 ARG A N 1
ATOM 2272 C CA . ARG A 1 292 ? -8.190 -2.788 6.707 1.00 90.50 292 ARG A CA 1
ATOM 2273 C C . ARG A 1 292 ? -7.531 -3.160 8.035 1.00 90.50 292 ARG A C 1
ATOM 2275 O O . ARG A 1 292 ? -8.174 -3.039 9.077 1.00 90.50 292 ARG A O 1
ATOM 2282 N N . LYS A 1 293 ? -6.284 -3.636 8.010 1.00 91.50 293 LYS A N 1
ATOM 2283 C CA . LYS A 1 293 ? -5.551 -4.080 9.207 1.00 91.50 293 LYS A CA 1
ATOM 2284 C C . LYS A 1 293 ? -4.565 -3.003 9.657 1.00 91.50 293 LYS A C 1
ATOM 2286 O O . LYS A 1 293 ? -4.120 -2.202 8.844 1.00 91.50 293 LYS A O 1
ATOM 2291 N N . ILE A 1 294 ? -4.224 -2.983 10.943 1.00 90.69 294 ILE A N 1
ATOM 2292 C CA . ILE A 1 294 ? -3.069 -2.201 11.399 1.00 90.69 294 ILE A CA 1
ATOM 2293 C C . ILE A 1 294 ? -1.800 -2.769 10.754 1.00 90.69 294 ILE A C 1
ATOM 2295 O O . ILE A 1 294 ? -1.742 -3.969 10.474 1.00 90.69 294 ILE A O 1
ATOM 2299 N N . PHE A 1 295 ? -0.842 -1.900 10.446 1.00 91.50 295 PHE A N 1
ATOM 2300 C CA . PHE A 1 295 ? 0.382 -2.226 9.715 1.00 91.50 295 PHE A CA 1
ATOM 2301 C C . PHE A 1 295 ? 0.138 -2.880 8.348 1.00 91.50 295 PHE A C 1
ATOM 2303 O O . PHE A 1 295 ? 0.990 -3.588 7.822 1.00 91.50 295 PHE A O 1
ATOM 2310 N N . SER A 1 296 ? -1.023 -2.646 7.726 1.00 93.56 296 SER A N 1
ATOM 2311 C CA . SER A 1 296 ? -1.180 -2.951 6.304 1.00 93.56 296 SER A CA 1
ATOM 2312 C C . SER A 1 296 ? -0.601 -1.825 5.453 1.00 93.56 296 SER A C 1
ATOM 2314 O O . SER A 1 296 ? -0.826 -0.658 5.783 1.00 93.56 296 SER A O 1
ATOM 2316 N N . GLY A 1 297 ? 0.072 -2.178 4.359 1.00 95.31 297 GLY A N 1
ATOM 2317 C CA . GLY A 1 297 ? 0.636 -1.247 3.385 1.00 95.31 297 GLY A CA 1
ATOM 2318 C C . GLY A 1 297 ? 0.074 -1.443 1.975 1.00 95.31 297 GLY A C 1
ATOM 2319 O O . GLY A 1 297 ? -0.237 -2.566 1.574 1.00 95.31 297 GLY A O 1
ATOM 2320 N N . THR A 1 298 ? -0.059 -0.366 1.202 1.00 95.56 298 THR A N 1
ATOM 2321 C CA . THR A 1 298 ? -0.431 -0.430 -0.221 1.00 95.56 298 THR A CA 1
ATOM 2322 C C . THR A 1 298 ? 0.297 0.637 -1.036 1.00 95.56 298 THR A C 1
ATOM 2324 O O . THR A 1 298 ? 0.650 1.696 -0.514 1.00 95.56 298 THR A O 1
ATOM 2327 N N . PHE A 1 299 ? 0.484 0.364 -2.325 1.00 96.44 299 PHE A N 1
ATOM 2328 C CA . PHE A 1 299 ? 0.976 1.337 -3.292 1.00 96.44 299 PHE A CA 1
ATOM 2329 C C . PHE A 1 299 ? -0.173 2.200 -3.818 1.00 96.44 299 PHE A C 1
ATOM 2331 O O . PHE A 1 299 ? -1.267 1.704 -4.101 1.00 96.44 299 PHE A O 1
ATOM 2338 N N . VAL A 1 300 ? 0.076 3.498 -3.969 1.00 95.12 300 VAL A N 1
ATOM 2339 C CA . VAL A 1 300 ? -0.898 4.477 -4.457 1.00 95.12 300 VAL A CA 1
ATOM 2340 C C . VAL A 1 300 ? -0.248 5.361 -5.509 1.00 95.12 300 VAL A C 1
ATOM 2342 O O . VAL A 1 300 ? 0.802 5.956 -5.281 1.00 95.12 300 VAL A O 1
ATOM 2345 N N . LYS A 1 301 ? -0.907 5.479 -6.662 1.00 93.88 301 LYS A N 1
ATOM 2346 C CA . LYS A 1 301 ? -0.536 6.441 -7.700 1.00 93.88 301 LYS A CA 1
ATOM 2347 C C . LYS A 1 301 ? -0.860 7.859 -7.232 1.00 93.88 301 LYS A C 1
ATOM 2349 O O . LYS A 1 301 ? -2.005 8.143 -6.862 1.00 93.88 301 LYS A O 1
ATOM 2354 N N . ILE A 1 302 ? 0.131 8.743 -7.275 1.00 92.25 302 ILE A N 1
ATOM 2355 C CA . ILE A 1 302 ? -0.025 10.152 -6.922 1.00 92.25 302 ILE A CA 1
ATOM 2356 C C . ILE A 1 302 ? -0.756 10.886 -8.047 1.00 92.25 302 ILE A C 1
ATOM 2358 O O . ILE A 1 302 ? -0.269 10.992 -9.166 1.00 92.25 302 ILE A O 1
ATOM 2362 N N . ASN A 1 303 ? -1.939 11.393 -7.708 1.00 91.31 303 ASN A N 1
ATOM 2363 C CA . ASN A 1 303 ? -2.778 12.286 -8.503 1.00 91.31 303 ASN A CA 1
ATOM 2364 C C . ASN A 1 303 ? -3.295 13.396 -7.570 1.00 91.31 303 ASN A C 1
ATOM 2366 O O . ASN A 1 303 ? -3.286 13.213 -6.350 1.00 91.31 303 ASN A O 1
ATOM 2370 N N . LYS A 1 304 ? -3.849 14.487 -8.119 1.00 88.00 304 LYS A N 1
ATOM 2371 C CA . LYS A 1 304 ? -4.515 15.552 -7.334 1.00 88.00 304 LYS A CA 1
ATOM 2372 C C . LYS A 1 304 ? -5.525 14.977 -6.327 1.00 88.00 304 LYS A C 1
ATOM 2374 O O . LYS A 1 304 ? -5.452 15.259 -5.133 1.00 88.00 304 LYS A O 1
ATOM 2379 N N . THR A 1 305 ? -6.392 14.077 -6.792 1.00 90.25 305 THR A N 1
ATOM 2380 C CA . THR A 1 305 ? -7.393 13.390 -5.963 1.00 90.25 305 THR A CA 1
ATOM 2381 C C . THR A 1 305 ? -6.761 12.478 -4.915 1.00 90.25 305 THR A C 1
ATOM 2383 O O . THR A 1 305 ? -7.170 12.505 -3.758 1.00 90.25 305 THR A O 1
ATOM 2386 N N . SER A 1 306 ? -5.735 11.700 -5.282 1.00 92.12 306 SER A N 1
ATOM 2387 C CA . SER A 1 306 ? -5.049 10.798 -4.346 1.00 92.12 306 SER A CA 1
ATOM 2388 C C . SER A 1 306 ? -4.393 11.573 -3.203 1.00 92.12 306 SER A C 1
ATOM 2390 O O . SER A 1 306 ? -4.482 11.158 -2.054 1.00 92.12 306 SER A O 1
ATOM 2392 N N . VAL A 1 307 ? -3.770 12.718 -3.501 1.00 89.62 307 VAL A N 1
ATOM 2393 C CA . VAL A 1 307 ? -3.154 13.588 -2.489 1.00 89.62 307 VAL A CA 1
ATOM 2394 C C . VAL A 1 307 ? -4.218 14.185 -1.570 1.00 89.62 307 VAL A C 1
ATOM 2396 O O . VAL A 1 307 ? -4.039 14.166 -0.356 1.00 89.62 307 VAL A O 1
ATOM 2399 N N . ALA A 1 308 ? -5.347 14.650 -2.114 1.00 89.19 308 ALA A N 1
ATOM 2400 C CA . ALA A 1 308 ? -6.467 15.123 -1.301 1.00 89.19 308 ALA A CA 1
ATOM 2401 C C . ALA A 1 308 ? -6.992 14.018 -0.369 1.00 89.19 308 ALA A C 1
ATOM 2403 O O . ALA A 1 308 ? -7.132 14.240 0.829 1.00 89.19 308 ALA A O 1
ATOM 2404 N N . MET A 1 309 ? -7.185 12.797 -0.879 1.00 91.69 309 MET A N 1
ATOM 2405 C CA . MET A 1 309 ? -7.566 11.645 -0.055 1.00 91.69 309 MET A CA 1
ATOM 2406 C C . MET A 1 309 ? -6.535 11.352 1.042 1.00 91.69 309 MET A C 1
ATOM 2408 O O . MET A 1 309 ? -6.914 11.093 2.181 1.00 91.69 309 MET A O 1
ATOM 2412 N N . MET A 1 310 ? -5.237 11.418 0.736 1.00 92.19 310 MET A N 1
ATOM 2413 C CA . MET A 1 310 ? -4.182 11.185 1.725 1.00 92.19 310 MET A CA 1
ATOM 2414 C C . MET A 1 310 ? -4.144 12.256 2.816 1.00 92.19 310 MET A C 1
ATOM 2416 O O . MET A 1 310 ? -4.022 11.899 3.985 1.00 92.19 310 MET A O 1
ATOM 2420 N N . LYS A 1 311 ? -4.341 13.537 2.477 1.00 89.56 311 LYS A N 1
ATOM 2421 C CA . LYS A 1 311 ? -4.497 14.628 3.462 1.00 89.56 311 LYS A CA 1
ATOM 2422 C C . LYS A 1 311 ? -5.664 14.357 4.423 1.00 89.56 311 LYS A C 1
ATOM 2424 O O . LYS A 1 311 ? -5.582 14.605 5.622 1.00 89.56 311 LYS A O 1
ATOM 2429 N N . MET A 1 312 ? -6.742 13.743 3.935 1.00 90.31 312 MET A N 1
ATOM 2430 C CA . MET A 1 312 ? -7.871 13.355 4.790 1.00 90.31 312 MET A CA 1
ATOM 2431 C C . MET A 1 312 ? -7.536 12.202 5.745 1.00 90.31 312 MET A C 1
ATOM 2433 O O . MET A 1 312 ? -8.096 12.149 6.844 1.00 90.31 312 MET A O 1
ATOM 2437 N N . LEU A 1 313 ? -6.634 11.302 5.342 1.00 91.69 313 LEU A N 1
ATOM 2438 C CA . LEU A 1 313 ? -6.211 10.112 6.093 1.00 91.69 313 LEU A CA 1
ATOM 2439 C C . LEU A 1 313 ? -4.962 10.315 6.958 1.00 91.69 313 LEU A C 1
ATOM 2441 O O . LEU A 1 313 ? -4.633 9.436 7.757 1.00 91.69 313 LEU A O 1
ATOM 2445 N N . GLU A 1 314 ? -4.316 11.470 6.831 1.00 90.19 314 GLU A N 1
ATOM 2446 C CA . GLU A 1 314 ? -3.108 11.886 7.541 1.00 90.19 314 GLU A CA 1
ATOM 2447 C C . GLU A 1 314 ? -3.078 11.525 9.038 1.00 90.19 314 GLU A C 1
ATOM 2449 O O . GLU A 1 314 ? -2.078 10.955 9.468 1.00 90.19 314 GLU A O 1
ATOM 2454 N N . PRO A 1 315 ? -4.149 11.710 9.845 1.00 90.88 315 PRO A N 1
ATOM 2455 C CA . PRO A 1 315 ? -4.093 11.372 11.272 1.00 90.88 315 PRO A CA 1
ATOM 2456 C C . PRO A 1 315 ? -3.980 9.869 11.583 1.00 90.88 315 PRO A C 1
ATOM 2458 O O . PRO A 1 315 ? -3.695 9.513 12.729 1.00 90.88 315 PRO A O 1
ATOM 2461 N N . TYR A 1 316 ? -4.212 8.982 10.608 1.00 91.62 316 TYR A N 1
ATOM 2462 C CA . TYR A 1 316 ? -4.233 7.524 10.799 1.00 91.62 316 TYR A CA 1
ATOM 2463 C C . TYR A 1 316 ? -3.174 6.774 9.985 1.00 91.62 316 TYR A C 1
ATOM 2465 O O . TYR A 1 316 ? -2.723 5.693 10.389 1.00 91.62 316 TYR A O 1
ATOM 2473 N N . VAL A 1 317 ? -2.813 7.319 8.826 1.00 94.25 317 VAL A N 1
ATOM 2474 C CA . VAL A 1 317 ? -1.968 6.677 7.819 1.00 94.25 317 VAL A CA 1
ATOM 2475 C C . VAL A 1 317 ? -0.691 7.489 7.655 1.00 94.25 317 VAL A C 1
ATOM 2477 O O . VAL A 1 317 ? -0.742 8.697 7.447 1.00 94.25 317 VAL A O 1
ATOM 2480 N N . ALA A 1 318 ? 0.455 6.818 7.719 1.00 94.31 318 ALA A N 1
ATOM 2481 C CA . ALA A 1 318 ? 1.713 7.395 7.271 1.00 94.31 318 ALA A CA 1
ATOM 2482 C C . ALA A 1 318 ? 1.929 7.054 5.802 1.00 94.31 318 ALA A C 1
ATOM 2484 O O . ALA A 1 318 ? 1.712 5.913 5.389 1.00 94.31 318 ALA A O 1
ATOM 2485 N N . TRP A 1 319 ? 2.355 8.028 5.010 1.00 94.88 319 TRP A N 1
ATOM 2486 C CA . TRP A 1 319 ? 2.617 7.814 3.594 1.00 94.88 319 TRP A CA 1
ATOM 2487 C C . TRP A 1 319 ? 3.806 8.643 3.114 1.00 94.88 319 TRP A C 1
ATOM 2489 O O . TRP A 1 319 ? 4.136 9.683 3.681 1.00 94.88 319 TRP A O 1
ATOM 2499 N N . GLY A 1 320 ? 4.463 8.166 2.064 1.00 94.44 320 GLY A N 1
ATOM 2500 C CA . GLY A 1 320 ? 5.631 8.820 1.481 1.00 94.44 320 GLY A CA 1
ATOM 2501 C C . GLY A 1 320 ? 6.068 8.143 0.189 1.00 94.44 320 GLY A C 1
ATOM 2502 O O . GLY A 1 320 ? 5.350 7.291 -0.340 1.00 94.44 320 GLY A O 1
ATOM 2503 N N . PHE A 1 321 ? 7.247 8.499 -0.307 1.00 94.81 321 PHE A N 1
ATOM 2504 C CA . PHE A 1 321 ? 7.795 7.996 -1.562 1.00 94.81 321 PHE A CA 1
ATOM 2505 C C . PHE A 1 321 ? 8.765 6.837 -1.306 1.00 94.81 321 PHE A C 1
ATOM 2507 O O . PHE A 1 321 ? 9.789 7.023 -0.641 1.00 94.81 321 PHE A O 1
ATOM 2514 N N . PRO A 1 322 ? 8.447 5.623 -1.787 1.00 95.50 322 PRO A N 1
ATOM 2515 C CA . PRO A 1 322 ? 9.307 4.473 -1.583 1.00 95.50 322 PRO A CA 1
ATOM 2516 C C . PRO A 1 322 ? 10.484 4.477 -2.569 1.00 95.50 322 PRO A C 1
ATOM 2518 O O . PRO A 1 322 ? 10.339 4.840 -3.736 1.00 95.50 322 PRO A O 1
ATOM 2521 N N . ASN A 1 323 ? 11.637 3.987 -2.118 1.00 94.81 323 ASN A N 1
ATOM 2522 C CA . ASN A 1 323 ? 12.794 3.734 -2.979 1.00 94.81 323 ASN A CA 1
ATOM 2523 C C . ASN A 1 323 ? 12.617 2.411 -3.736 1.00 94.81 323 ASN A C 1
ATOM 2525 O O . ASN A 1 323 ? 11.955 1.498 -3.237 1.00 94.81 323 ASN A O 1
ATOM 2529 N N . LEU A 1 324 ? 13.294 2.252 -4.879 1.00 93.94 324 LEU A N 1
ATOM 2530 C CA . LEU A 1 324 ? 13.265 1.004 -5.656 1.00 93.94 324 LEU A CA 1
ATOM 2531 C C . LEU A 1 324 ? 13.642 -0.219 -4.802 1.00 93.94 324 LEU A C 1
ATOM 2533 O O . LEU A 1 324 ? 12.976 -1.249 -4.872 1.00 93.94 324 LEU A O 1
ATOM 2537 N N . LYS A 1 325 ? 14.646 -0.080 -3.922 1.00 94.81 325 LYS A N 1
ATOM 2538 C CA . LYS A 1 325 ? 15.038 -1.124 -2.960 1.00 94.81 325 LYS A CA 1
ATOM 2539 C C . LYS A 1 325 ? 13.879 -1.523 -2.039 1.00 94.81 325 LYS A C 1
ATOM 2541 O O . LYS A 1 325 ? 13.586 -2.705 -1.905 1.00 94.81 325 LYS A O 1
ATOM 2546 N N . SER A 1 326 ? 13.179 -0.548 -1.460 1.00 94.62 326 SER A N 1
ATOM 2547 C CA . SER A 1 326 ? 12.038 -0.793 -0.570 1.00 94.62 326 SER A CA 1
ATOM 2548 C C . SER A 1 326 ? 10.873 -1.464 -1.307 1.00 94.62 326 SER A C 1
ATOM 2550 O O . SER A 1 326 ? 10.265 -2.389 -0.775 1.00 94.62 326 SER A O 1
ATOM 2552 N N . VAL A 1 327 ? 10.572 -1.034 -2.540 1.00 95.62 327 VAL A N 1
ATOM 2553 C CA . VAL A 1 327 ? 9.523 -1.647 -3.379 1.00 95.62 327 VAL A CA 1
ATOM 2554 C C . VAL A 1 327 ? 9.869 -3.101 -3.698 1.00 95.62 327 VAL A C 1
ATOM 2556 O O . VAL A 1 327 ? 9.044 -3.991 -3.486 1.00 95.62 327 VAL A O 1
ATOM 2559 N N . ARG A 1 328 ? 11.104 -3.342 -4.149 1.00 95.75 328 ARG A N 1
ATOM 2560 C CA . ARG A 1 328 ? 11.643 -4.671 -4.449 1.00 95.75 328 ARG A CA 1
ATOM 2561 C C . ARG A 1 328 ? 11.536 -5.598 -3.244 1.00 95.75 328 ARG A C 1
ATOM 2563 O O . ARG A 1 328 ? 10.968 -6.679 -3.353 1.00 95.75 328 ARG A O 1
ATOM 2570 N N . GLU A 1 329 ? 12.038 -5.173 -2.087 1.00 94.38 329 GLU A N 1
ATOM 2571 C CA . GLU A 1 329 ? 12.015 -5.991 -0.873 1.00 94.38 329 GLU A CA 1
ATOM 2572 C C . GLU A 1 329 ? 10.591 -6.300 -0.398 1.00 94.38 329 GLU A C 1
ATOM 2574 O O . GLU A 1 329 ? 10.335 -7.415 0.049 1.00 94.38 329 GLU A O 1
ATOM 2579 N N . LEU A 1 330 ? 9.658 -5.347 -0.497 1.00 95.12 330 LEU A N 1
ATOM 2580 C CA . LEU A 1 330 ? 8.255 -5.569 -0.136 1.00 95.12 330 LEU A CA 1
ATOM 2581 C C . LEU A 1 330 ? 7.600 -6.629 -1.023 1.00 95.12 330 LEU A C 1
ATOM 2583 O O . LEU A 1 330 ? 6.919 -7.522 -0.517 1.00 95.12 330 LEU A O 1
ATOM 2587 N N . ILE A 1 331 ? 7.802 -6.535 -2.339 1.00 94.75 331 ILE A N 1
ATOM 2588 C CA . ILE A 1 331 ? 7.214 -7.470 -3.303 1.00 94.75 331 ILE A CA 1
ATOM 2589 C C . ILE A 1 331 ? 7.850 -8.855 -3.159 1.00 94.75 331 ILE A C 1
ATOM 2591 O O . ILE A 1 331 ? 7.121 -9.838 -3.095 1.00 94.75 331 ILE A O 1
ATOM 2595 N N . LEU A 1 332 ? 9.172 -8.944 -3.018 1.00 93.38 332 LEU A N 1
ATOM 2596 C CA . LEU A 1 332 ? 9.863 -10.227 -2.875 1.00 93.38 332 LEU A CA 1
ATOM 2597 C C . LEU A 1 332 ? 9.560 -10.925 -1.543 1.00 93.38 332 LEU A C 1
ATOM 2599 O O . LEU A 1 332 ? 9.266 -12.114 -1.526 1.00 93.38 332 LEU A O 1
ATOM 2603 N N . LYS A 1 333 ? 9.616 -10.205 -0.415 1.00 92.12 333 LYS A N 1
ATOM 2604 C CA . LYS A 1 333 ? 9.465 -10.823 0.916 1.00 92.12 333 LYS A CA 1
ATOM 2605 C C . LYS A 1 333 ? 8.008 -11.021 1.321 1.00 92.12 333 LYS A C 1
ATOM 2607 O O . LYS A 1 333 ? 7.680 -11.968 2.033 1.00 92.12 333 LYS A O 1
ATOM 2612 N N . ARG A 1 334 ? 7.127 -10.094 0.932 1.00 92.19 334 ARG A N 1
ATOM 2613 C CA . ARG A 1 334 ? 5.743 -10.018 1.435 1.00 92.19 334 ARG A CA 1
ATOM 2614 C C . ARG A 1 334 ? 4.692 -9.986 0.326 1.00 92.19 334 ARG A C 1
ATOM 2616 O O . ARG A 1 334 ? 3.502 -9.865 0.634 1.00 92.19 334 ARG A O 1
ATOM 2623 N N . GLY A 1 335 ? 5.098 -10.104 -0.937 1.00 93.19 335 GLY A N 1
ATOM 2624 C CA . GLY A 1 335 ? 4.205 -10.136 -2.088 1.00 93.19 335 GLY A CA 1
ATOM 2625 C C . GLY A 1 335 ? 3.247 -11.317 -2.034 1.00 93.19 335 GLY A C 1
ATOM 2626 O O . GLY A 1 335 ? 3.635 -12.483 -2.072 1.00 93.19 335 GLY A O 1
ATOM 2627 N N . GLN A 1 336 ? 1.960 -10.999 -1.950 1.00 93.19 336 GLN A N 1
ATOM 2628 C CA . GLN A 1 336 ? 0.873 -11.964 -2.039 1.00 93.19 336 GLN A CA 1
ATOM 2629 C C . GLN A 1 336 ? -0.089 -11.503 -3.116 1.00 93.19 336 GLN A C 1
ATOM 2631 O O . GLN A 1 336 ? -0.366 -10.310 -3.243 1.00 93.19 336 GLN A O 1
ATOM 2636 N N . THR A 1 337 ? -0.652 -12.454 -3.839 1.00 92.88 337 THR A N 1
ATOM 2637 C CA . THR A 1 337 ? -1.632 -12.195 -4.885 1.00 92.88 337 THR A CA 1
ATOM 2638 C C . THR A 1 337 ? -2.988 -12.739 -4.494 1.00 92.88 337 THR A C 1
ATOM 2640 O O . THR A 1 337 ? -3.135 -13.585 -3.600 1.00 92.88 337 THR A O 1
ATOM 2643 N N . ARG A 1 338 ? -4.011 -12.203 -5.154 1.00 87.25 338 ARG A N 1
ATOM 2644 C CA . ARG A 1 338 ? -5.378 -12.694 -5.035 1.00 87.25 338 ARG A CA 1
ATOM 2645 C C . ARG A 1 338 ? -5.749 -13.472 -6.290 1.00 87.25 338 ARG A C 1
ATOM 2647 O O . ARG A 1 338 ? -6.050 -12.862 -7.310 1.00 87.25 338 ARG A O 1
ATOM 2654 N N . VAL A 1 339 ? -5.812 -14.796 -6.173 1.00 87.19 339 VAL A N 1
ATOM 2655 C CA . VAL A 1 339 ? -6.307 -15.683 -7.236 1.00 87.19 339 VAL A CA 1
ATOM 2656 C C . VAL A 1 339 ? -7.584 -16.346 -6.756 1.00 87.19 339 VAL A C 1
ATOM 2658 O O . VAL A 1 339 ? -7.593 -17.109 -5.785 1.00 87.19 339 VAL A O 1
ATOM 2661 N N . GLY A 1 340 ? -8.699 -15.992 -7.394 1.00 84.06 340 GLY A N 1
ATOM 2662 C CA . GLY A 1 340 ? -10.026 -16.405 -6.946 1.00 84.06 340 GLY A CA 1
ATOM 2663 C C . GLY A 1 340 ? -10.276 -16.015 -5.484 1.00 84.06 340 GLY A C 1
ATOM 2664 O O . GLY A 1 340 ? -10.252 -14.834 -5.126 1.00 84.06 340 GLY A O 1
ATOM 2665 N N . ARG A 1 341 ? -10.513 -17.016 -4.625 1.00 86.00 341 ARG A N 1
ATOM 2666 C CA . ARG A 1 341 ? -10.763 -16.830 -3.180 1.00 86.00 341 ARG A CA 1
ATOM 2667 C C . ARG A 1 341 ? -9.535 -17.066 -2.292 1.00 86.00 341 ARG A C 1
ATOM 2669 O O . ARG A 1 341 ? -9.616 -16.824 -1.087 1.00 86.00 341 ARG A O 1
ATOM 2676 N N . ARG A 1 342 ? -8.413 -17.533 -2.846 1.00 89.00 342 ARG A N 1
ATOM 2677 C CA . ARG A 1 342 ? -7.211 -17.892 -2.077 1.00 89.00 342 ARG A CA 1
ATOM 2678 C C . ARG A 1 342 ? -6.124 -16.824 -2.224 1.00 89.00 342 ARG A C 1
ATOM 2680 O O . ARG A 1 342 ? -6.127 -16.022 -3.157 1.00 89.00 342 ARG A O 1
ATOM 2687 N N . ARG A 1 343 ? -5.224 -16.782 -1.240 1.00 91.31 343 ARG A N 1
ATOM 2688 C CA . ARG A 1 343 ? -4.035 -15.919 -1.248 1.00 91.31 343 ARG A CA 1
ATOM 2689 C C . ARG A 1 343 ? -2.846 -16.784 -1.621 1.00 91.31 343 ARG A C 1
ATOM 2691 O O . ARG A 1 343 ? -2.634 -17.790 -0.949 1.00 91.31 343 ARG A O 1
ATOM 2698 N N . VAL A 1 344 ? -2.110 -16.393 -2.651 1.00 91.38 344 VAL A N 1
ATOM 2699 C CA . VAL A 1 344 ? -0.978 -17.167 -3.177 1.00 91.38 344 VAL A CA 1
ATOM 2700 C C . VAL A 1 344 ? 0.275 -16.285 -3.117 1.00 91.38 344 VAL A C 1
ATOM 2702 O O . VAL A 1 344 ? 0.191 -15.116 -3.507 1.00 91.38 344 VAL A O 1
ATOM 2705 N N . PRO A 1 345 ? 1.400 -16.758 -2.552 1.00 91.88 345 PRO A N 1
ATOM 2706 C CA . PRO A 1 345 ? 2.656 -16.010 -2.577 1.00 91.88 345 PRO A CA 1
ATOM 2707 C C . PRO A 1 345 ? 3.202 -15.889 -4.007 1.00 91.88 345 PRO A C 1
ATOM 2709 O O . PRO A 1 345 ? 2.894 -16.706 -4.870 1.00 91.88 345 PRO A O 1
ATOM 2712 N N . LEU A 1 346 ? 3.998 -14.849 -4.258 1.00 89.50 346 LEU A N 1
ATOM 2713 C CA . LEU A 1 346 ? 4.712 -14.680 -5.524 1.00 89.50 346 LEU A CA 1
ATOM 2714 C C . LEU A 1 346 ? 6.009 -15.493 -5.492 1.00 89.50 346 LEU A C 1
ATOM 2716 O O . LEU A 1 346 ? 6.982 -15.059 -4.882 1.00 89.50 346 LEU A O 1
ATOM 2720 N N . THR A 1 347 ? 6.010 -16.664 -6.124 1.00 86.25 347 THR A N 1
ATOM 2721 C CA . THR A 1 347 ? 7.205 -17.521 -6.226 1.00 86.25 347 THR A CA 1
ATOM 2722 C C . THR A 1 347 ? 7.579 -17.772 -7.682 1.00 86.25 347 THR A C 1
ATOM 2724 O O . THR A 1 347 ? 8.728 -17.556 -8.056 1.00 86.25 347 THR A O 1
ATOM 2727 N N . ASP A 1 348 ? 6.604 -18.124 -8.522 1.00 89.69 348 ASP A N 1
ATOM 2728 C CA . ASP A 1 348 ? 6.874 -18.541 -9.898 1.00 89.69 348 ASP A CA 1
ATOM 2729 C C . ASP A 1 348 ? 6.631 -17.414 -10.910 1.00 89.69 348 ASP A C 1
ATOM 2731 O O . ASP A 1 348 ? 5.595 -16.745 -10.897 1.00 89.69 348 ASP A O 1
ATOM 2735 N N . ASN A 1 349 ? 7.563 -17.237 -11.849 1.00 91.88 349 ASN A N 1
ATOM 2736 C CA . ASN A 1 349 ? 7.396 -16.287 -12.956 1.00 91.88 349 ASN A CA 1
ATOM 2737 C C . ASN A 1 349 ? 6.297 -16.735 -13.932 1.00 91.88 349 ASN A C 1
ATOM 2739 O O . ASN A 1 349 ? 5.551 -15.903 -14.437 1.00 91.88 349 ASN A O 1
ATOM 2743 N N . THR A 1 350 ? 6.128 -18.046 -14.128 1.00 91.00 350 THR A N 1
ATOM 2744 C CA . THR A 1 350 ? 5.055 -18.613 -14.964 1.00 91.00 350 THR A CA 1
ATOM 2745 C C . THR A 1 350 ? 3.675 -18.208 -14.455 1.00 91.00 350 THR A C 1
ATOM 2747 O O . THR A 1 350 ? 2.779 -17.890 -15.233 1.00 91.00 350 THR A O 1
ATOM 2750 N N . PHE A 1 351 ? 3.512 -18.156 -13.135 1.00 90.50 351 PHE A N 1
ATOM 2751 C CA . PHE A 1 351 ? 2.278 -17.735 -12.492 1.00 90.50 351 PHE A CA 1
ATOM 2752 C C . PHE A 1 351 ? 1.975 -16.246 -12.732 1.00 90.50 351 PHE A C 1
ATOM 2754 O O . PHE A 1 351 ? 0.823 -15.870 -12.972 1.00 90.50 351 PHE A O 1
ATOM 2761 N N . ILE A 1 352 ? 3.001 -15.391 -12.703 1.00 90.38 352 ILE A N 1
ATOM 2762 C CA . ILE A 1 352 ? 2.855 -13.963 -13.012 1.00 90.38 352 ILE A CA 1
ATOM 2763 C C . ILE A 1 352 ? 2.476 -13.787 -14.483 1.00 90.38 352 ILE A C 1
ATOM 2765 O O . ILE A 1 352 ? 1.508 -13.085 -14.771 1.00 90.38 352 ILE A O 1
ATOM 2769 N N . GLU A 1 353 ? 3.163 -14.476 -15.393 1.00 90.81 353 GLU A N 1
ATOM 2770 C CA . GLU A 1 353 ? 2.900 -14.418 -16.831 1.00 90.81 353 GLU A CA 1
ATOM 2771 C C . GLU A 1 353 ? 1.469 -14.861 -17.177 1.00 90.81 353 GLU A C 1
ATOM 2773 O O . GLU A 1 353 ? 0.769 -14.177 -17.924 1.00 90.81 353 GLU A O 1
ATOM 2778 N N . GLN A 1 354 ? 0.979 -15.951 -16.579 1.00 91.25 354 GLN A N 1
ATOM 2779 C CA . GLN A 1 354 ? -0.385 -16.446 -16.812 1.00 91.25 354 GLN A CA 1
ATOM 2780 C C . GLN A 1 354 ? -1.462 -15.416 -16.447 1.00 91.25 354 GLN A C 1
ATOM 2782 O O . GLN A 1 354 ? -2.477 -15.295 -17.138 1.00 91.25 354 GLN A O 1
ATOM 2787 N N . HIS A 1 355 ? -1.261 -14.663 -15.362 1.00 89.50 355 HIS A N 1
ATOM 2788 C CA . HIS A 1 355 ? -2.249 -13.698 -14.884 1.00 89.50 355 HIS A CA 1
ATOM 2789 C C . HIS A 1 355 ? -2.065 -12.293 -15.462 1.00 89.50 355 HIS A C 1
ATOM 2791 O O . HIS A 1 355 ? -3.060 -11.611 -15.709 1.00 89.50 355 HIS A O 1
ATOM 2797 N N . MET A 1 356 ? -0.825 -11.851 -15.671 1.00 90.19 356 MET A N 1
ATOM 2798 C CA . MET A 1 356 ? -0.477 -10.473 -16.028 1.00 90.19 356 MET A CA 1
ATOM 2799 C C . MET A 1 356 ? 0.168 -10.329 -17.413 1.00 90.19 356 MET A C 1
ATOM 2801 O O . MET A 1 356 ? 0.398 -9.200 -17.847 1.00 90.19 356 MET A O 1
ATOM 2805 N N . GLY A 1 357 ? 0.352 -11.419 -18.165 1.00 89.31 357 GLY A N 1
ATOM 2806 C CA . GLY A 1 357 ? 0.922 -11.391 -19.516 1.00 89.31 357 GLY A CA 1
ATOM 2807 C C . GLY A 1 357 ? 0.134 -10.515 -20.495 1.00 89.31 357 GLY A C 1
ATOM 2808 O O . GLY A 1 357 ? 0.723 -9.870 -21.357 1.00 89.31 357 GLY A O 1
ATOM 2809 N N . LYS A 1 358 ? -1.185 -10.364 -20.292 1.00 91.00 358 LYS A N 1
ATOM 2810 C CA . LYS A 1 358 ? -2.036 -9.423 -21.053 1.00 91.00 358 LYS A CA 1
ATOM 2811 C C . LYS A 1 358 ? -1.616 -7.957 -20.899 1.00 91.00 358 LYS A C 1
ATOM 2813 O O . LYS A 1 358 ? -1.894 -7.143 -21.770 1.00 91.00 358 LYS A O 1
ATOM 2818 N N . HIS A 1 359 ? -0.990 -7.615 -19.776 1.00 89.50 359 HIS A N 1
ATOM 2819 C CA . HIS A 1 359 ? -0.488 -6.275 -19.479 1.00 89.50 359 HIS A CA 1
ATOM 2820 C C . HIS A 1 359 ? 1.008 -6.126 -19.787 1.00 89.50 359 HIS A C 1
ATOM 2822 O O . HIS A 1 359 ? 1.581 -5.094 -19.454 1.00 89.50 359 HIS A O 1
ATOM 2828 N N . GLY A 1 360 ? 1.635 -7.135 -20.408 1.00 88.88 360 GLY A N 1
ATOM 2829 C CA . GLY A 1 360 ? 3.064 -7.130 -20.723 1.00 88.88 360 GLY A CA 1
ATOM 2830 C C . GLY A 1 360 ? 3.976 -7.369 -19.518 1.00 88.88 360 GLY A C 1
ATOM 2831 O O . GLY A 1 360 ? 5.164 -7.089 -19.606 1.00 88.88 360 GLY A O 1
ATOM 2832 N N . ILE A 1 361 ? 3.441 -7.871 -18.400 1.00 92.62 361 ILE A N 1
ATOM 2833 C CA . ILE A 1 361 ? 4.218 -8.206 -17.200 1.00 92.62 361 ILE A CA 1
ATOM 2834 C C . ILE A 1 361 ? 4.461 -9.715 -17.222 1.00 92.62 361 ILE A C 1
ATOM 2836 O O . ILE A 1 361 ? 3.520 -10.492 -17.041 1.00 92.62 361 ILE A O 1
ATOM 2840 N N . ILE A 1 362 ? 5.706 -10.120 -17.470 1.00 90.88 362 ILE A N 1
ATOM 2841 C CA . ILE A 1 362 ? 6.074 -11.530 -17.657 1.00 90.88 362 ILE A CA 1
ATOM 2842 C C . ILE A 1 362 ? 6.706 -12.066 -16.377 1.00 90.88 362 ILE A C 1
ATOM 2844 O O . ILE A 1 362 ? 6.334 -13.131 -15.891 1.00 90.88 362 ILE A O 1
ATOM 2848 N N . CYS A 1 363 ? 7.632 -11.309 -15.795 1.00 91.81 363 CYS A N 1
ATOM 2849 C CA . CYS A 1 363 ? 8.346 -11.718 -14.595 1.00 91.81 363 CYS A CA 1
ATOM 2850 C C . CYS A 1 363 ? 8.078 -10.797 -13.399 1.00 91.81 363 CYS A C 1
ATOM 2852 O O . CYS A 1 363 ? 7.410 -9.762 -13.485 1.00 91.81 363 CYS A O 1
ATOM 2854 N N . LEU A 1 364 ? 8.608 -11.194 -12.242 1.00 92.31 364 LEU A N 1
ATOM 2855 C CA . LEU A 1 364 ? 8.504 -10.409 -11.015 1.00 92.31 364 LEU A CA 1
ATOM 2856 C C . LEU A 1 364 ? 9.228 -9.058 -11.130 1.00 92.31 364 LEU A C 1
ATOM 2858 O O . LEU A 1 364 ? 8.762 -8.063 -10.578 1.00 92.31 364 LEU A O 1
ATOM 2862 N N . GLU A 1 365 ? 10.329 -9.007 -11.877 1.00 93.25 365 GLU A N 1
ATOM 2863 C CA . GLU A 1 365 ? 11.089 -7.776 -12.091 1.00 93.25 365 GLU A CA 1
ATOM 2864 C C . GLU A 1 365 ? 10.278 -6.742 -12.879 1.00 93.25 365 GLU A C 1
ATOM 2866 O O . GLU A 1 365 ? 10.169 -5.590 -12.458 1.00 93.25 365 GLU A O 1
ATOM 2871 N N . ASP A 1 366 ? 9.602 -7.177 -13.945 1.00 93.25 366 ASP A N 1
ATOM 2872 C CA . ASP A 1 366 ? 8.689 -6.331 -14.720 1.00 93.25 366 ASP A CA 1
ATOM 2873 C C . ASP A 1 366 ? 7.572 -5.774 -13.829 1.00 93.25 366 ASP A C 1
ATOM 2875 O O . ASP A 1 366 ? 7.206 -4.605 -13.934 1.00 93.25 366 ASP A O 1
ATOM 2879 N N . LEU A 1 367 ? 7.058 -6.586 -12.895 1.00 94.00 367 LEU A N 1
ATOM 2880 C CA . LEU A 1 367 ? 6.041 -6.152 -11.936 1.00 94.00 367 LEU A CA 1
ATOM 2881 C C . LEU A 1 367 ? 6.572 -5.055 -10.999 1.00 94.00 367 LEU A C 1
ATOM 2883 O O . LEU A 1 367 ? 5.857 -4.089 -10.721 1.00 94.00 367 LEU A O 1
ATOM 2887 N N . ILE A 1 368 ? 7.812 -5.185 -10.514 1.00 95.12 368 ILE A N 1
ATOM 2888 C CA . ILE A 1 368 ? 8.469 -4.163 -9.685 1.00 95.12 368 ILE A CA 1
ATOM 2889 C C . ILE A 1 368 ? 8.642 -2.869 -10.488 1.00 95.12 368 ILE A C 1
ATOM 2891 O O . ILE A 1 368 ? 8.273 -1.797 -9.998 1.00 95.12 368 ILE A O 1
ATOM 2895 N N . HIS A 1 369 ? 9.171 -2.962 -11.710 1.00 93.56 369 HIS A N 1
ATOM 2896 C CA . HIS A 1 369 ? 9.396 -1.809 -12.580 1.00 93.56 369 HIS A CA 1
ATOM 2897 C C . HIS A 1 369 ? 8.093 -1.084 -12.923 1.00 93.56 369 HIS A C 1
ATOM 2899 O O . HIS A 1 369 ? 8.015 0.137 -12.774 1.00 93.56 369 HIS A O 1
ATOM 2905 N N . GLU A 1 370 ? 7.048 -1.825 -13.295 1.00 94.38 370 GLU A N 1
ATOM 2906 C CA . GLU A 1 370 ? 5.736 -1.275 -13.642 1.00 94.38 370 GLU A CA 1
ATOM 2907 C C . GLU A 1 370 ? 5.095 -0.535 -12.456 1.00 94.38 370 GLU A C 1
ATOM 2909 O O . GLU A 1 370 ? 4.473 0.522 -12.623 1.00 94.38 370 GLU A O 1
ATOM 2914 N N . ILE A 1 371 ? 5.274 -1.056 -11.235 1.00 95.38 371 ILE A N 1
ATOM 2915 C CA . ILE A 1 371 ? 4.796 -0.413 -10.007 1.00 95.38 371 ILE A CA 1
ATOM 2916 C C . ILE A 1 371 ? 5.592 0.854 -9.701 1.00 95.38 371 ILE A C 1
ATOM 2918 O O . ILE A 1 371 ? 4.980 1.886 -9.424 1.00 95.38 371 ILE A O 1
ATOM 2922 N N . TYR A 1 372 ? 6.926 0.790 -9.751 1.00 95.06 372 TYR A N 1
ATOM 2923 C CA . TYR A 1 372 ? 7.803 1.911 -9.409 1.00 95.06 372 TYR A CA 1
ATOM 2924 C C . TYR A 1 372 ? 7.637 3.098 -10.368 1.00 95.06 372 TYR A C 1
ATOM 2926 O O . TYR A 1 372 ? 7.470 4.234 -9.925 1.00 95.06 372 TYR A O 1
ATOM 2934 N N . LEU A 1 373 ? 7.608 2.829 -11.676 1.00 92.88 373 LEU A N 1
ATOM 2935 C CA . LEU A 1 373 ? 7.462 3.850 -12.720 1.00 92.88 373 LEU A CA 1
ATOM 2936 C C . LEU A 1 373 ? 6.017 4.344 -12.884 1.00 92.88 373 LEU A C 1
ATOM 2938 O O . LEU A 1 373 ? 5.785 5.410 -13.464 1.00 92.88 373 LEU A O 1
ATOM 2942 N N . VAL A 1 374 ? 5.046 3.595 -12.348 1.00 93.06 374 VAL A N 1
ATOM 2943 C CA . VAL A 1 374 ? 3.608 3.851 -12.496 1.00 93.06 374 VAL A CA 1
ATOM 2944 C C . VAL A 1 374 ? 3.205 3.847 -13.975 1.00 93.06 374 VAL A C 1
ATOM 2946 O O . VAL A 1 374 ? 2.727 4.850 -14.522 1.00 93.06 374 VAL A O 1
ATOM 2949 N N . GLY A 1 375 ? 3.423 2.706 -14.629 1.00 89.62 375 GLY A N 1
ATOM 2950 C CA . GLY A 1 375 ? 3.106 2.509 -16.042 1.00 89.62 375 GLY A CA 1
ATOM 2951 C C . GLY A 1 375 ? 1.603 2.359 -16.334 1.00 89.62 375 GLY A C 1
ATOM 2952 O O . GLY A 1 375 ? 0.729 2.644 -15.502 1.00 89.62 375 GLY A O 1
ATOM 2953 N N . LYS A 1 376 ? 1.281 1.937 -17.563 1.00 91.12 376 LYS A N 1
ATOM 2954 C CA . LYS A 1 376 ? -0.104 1.777 -18.050 1.00 91.12 376 LYS A CA 1
ATOM 2955 C C . LYS A 1 376 ? -0.833 0.634 -17.325 1.00 91.12 376 LYS A C 1
ATOM 2957 O O . LYS A 1 376 ? -2.024 0.744 -17.032 1.00 91.12 376 LYS A O 1
ATOM 2962 N N . GLY A 1 377 ? -0.110 -0.429 -16.981 1.00 92.31 377 GLY A N 1
ATOM 2963 C CA . GLY A 1 377 ? -0.572 -1.604 -16.246 1.00 92.31 377 GLY A CA 1
ATOM 2964 C C . GLY A 1 377 ? -0.635 -1.422 -14.725 1.00 92.31 377 GLY A C 1
ATOM 2965 O O . GLY A 1 377 ? -1.115 -2.323 -14.037 1.00 92.31 377 GLY A O 1
ATOM 2966 N N . PHE A 1 378 ? -0.244 -0.263 -14.175 1.00 94.19 378 PHE A N 1
ATOM 2967 C CA . PHE A 1 378 ? -0.180 -0.024 -12.723 1.00 94.19 378 PHE A CA 1
ATOM 2968 C C . PHE A 1 378 ? -1.464 -0.404 -11.971 1.00 94.19 378 PHE A C 1
ATOM 2970 O O . PHE A 1 378 ? -1.418 -1.009 -10.900 1.00 94.19 378 PHE A O 1
ATOM 2977 N N . ARG A 1 379 ? -2.639 -0.055 -12.514 1.00 93.25 379 ARG A N 1
ATOM 2978 C CA . ARG A 1 379 ? -3.926 -0.362 -11.864 1.00 93.25 379 ARG A CA 1
ATOM 2979 C C . ARG A 1 379 ? -4.159 -1.871 -11.771 1.00 93.25 379 ARG A C 1
ATOM 2981 O O . ARG A 1 379 ? -4.641 -2.338 -10.740 1.00 93.25 379 ARG A O 1
ATOM 2988 N N . ALA A 1 380 ? -3.830 -2.616 -12.825 1.00 93.31 380 ALA A N 1
ATOM 2989 C CA . ALA A 1 380 ? -3.956 -4.068 -12.849 1.00 93.31 380 ALA A CA 1
ATOM 2990 C C . ALA A 1 380 ? -2.943 -4.716 -11.895 1.00 93.31 380 ALA A C 1
ATOM 2992 O O . ALA A 1 380 ? -3.347 -5.472 -11.013 1.00 93.31 380 ALA A O 1
ATOM 2993 N N . ALA A 1 381 ? -1.672 -4.310 -11.975 1.00 94.00 381 ALA A N 1
ATOM 2994 C CA . ALA A 1 381 ? -0.593 -4.770 -11.102 1.00 94.00 381 ALA A CA 1
ATOM 2995 C C . ALA A 1 381 ? -0.894 -4.531 -9.610 1.00 94.00 381 ALA A C 1
ATOM 2997 O O . ALA A 1 381 ? -0.808 -5.440 -8.784 1.00 94.00 381 ALA A O 1
ATOM 2998 N N . ASN A 1 382 ? -1.336 -3.324 -9.244 1.00 94.12 382 ASN A N 1
ATOM 2999 C CA . ASN A 1 382 ? -1.650 -2.995 -7.854 1.00 94.12 382 ASN A CA 1
ATOM 3000 C C . ASN A 1 382 ? -2.888 -3.746 -7.334 1.00 94.12 382 ASN A C 1
ATOM 3002 O O . ASN A 1 382 ? -2.974 -4.037 -6.142 1.00 94.12 382 ASN A O 1
ATOM 3006 N N . ASN A 1 383 ? -3.859 -4.062 -8.198 1.00 92.19 383 ASN A N 1
ATOM 3007 C CA . ASN A 1 383 ? -5.035 -4.860 -7.834 1.00 92.19 383 ASN A CA 1
ATOM 3008 C C . ASN A 1 383 ? -4.734 -6.359 -7.734 1.00 92.19 383 ASN A C 1
ATOM 3010 O O . ASN A 1 383 ? -5.371 -7.049 -6.934 1.00 92.19 383 ASN A O 1
ATOM 3014 N N . PHE A 1 384 ? -3.783 -6.841 -8.534 1.00 92.62 384 PHE A N 1
ATOM 3015 C CA . PHE A 1 384 ? -3.255 -8.198 -8.471 1.00 92.62 384 PHE A CA 1
ATOM 3016 C C . PHE A 1 384 ? -2.551 -8.447 -7.133 1.00 92.62 384 PHE A C 1
ATOM 3018 O O . PHE A 1 384 ? -2.801 -9.466 -6.479 1.00 92.62 384 PHE A O 1
ATOM 3025 N N . LEU A 1 385 ? -1.766 -7.466 -6.676 1.00 93.69 385 LEU A N 1
ATOM 3026 C CA . LEU A 1 385 ? -1.167 -7.468 -5.348 1.00 93.69 385 LEU A CA 1
ATOM 3027 C C . LEU A 1 385 ? -2.206 -7.259 -4.242 1.00 93.69 385 LEU A C 1
ATOM 3029 O O . LEU A 1 385 ? -3.062 -6.367 -4.271 1.00 93.69 385 LEU A O 1
ATOM 3033 N N . LEU A 1 386 ? -2.083 -8.071 -3.202 1.00 93.62 386 LEU A N 1
ATOM 3034 C CA . LEU A 1 386 ? -2.804 -7.901 -1.956 1.00 93.62 386 LEU A CA 1
ATOM 3035 C C . LEU A 1 386 ? -2.083 -6.861 -1.080 1.00 93.62 386 LEU A C 1
ATOM 3037 O O . LEU A 1 386 ? -0.857 -6.781 -1.129 1.00 93.62 386 LEU A O 1
ATOM 3041 N N . PRO A 1 387 ? -2.797 -6.092 -0.235 1.00 94.81 387 PRO A N 1
ATOM 3042 C CA . PRO A 1 387 ? -2.139 -5.201 0.715 1.00 94.81 387 PRO A CA 1
ATOM 3043 C C . PRO A 1 387 ? -1.119 -5.950 1.572 1.00 94.81 387 PRO A C 1
ATOM 3045 O O . PRO A 1 387 ? -1.447 -6.979 2.181 1.00 94.81 387 PRO A O 1
ATOM 3048 N N . PHE A 1 388 ? 0.096 -5.411 1.631 1.00 95.06 388 PHE A N 1
ATOM 3049 C CA . PHE A 1 388 ? 1.207 -5.986 2.373 1.00 95.06 388 PHE A CA 1
ATOM 3050 C C . PHE A 1 388 ? 0.856 -6.013 3.850 1.00 95.06 388 PHE A C 1
ATOM 3052 O O . PHE A 1 388 ? 0.454 -5.001 4.421 1.00 95.06 388 PHE A O 1
ATOM 3059 N N . LYS A 1 389 ? 0.989 -7.177 4.479 1.00 91.69 389 LYS A N 1
ATOM 3060 C CA . LYS A 1 389 ? 0.888 -7.285 5.933 1.00 91.69 389 LYS A CA 1
ATOM 3061 C C . LYS A 1 389 ? 2.275 -7.050 6.495 1.00 91.69 389 LYS A C 1
ATOM 3063 O O . LYS A 1 389 ? 3.114 -7.942 6.398 1.00 91.69 389 LYS A O 1
ATOM 3068 N N . LEU A 1 390 ? 2.507 -5.868 7.043 1.00 91.12 390 LEU A N 1
ATOM 3069 C CA . LEU A 1 390 ? 3.749 -5.535 7.718 1.00 91.12 390 LEU A CA 1
ATOM 3070 C C . LEU A 1 390 ? 3.647 -5.942 9.189 1.00 91.12 390 LEU A C 1
ATOM 3072 O O . LEU A 1 390 ? 2.559 -5.993 9.769 1.00 91.12 390 LEU A O 1
ATOM 3076 N N . SER A 1 391 ? 4.777 -6.296 9.778 1.00 85.19 391 SER A N 1
ATOM 3077 C CA . SER A 1 391 ? 4.856 -6.749 11.162 1.00 85.19 391 SER A CA 1
ATOM 3078 C C . SER A 1 391 ? 6.238 -6.450 11.692 1.00 85.19 391 SER A C 1
ATOM 3080 O O . SER A 1 391 ? 7.212 -6.603 10.962 1.00 85.19 391 SER A O 1
ATOM 3082 N N . VAL A 1 392 ? 6.321 -6.111 12.970 1.00 78.50 392 VAL A N 1
ATOM 3083 C CA . VAL A 1 392 ? 7.607 -5.962 13.650 1.00 78.50 392 VAL A CA 1
ATOM 3084 C C . VAL A 1 392 ? 8.364 -7.284 13.611 1.00 78.50 392 VAL A C 1
ATOM 3086 O O . VAL A 1 392 ? 7.756 -8.353 13.748 1.00 78.50 392 VAL A O 1
ATOM 3089 N N . ALA A 1 393 ? 9.679 -7.215 13.417 1.00 69.12 393 ALA A N 1
ATOM 3090 C CA . ALA A 1 393 ? 10.551 -8.371 13.552 1.00 69.12 393 ALA A CA 1
ATOM 3091 C C . ALA A 1 393 ? 10.345 -9.030 14.927 1.00 69.12 393 ALA A C 1
ATOM 3093 O O . ALA A 1 393 ? 10.350 -8.354 15.954 1.00 69.12 393 ALA A O 1
ATOM 3094 N N . ARG A 1 394 ? 10.184 -10.361 14.951 1.00 60.84 394 ARG A N 1
ATOM 3095 C CA . ARG A 1 394 ? 9.909 -11.136 16.179 1.00 60.84 394 ARG A CA 1
ATOM 3096 C C . ARG A 1 394 ? 10.990 -10.992 17.259 1.00 60.84 394 ARG A C 1
ATOM 3098 O O . ARG A 1 394 ? 10.703 -11.247 18.420 1.00 60.84 394 ARG A O 1
ATOM 3105 N N . HIS A 1 395 ? 12.196 -10.578 16.877 1.00 54.69 395 HIS A N 1
ATOM 3106 C CA . HIS A 1 395 ? 13.341 -10.400 17.774 1.00 54.69 395 HIS A CA 1
ATOM 3107 C C . HIS A 1 395 ? 13.437 -8.994 18.382 1.00 54.69 395 HIS A C 1
ATOM 3109 O O . HIS A 1 395 ? 14.198 -8.789 19.319 1.00 54.69 395 HIS A O 1
ATOM 3115 N N . ALA A 1 396 ? 12.647 -8.031 17.898 1.00 61.06 396 ALA A N 1
ATOM 3116 C CA . ALA A 1 396 ? 12.486 -6.749 18.566 1.00 61.06 396 ALA A CA 1
ATOM 3117 C C . ALA A 1 396 ? 11.410 -6.914 19.645 1.00 61.06 396 ALA A C 1
ATOM 3119 O O . ALA A 1 396 ? 10.242 -6.589 19.429 1.00 61.06 396 ALA A O 1
ATOM 3120 N N . ALA A 1 397 ? 11.786 -7.489 20.788 1.00 53.44 397 ALA A N 1
ATOM 3121 C CA . ALA A 1 397 ? 10.938 -7.548 21.973 1.00 53.44 397 ALA A CA 1
ATOM 3122 C C . ALA A 1 397 ? 10.700 -6.118 22.490 1.00 53.44 397 ALA A C 1
ATOM 3124 O O . ALA A 1 397 ? 11.414 -5.619 23.351 1.00 53.44 397 ALA A O 1
ATOM 3125 N N . LYS A 1 398 ? 9.736 -5.419 21.890 1.00 64.12 398 LYS A N 1
ATOM 3126 C CA . LYS A 1 398 ? 9.300 -4.082 22.292 1.00 64.12 398 LYS A CA 1
ATOM 3127 C C . LYS A 1 398 ? 7.797 -4.090 22.510 1.00 64.12 398 LYS A C 1
ATOM 3129 O O . LYS A 1 398 ? 7.041 -4.650 21.711 1.00 64.12 398 LYS A O 1
ATOM 3134 N N . ASP A 1 399 ? 7.364 -3.409 23.562 1.00 75.19 399 ASP A N 1
ATOM 3135 C CA . ASP A 1 399 ? 5.951 -3.159 23.809 1.00 75.19 399 ASP A CA 1
ATOM 3136 C C . ASP A 1 399 ? 5.308 -2.419 22.633 1.00 75.19 399 ASP A C 1
ATOM 3138 O O . ASP A 1 399 ? 5.936 -1.600 21.955 1.00 75.19 399 ASP A O 1
ATOM 3142 N N . LYS A 1 400 ? 4.005 -2.647 22.415 1.00 71.62 400 LYS A N 1
ATOM 3143 C CA . LYS A 1 400 ? 3.235 -1.957 21.360 1.00 71.62 400 LYS A CA 1
ATOM 3144 C C . LYS A 1 400 ? 3.346 -0.429 21.455 1.00 71.62 400 LYS A C 1
ATOM 3146 O O . LYS A 1 400 ? 3.301 0.245 20.428 1.00 71.62 400 LYS A O 1
ATOM 3151 N N . ALA A 1 401 ? 3.476 0.104 22.672 1.00 73.56 401 ALA A N 1
ATOM 3152 C CA . ALA A 1 401 ? 3.653 1.531 22.922 1.00 73.56 401 ALA A CA 1
ATOM 3153 C C . ALA A 1 401 ? 5.038 2.030 22.474 1.00 73.56 401 ALA A C 1
ATOM 3155 O O . ALA A 1 401 ? 5.120 3.050 21.791 1.00 73.56 401 ALA A O 1
ATOM 3156 N N . GLY A 1 402 ? 6.103 1.278 22.779 1.00 74.50 402 GLY A N 1
ATOM 3157 C CA . GLY A 1 402 ? 7.464 1.580 22.325 1.00 74.50 402 GLY A CA 1
ATOM 3158 C C . GLY A 1 402 ? 7.579 1.542 20.802 1.00 74.50 402 GLY A C 1
ATOM 3159 O O . GLY A 1 402 ? 8.090 2.479 20.198 1.00 74.50 402 GLY A O 1
ATOM 3160 N N . LEU A 1 403 ? 6.973 0.536 20.164 1.00 76.19 403 LEU A N 1
ATOM 3161 C CA . LEU A 1 403 ? 6.902 0.454 18.704 1.00 76.19 403 LEU A CA 1
ATOM 3162 C C . LEU A 1 403 ? 6.226 1.683 18.079 1.00 76.19 403 LEU A C 1
ATOM 3164 O O . LEU A 1 403 ? 6.679 2.193 17.058 1.00 76.19 403 LEU A O 1
ATOM 3168 N N . LEU A 1 404 ? 5.113 2.144 18.655 1.00 78.06 404 LEU A N 1
ATOM 3169 C CA . LEU A 1 404 ? 4.399 3.307 18.129 1.00 78.06 404 LEU A CA 1
ATOM 3170 C C . LEU A 1 404 ? 5.226 4.593 18.275 1.00 78.06 404 LEU A C 1
ATOM 3172 O O . LEU A 1 404 ? 5.144 5.459 17.405 1.00 78.06 404 LEU A O 1
ATOM 3176 N N . LYS A 1 405 ? 6.028 4.704 19.342 1.00 79.81 405 LYS A N 1
ATOM 3177 C CA . LYS A 1 405 ? 6.957 5.820 19.554 1.00 79.81 405 LYS A CA 1
ATOM 3178 C C . LYS A 1 405 ? 8.069 5.822 18.501 1.00 79.81 405 LYS A C 1
ATOM 3180 O O . LYS A 1 405 ? 8.297 6.859 17.889 1.00 79.81 405 LYS A O 1
ATOM 3185 N N . ASP A 1 406 ? 8.659 4.659 18.223 1.00 78.88 406 ASP A N 1
ATOM 3186 C CA . ASP A 1 406 ? 9.712 4.488 17.210 1.00 78.88 406 ASP A CA 1
ATOM 3187 C C . ASP A 1 406 ? 9.202 4.761 15.789 1.00 78.88 406 ASP A C 1
ATOM 3189 O O . ASP A 1 406 ? 9.865 5.411 14.981 1.00 78.88 406 ASP A O 1
ATOM 3193 N N . LEU A 1 407 ? 7.986 4.295 15.484 1.00 80.69 407 LEU A N 1
ATOM 3194 C CA . LEU A 1 407 ? 7.333 4.573 14.208 1.00 80.69 407 LEU A CA 1
ATOM 3195 C C . LEU A 1 407 ? 6.998 6.054 14.052 1.00 80.69 407 LEU A C 1
ATOM 3197 O O . LEU A 1 407 ? 6.920 6.523 12.921 1.00 80.69 407 LEU A O 1
ATOM 3201 N N . GLY A 1 408 ? 6.808 6.789 15.149 1.00 82.81 408 GLY A N 1
ATOM 3202 C CA . GLY A 1 408 ? 6.508 8.218 15.206 1.00 82.81 408 GLY A CA 1
ATOM 3203 C C . GLY A 1 408 ? 5.091 8.600 14.749 1.00 82.81 408 GLY A C 1
ATOM 3204 O O . GLY A 1 408 ? 4.1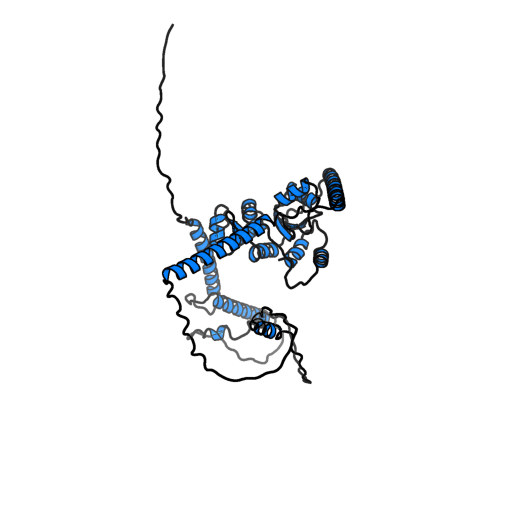79 7.779 14.637 1.00 82.81 408 GLY A O 1
ATOM 3205 N N . ASN A 1 409 ? 4.900 9.884 14.434 1.00 86.38 409 ASN A N 1
ATOM 3206 C CA . ASN A 1 409 ? 3.595 10.438 14.060 1.00 86.38 409 ASN A CA 1
ATOM 3207 C C . ASN A 1 409 ? 3.103 10.024 12.652 1.00 86.38 409 ASN A C 1
ATOM 3209 O O . ASN A 1 409 ? 3.889 10.004 11.701 1.00 86.38 409 ASN A O 1
ATOM 3213 N N . PRO A 1 410 ? 1.805 9.716 12.473 1.00 89.94 410 PRO A N 1
ATOM 3214 C CA . PRO A 1 410 ? 1.206 9.554 11.150 1.00 89.94 410 PRO A CA 1
ATOM 3215 C C . PRO A 1 410 ? 1.316 10.817 10.296 1.00 89.94 410 PRO A C 1
ATOM 3217 O O . PRO A 1 410 ? 1.514 11.910 10.821 1.00 89.94 410 PRO A O 1
ATOM 3220 N N . GLY A 1 411 ? 1.138 10.646 8.990 1.00 91.31 411 GLY A N 1
ATOM 3221 C CA . GLY A 1 411 ? 1.087 11.732 8.023 1.00 91.31 411 GLY A CA 1
ATOM 3222 C C . GLY A 1 411 ? 2.099 11.609 6.890 1.00 91.31 411 GLY A C 1
ATOM 3223 O O . GLY A 1 411 ? 2.600 10.517 6.602 1.00 91.31 411 GLY A O 1
ATOM 3224 N N . PHE A 1 412 ? 2.349 12.721 6.201 1.00 91.62 412 PHE A N 1
ATOM 3225 C CA . PHE A 1 412 ? 3.288 12.751 5.083 1.00 91.62 412 PHE A CA 1
ATOM 3226 C C . PHE A 1 412 ? 4.735 12.736 5.583 1.00 91.62 412 PHE A C 1
ATOM 3228 O O . PHE A 1 412 ? 5.132 13.581 6.378 1.00 91.62 412 PHE A O 1
ATOM 3235 N N . ARG A 1 413 ? 5.523 11.772 5.103 1.00 89.94 413 ARG A N 1
ATOM 3236 C CA . ARG A 1 413 ? 6.908 11.539 5.542 1.00 89.94 413 ARG A CA 1
ATOM 3237 C C . ARG A 1 413 ? 7.941 11.593 4.428 1.00 89.94 413 ARG A C 1
ATOM 3239 O O . ARG A 1 413 ? 9.075 11.187 4.636 1.00 89.94 413 ARG A O 1
ATOM 3246 N N . ASN A 1 414 ? 7.551 12.048 3.239 1.00 90.38 414 ASN A N 1
ATOM 3247 C CA . ASN A 1 414 ? 8.444 12.156 2.087 1.00 90.38 414 ASN A CA 1
ATOM 3248 C C . ASN A 1 414 ? 9.286 10.868 1.894 1.00 90.38 414 ASN A C 1
ATOM 3250 O O . ASN A 1 414 ? 8.702 9.801 1.697 1.00 90.38 414 ASN A O 1
ATOM 3254 N N . THR A 1 415 ? 10.615 10.926 2.001 1.00 91.12 415 THR A N 1
ATOM 3255 C CA . THR A 1 415 ? 11.538 9.783 1.879 1.00 91.12 415 THR A CA 1
ATOM 3256 C C . THR A 1 415 ? 11.693 8.940 3.151 1.00 91.12 415 THR A C 1
ATOM 3258 O O . THR A 1 415 ? 12.100 7.779 3.064 1.00 91.12 415 THR A O 1
ATOM 3261 N N . ASP A 1 416 ? 11.320 9.455 4.322 1.00 91.00 416 ASP A N 1
ATOM 3262 C CA . ASP A 1 416 ? 11.521 8.790 5.623 1.00 91.00 416 ASP A CA 1
ATOM 3263 C C . ASP A 1 416 ? 10.594 7.589 5.817 1.00 91.00 416 ASP A C 1
ATOM 3265 O O . ASP A 1 416 ? 10.809 6.734 6.680 1.00 91.00 416 ASP A O 1
ATOM 3269 N N . ILE A 1 417 ? 9.582 7.453 4.953 1.00 92.25 417 ILE A N 1
ATOM 3270 C CA . ILE A 1 417 ? 8.747 6.252 4.884 1.00 92.25 417 ILE A CA 1
ATOM 3271 C C . ILE A 1 417 ? 9.587 4.984 4.676 1.00 92.25 417 ILE A C 1
ATOM 3273 O O . ILE A 1 417 ? 9.210 3.911 5.140 1.00 92.25 417 ILE A O 1
ATOM 3277 N N . ASN A 1 418 ? 10.746 5.094 4.019 1.00 93.31 418 ASN A N 1
ATOM 3278 C CA . ASN A 1 418 ? 11.638 3.966 3.781 1.00 93.31 418 ASN A CA 1
ATOM 3279 C C . ASN A 1 418 ? 12.218 3.394 5.081 1.00 93.31 418 ASN A C 1
ATOM 3281 O O . ASN A 1 418 ? 12.413 2.183 5.163 1.00 93.31 418 ASN A O 1
ATOM 3285 N N . ALA A 1 419 ? 12.440 4.225 6.105 1.00 90.50 419 ALA A N 1
ATOM 3286 C CA . ALA A 1 419 ? 12.877 3.756 7.418 1.00 90.50 419 ALA A CA 1
ATOM 3287 C C . ALA A 1 419 ? 11.785 2.907 8.087 1.00 90.50 419 ALA A C 1
ATOM 3289 O O . ALA A 1 419 ? 12.059 1.796 8.539 1.00 90.50 419 ALA A O 1
ATOM 3290 N N . ILE A 1 420 ? 10.529 3.369 8.038 1.00 89.38 420 ILE A N 1
ATOM 3291 C CA . ILE A 1 420 ? 9.370 2.609 8.538 1.00 89.38 420 ILE A CA 1
ATOM 3292 C C . ILE A 1 420 ? 9.223 1.280 7.793 1.00 89.38 420 ILE A C 1
ATOM 3294 O O . ILE A 1 420 ? 8.985 0.245 8.413 1.00 89.38 420 ILE A O 1
ATOM 3298 N N . ILE A 1 421 ? 9.362 1.292 6.463 1.00 91.56 421 ILE A N 1
ATOM 3299 C CA . ILE A 1 421 ? 9.276 0.069 5.659 1.00 91.56 421 ILE A CA 1
ATOM 3300 C C . ILE A 1 421 ? 10.343 -0.924 6.116 1.00 91.56 421 ILE A C 1
ATOM 3302 O O . ILE A 1 421 ? 10.002 -2.065 6.389 1.00 91.56 421 ILE A O 1
ATOM 3306 N N . ARG A 1 422 ? 11.602 -0.499 6.262 1.00 89.38 422 ARG A N 1
ATOM 3307 C CA . ARG A 1 422 ? 12.700 -1.379 6.694 1.00 89.38 422 ARG A CA 1
ATOM 3308 C C . ARG A 1 422 ? 12.491 -1.951 8.096 1.00 89.38 422 ARG A C 1
ATOM 3310 O O . ARG A 1 422 ? 12.818 -3.107 8.317 1.00 89.38 422 ARG A O 1
ATOM 3317 N N . GLN A 1 423 ? 11.924 -1.174 9.017 1.00 86.06 423 GLN A N 1
ATOM 3318 C CA . GLN A 1 423 ? 11.626 -1.637 10.378 1.00 86.06 423 GLN A CA 1
ATOM 3319 C C . GLN A 1 423 ? 10.487 -2.668 10.432 1.00 86.06 423 GLN A C 1
ATOM 3321 O O . GLN A 1 423 ? 10.473 -3.532 11.307 1.00 86.06 423 GLN A O 1
ATOM 3326 N N . LEU A 1 424 ? 9.508 -2.559 9.529 1.00 84.81 424 LEU A N 1
ATOM 3327 C CA . LEU A 1 424 ? 8.314 -3.410 9.523 1.00 84.81 424 LEU A CA 1
ATOM 3328 C C . LEU A 1 424 ? 8.356 -4.549 8.485 1.00 84.81 424 LEU A C 1
ATOM 3330 O O . LEU A 1 424 ? 7.392 -5.325 8.410 1.00 84.81 424 LEU A O 1
ATOM 3334 N N . ASN A 1 425 ? 9.397 -4.613 7.647 1.00 81.44 425 ASN A N 1
ATOM 3335 C CA . ASN A 1 425 ? 9.538 -5.588 6.560 1.00 81.44 425 ASN A CA 1
ATOM 3336 C C . ASN A 1 425 ? 10.282 -6.853 6.974 1.00 81.44 425 ASN A C 1
ATOM 3338 O O . ASN A 1 425 ? 11.201 -6.787 7.808 1.00 81.44 425 ASN A O 1
#

Sequence (425 aa):
AQSVFGSRLNSGSCGESAVRSGTMRGQHSPENAARERSRVRNLRQAFHSLQAALPSVPPDTKLSKLDILVLATNYIAFLTETLDQGRTQAEHTLPSQPGGNLHPVKKWPMRSLLYCGSVAELLSGVPVNQTPIPGQDGTHPLTPRQEALRLCVLLLMLPCKDNSSPMLGATVDPPDTTMAETESKKVIKLVPEYLLKKRKAYQAIKATQAKIALLEKRKISKGKPLKFKRLEDFLKDSHRKHRDETRIQRSQQRPPGPLPPAKNRLAFAVRIREIKGVSPKVMKMVHMLRLRKIFSGTFVKINKTSVAMMKMLEPYVAWGFPNLKSVRELILKRGQTRVGRRRVPLTDNTFIEQHMGKHGIICLEDLIHEIYLVGKGFRAANNFLLPFKLSVARHAAKDKAGLLKDLGNPGFRNTDINAIIRQLN

Radius of gyration: 40.16 Å; chains: 1; bounding box: 123×102×124 Å

Foldseek 3Di:
DDDDDDDDDDDDDDDDDDDDPDDDDDPPPVVVVVVVVVVVVVVVVVLLVLQVPQPQHDSPDDDDSVLSVLSSVVVVVVVVVVVVVVVPVPDDDDDDDDDDDDDDDDDDDDPVVSVPDDPVPVVDPDDDDDDDDDDDDDDDDDDPDPVVVVVVVVVPDDDDDDDDDDDDDDDDDDDDDDDDDDPDPPPPPPDPVVVVVVVVVVVVVVVVVVVVVVVVVVVVVPPPPPPDDDPVLVVVLQVQQVVLVVVLVVLVVDPQPDFPPPVFQKKKKAFADDDGSYHVLLVVLCVVQVRPDHGWMAMDGDDSVVVSNQVSNQQGMAMAGEDLVLLLCQCQVFWWFDDPPDIHHPDDLCVCCVQCVVVVRRGPVSLSVCRNVVDPCNVVSRNRTHTGRWAADPPPPDDSVVVSVVLPGGGYDYHCVNVVSVRRD